Protein AF-A0A1Q3E6E7-F1 (afdb_monomer_lite)

Sequence (601 aa):
MDMIRAAPLKVRADSGEAEGGVADSLSKSILSTLSSSSGWQFPTEQITLVSSPDPLVLWRDFASGFAGVEESTIIDIAEELQSSVKWQQHSYLHPPKAPTFPSSPSIEWEQSIVEGHPTHPMHKTRMFLPPMRDITDDDTYDLYNPQLRFIALPKSSLHITYDFEELTEPLRQTAAQAAAAAASDQVQKFLTPTGEMSIPPSHLVIPIHELQIPHIEEKFPDALIYPEQFKLPLQAQQSIRSVILPSFSSSSSSSSPSQLSFSSPSGSSGPSVPLALKLSVGIKLTSAIRTISPASAFLGPRFSKHVIPRITAGNTKGTVTGNGLGNGNATGEGTGNKQGKLIKAIDPSILTVAKELASVVSTHPDPDIAKFCAAIVREAHDVDYEANVGERLIVCTALVETGHSPSSSSSDPALLRILPLPTKQTKLTFLTSYTTLLFRAFLPPAIHHGVAFEAHPQNCLARFDVATGELLGFVIRDFGGIRVHEATLISSLSTSSSSDSASEDPNGKLTQFESEIALAGHSILAPSLEEVYTRLYHTLIHNHLQQLIRVLELHYDGTGGVGVEDDAIDSDDSNENGEEESWEDLREDEENEEDWIGGVC

Radius of gyration: 27.97 Å; chains: 1; bounding box: 84×63×76 Å

pLDDT: mean 76.39, std 23.69, range [23.81, 98.56]

Organism: Lentinula edodes (NCBI:txid5353)

Secondary structure (DSSP, 8-state):
-------------------TTHHHHHHHHHHHHHHHHSS----TTS--------HHHHHHHHHHHSTT--HHHHHHHHHHHHHHHHHHHHHHHSPPPPP-TTTS-HHHHHTT-SS--TT-TTTT--EEPTTSPP--TT----TTS-EEEEEEEEGGGEEEESSHHHHHHHHHHHHHHHHHHT--HHHHTTB-TTSSBP--TTEEEEEEEGGGHHHHHHH-TT-EEPPTTS-EE-EE-TTSSEEEPPPP--SS-SSS--------SS--SSPPPPEEEEE---EEETTEE----HHHHHHHHHIIIIIHHHHBPP------------------------------SB-TTTEEE--EEEEEEE--SSHHHHTTSEEEEEE-TTSSHHHHHTEEEEEHHHHT---S-SS-S----HHHHHS---SHHHHHHHHHHHHHHHHHHHHHHHHHHSEE----TTTEEEEEETTT--EEEEEE---TT-EEEHHHHHHHHHHTTSSS-----TT-HHHHHHHHHHSS--TTEESSHHHHHHHHIIIIIIIIIHHHHHHTT-STTSHHHHHHHHHHHHHH----S-----GGGG------TTGGGGGG-

Structure (mmCIF, N/CA/C/O backbone):
data_AF-A0A1Q3E6E7-F1
#
_entry.id   AF-A0A1Q3E6E7-F1
#
loop_
_atom_site.group_PDB
_atom_site.id
_atom_site.type_symbol
_atom_site.label_atom_id
_atom_site.label_alt_id
_atom_site.label_comp_id
_atom_site.label_asym_id
_atom_site.label_entity_id
_atom_site.label_seq_id
_atom_site.pdbx_PDB_ins_code
_atom_site.Cartn_x
_atom_site.Cartn_y
_atom_site.Cartn_z
_atom_site.occupancy
_atom_site.B_iso_or_equiv
_atom_site.auth_seq_id
_atom_site.auth_comp_id
_atom_site.auth_asym_id
_atom_site.auth_atom_id
_atom_site.pdbx_PDB_model_num
ATOM 1 N N . MET A 1 1 ? -43.995 19.382 -11.039 1.00 28.61 1 MET A N 1
ATOM 2 C CA . MET A 1 1 ? -44.774 18.583 -10.070 1.00 28.61 1 MET A CA 1
ATOM 3 C C . MET A 1 1 ? -45.523 17.416 -10.718 1.00 28.61 1 MET A C 1
ATOM 5 O O . MET A 1 1 ? -46.374 16.839 -10.072 1.00 28.61 1 MET A O 1
ATOM 9 N N . ASP A 1 2 ? -45.147 16.993 -11.927 1.00 31.70 2 ASP A N 1
ATOM 10 C CA . ASP A 1 2 ? -45.629 15.753 -12.535 1.00 31.70 2 ASP A CA 1
ATOM 11 C C . ASP A 1 2 ? -44.432 15.088 -13.208 1.00 31.70 2 ASP A C 1
ATOM 13 O O . ASP A 1 2 ? -43.984 15.580 -14.237 1.00 31.70 2 ASP A O 1
ATOM 17 N N . MET A 1 3 ? -43.864 14.060 -12.569 1.00 23.81 3 MET A N 1
ATOM 18 C CA . MET A 1 3 ? -43.104 12.942 -13.163 1.00 23.81 3 MET A CA 1
ATOM 19 C C . MET A 1 3 ? -42.402 12.135 -12.054 1.00 23.81 3 MET A C 1
ATOM 21 O O . MET A 1 3 ? -41.189 12.007 -12.016 1.00 23.81 3 MET A O 1
ATOM 25 N N . ILE A 1 4 ? -43.190 11.541 -11.158 1.00 25.66 4 ILE A N 1
ATOM 26 C CA . ILE A 1 4 ? -42.844 10.237 -10.582 1.00 25.66 4 ILE A CA 1
ATOM 27 C C . ILE A 1 4 ? -43.970 9.320 -11.044 1.00 25.66 4 ILE A C 1
ATOM 29 O O . ILE A 1 4 ? -44.968 9.115 -10.358 1.00 25.66 4 ILE A O 1
ATOM 33 N N . ARG A 1 5 ? -43.878 8.845 -12.292 1.00 28.14 5 ARG A N 1
ATOM 34 C CA . ARG A 1 5 ? -44.671 7.682 -12.691 1.00 28.14 5 ARG A CA 1
ATOM 35 C C . ARG A 1 5 ? -44.044 6.514 -11.955 1.00 28.14 5 ARG A C 1
ATOM 37 O O . ARG A 1 5 ? -43.001 6.028 -12.375 1.00 28.14 5 ARG A O 1
ATOM 44 N N . ALA A 1 6 ? -44.657 6.153 -10.833 1.00 31.05 6 ALA A N 1
ATOM 45 C CA . ALA A 1 6 ? -44.321 4.982 -10.052 1.00 31.05 6 ALA A CA 1
ATOM 46 C C . ALA A 1 6 ? -44.173 3.779 -10.993 1.00 31.05 6 ALA A C 1
ATOM 48 O O . ALA A 1 6 ? -45.156 3.277 -11.545 1.00 31.05 6 ALA A O 1
ATOM 49 N N . ALA A 1 7 ? -42.933 3.339 -11.204 1.00 27.28 7 ALA A N 1
ATOM 50 C CA . ALA A 1 7 ? -42.704 1.963 -11.585 1.00 27.28 7 ALA A CA 1
ATOM 51 C C . ALA A 1 7 ? -43.296 1.102 -10.454 1.00 27.28 7 ALA A C 1
ATOM 53 O O . ALA A 1 7 ? -43.127 1.451 -9.282 1.00 27.28 7 ALA A O 1
ATOM 54 N N . PRO A 1 8 ? -44.042 0.028 -10.756 1.00 31.62 8 PRO A N 1
ATOM 55 C CA . PRO A 1 8 ? -44.519 -0.861 -9.710 1.00 31.62 8 PRO A CA 1
ATOM 56 C C . PRO A 1 8 ? -43.295 -1.423 -8.988 1.00 31.62 8 PRO A C 1
ATOM 58 O O . PRO A 1 8 ? -42.485 -2.101 -9.621 1.00 31.62 8 PRO A O 1
ATOM 61 N N . LEU A 1 9 ? -43.159 -1.120 -7.691 1.00 32.72 9 LEU A N 1
ATOM 62 C CA . LEU A 1 9 ? -42.188 -1.766 -6.810 1.00 32.72 9 LEU A CA 1
ATOM 63 C C . LEU A 1 9 ? -42.358 -3.281 -6.980 1.00 32.72 9 LEU A C 1
ATOM 65 O O . LEU A 1 9 ? -43.354 -3.860 -6.544 1.00 32.72 9 LEU A O 1
ATOM 69 N N . LYS A 1 10 ? -41.420 -3.918 -7.681 1.00 28.19 10 LYS A N 1
ATOM 70 C CA . LYS A 1 10 ? -41.380 -5.368 -7.845 1.00 28.19 10 LYS A CA 1
ATOM 71 C C . LYS A 1 10 ? -40.358 -5.908 -6.872 1.00 28.19 10 LYS A C 1
ATOM 73 O O . LYS A 1 10 ? -39.203 -6.103 -7.220 1.00 28.19 10 LYS A O 1
ATOM 78 N N . VAL A 1 11 ? -40.816 -6.190 -5.664 1.00 32.31 11 VAL A N 1
ATOM 79 C CA . VAL A 1 11 ? -40.014 -6.916 -4.686 1.00 32.31 11 VAL A CA 1
ATOM 80 C C . VAL A 1 11 ? -40.378 -8.402 -4.822 1.00 32.31 11 VAL A C 1
ATOM 82 O O . VAL A 1 11 ? -41.560 -8.752 -4.810 1.00 32.31 11 VAL A O 1
ATOM 85 N N . ARG A 1 12 ? -39.393 -9.279 -5.079 1.00 29.05 12 ARG A N 1
ATOM 86 C CA . ARG A 1 12 ? -39.594 -10.700 -5.444 1.00 29.05 12 ARG A CA 1
ATOM 87 C C . ARG A 1 12 ? -38.878 -11.640 -4.465 1.00 29.05 12 ARG A C 1
ATOM 89 O O . ARG A 1 12 ? -37.662 -11.568 -4.361 1.00 29.05 12 ARG A O 1
ATOM 96 N N . ALA A 1 13 ? -39.623 -12.499 -3.763 1.00 35.75 13 ALA A N 1
ATOM 97 C CA . ALA A 1 13 ? -39.078 -13.500 -2.840 1.00 35.75 13 ALA A CA 1
ATOM 98 C C . ALA A 1 13 ? -38.974 -14.872 -3.518 1.00 35.75 13 ALA A C 1
ATOM 100 O O . ALA A 1 13 ? -39.919 -15.282 -4.196 1.00 35.75 13 ALA A O 1
ATOM 101 N N . ASP A 1 14 ? -37.877 -15.587 -3.267 1.00 30.02 14 ASP A N 1
ATOM 102 C CA . ASP A 1 14 ? -37.847 -17.050 -3.328 1.00 30.02 14 ASP A CA 1
ATOM 103 C C . ASP A 1 14 ? -37.665 -17.566 -1.894 1.00 30.02 14 ASP A C 1
ATOM 105 O O . ASP A 1 14 ? -36.815 -17.087 -1.141 1.00 30.02 14 ASP A O 1
ATOM 109 N N . SER A 1 15 ? -38.562 -18.451 -1.472 1.00 38.53 15 SER A N 1
ATOM 110 C CA . SER A 1 15 ? -38.784 -18.810 -0.072 1.00 38.53 15 SER A CA 1
ATOM 111 C C . SER A 1 15 ? -37.825 -19.901 0.409 1.00 38.53 15 SER A C 1
ATOM 113 O O . SER A 1 15 ? -37.969 -21.059 0.018 1.00 38.53 15 SER A O 1
ATOM 115 N N . GLY A 1 16 ? -36.918 -19.549 1.322 1.00 34.03 16 GLY A N 1
ATOM 116 C CA . GLY A 1 16 ? -36.346 -20.474 2.304 1.00 34.03 16 GLY A CA 1
ATOM 117 C C . GLY A 1 16 ? -37.095 -20.318 3.629 1.00 34.03 16 GLY A C 1
ATOM 118 O O . GLY A 1 16 ? -37.243 -19.205 4.123 1.00 34.03 16 GLY A O 1
ATOM 119 N N . GLU A 1 17 ? -37.631 -21.416 4.154 1.00 39.50 17 GLU A N 1
ATOM 120 C CA . GLU A 1 17 ? -38.533 -21.485 5.310 1.00 39.50 17 GLU A CA 1
ATOM 121 C C . GLU A 1 17 ? -37.986 -20.761 6.560 1.00 39.50 17 GLU A C 1
ATOM 123 O O . GLU A 1 17 ? -36.988 -21.179 7.141 1.00 39.50 17 GLU A O 1
ATOM 128 N N . ALA A 1 18 ? -38.675 -19.707 7.015 1.00 38.31 18 ALA A N 1
ATOM 129 C CA . ALA A 1 18 ? -38.491 -19.119 8.343 1.00 38.31 18 ALA A CA 1
ATOM 130 C C . ALA A 1 18 ? -39.851 -18.946 9.043 1.00 38.31 18 ALA A C 1
ATOM 132 O O . ALA A 1 18 ? -40.855 -18.592 8.423 1.00 38.31 18 ALA A O 1
ATOM 133 N N . GLU A 1 19 ? -39.869 -19.252 10.340 1.00 41.47 19 GLU A N 1
ATOM 134 C CA . GLU A 1 19 ? -41.030 -19.475 11.211 1.00 41.47 19 GLU A CA 1
ATOM 135 C C . GLU A 1 19 ? -42.126 -18.383 11.132 1.00 41.47 19 GLU A C 1
ATOM 137 O O . GLU A 1 19 ? -41.927 -17.211 11.457 1.00 41.47 19 GLU A O 1
ATOM 142 N N . GLY A 1 20 ? -43.333 -18.789 10.722 1.00 41.62 20 GLY A N 1
ATOM 143 C CA . GLY A 1 20 ? -44.425 -17.927 10.240 1.00 41.62 20 GLY A CA 1
ATOM 144 C C . GLY A 1 20 ? -45.216 -17.088 11.260 1.00 41.62 20 GLY A C 1
ATOM 145 O O . GLY A 1 20 ? -46.414 -16.906 11.066 1.00 41.62 20 GLY A O 1
ATOM 146 N N . GLY A 1 21 ? -44.602 -16.572 12.332 1.00 46.50 21 GLY A N 1
ATOM 147 C CA . GLY A 1 21 ? -45.292 -15.752 13.350 1.00 46.50 21 GLY A CA 1
ATOM 148 C C . GLY A 1 21 ? -44.826 -14.292 13.454 1.00 46.50 21 GLY A C 1
ATOM 149 O O . GLY A 1 21 ? -45.642 -13.372 13.491 1.00 46.50 21 GLY A O 1
ATOM 150 N N . VAL A 1 22 ? -43.511 -14.059 13.496 1.00 50.31 22 VAL A N 1
ATOM 151 C CA . VAL A 1 22 ? -42.921 -12.729 13.764 1.00 50.31 22 VAL A CA 1
ATOM 152 C C . VAL A 1 22 ? -42.780 -11.894 12.486 1.00 50.31 22 VAL A C 1
ATOM 154 O O . VAL A 1 22 ? -43.060 -10.695 12.494 1.00 50.31 22 VAL A O 1
ATOM 157 N N . ALA A 1 23 ? -42.432 -12.532 11.365 1.00 57.84 23 ALA A N 1
ATOM 158 C CA . ALA A 1 23 ? -42.291 -11.871 10.066 1.00 57.84 23 ALA A CA 1
ATOM 159 C C . ALA A 1 23 ? -43.613 -11.257 9.559 1.00 57.84 23 ALA A C 1
ATOM 161 O O . ALA A 1 23 ? -43.612 -10.194 8.937 1.00 57.84 23 ALA A O 1
ATOM 162 N N . ASP A 1 24 ? -44.751 -11.882 9.879 1.00 62.91 24 ASP A N 1
ATOM 163 C CA . ASP A 1 24 ? -46.085 -11.428 9.466 1.00 62.91 24 ASP A CA 1
ATOM 164 C C . ASP A 1 24 ? -46.551 -10.186 10.260 1.00 62.91 24 ASP A C 1
ATOM 166 O O . ASP A 1 24 ? -47.141 -9.258 9.707 1.00 62.91 24 ASP A O 1
ATOM 170 N N . SER A 1 25 ? -46.206 -10.113 11.552 1.00 72.25 25 SER A N 1
ATOM 171 C CA . SER A 1 25 ? -46.456 -8.957 12.435 1.00 72.25 25 SER A CA 1
ATOM 172 C C . SER A 1 25 ? -45.692 -7.699 11.994 1.00 72.25 25 SER A C 1
ATOM 174 O O . SER A 1 25 ? -46.275 -6.615 11.862 1.00 72.25 25 SER A O 1
ATOM 176 N N . LEU A 1 26 ? -44.392 -7.848 11.713 1.00 75.50 26 LEU A N 1
ATOM 177 C CA . LEU A 1 26 ? -43.543 -6.756 11.234 1.00 75.50 26 LEU A CA 1
ATOM 178 C C . LEU A 1 26 ? -44.012 -6.260 9.861 1.00 75.50 26 LEU A C 1
ATOM 180 O O . LEU A 1 26 ? -44.168 -5.058 9.660 1.00 75.50 26 LEU A O 1
ATOM 184 N N . SER A 1 27 ? -44.319 -7.185 8.949 1.00 71.56 27 SER A N 1
ATOM 185 C CA . SER A 1 27 ? -44.809 -6.859 7.606 1.00 71.56 27 SER A CA 1
ATOM 186 C C . SER A 1 27 ? -46.112 -6.057 7.645 1.00 71.56 27 SER A C 1
ATOM 188 O O . SER A 1 27 ? -46.232 -5.022 6.988 1.00 71.56 27 SER A O 1
ATOM 190 N N . LYS A 1 28 ? -47.077 -6.480 8.473 1.00 74.00 28 LYS A N 1
ATOM 191 C CA . LYS A 1 28 ? -48.335 -5.747 8.688 1.00 74.00 28 LYS A CA 1
ATOM 192 C C . LYS A 1 28 ? -48.101 -4.355 9.268 1.00 74.00 28 LYS A C 1
ATOM 194 O O . LYS A 1 28 ? -48.753 -3.407 8.836 1.00 74.00 28 LYS A O 1
ATOM 199 N N . SER A 1 29 ? -47.165 -4.226 10.206 1.00 79.56 29 SER A N 1
ATOM 200 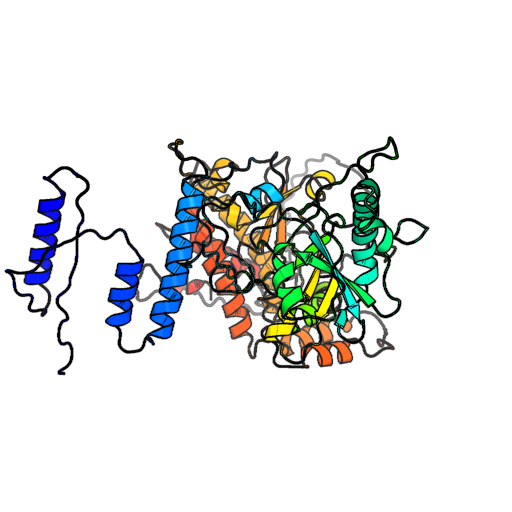C CA . SER A 1 29 ? -46.816 -2.938 10.815 1.00 79.56 29 SER A CA 1
ATOM 201 C C . SER A 1 29 ? -46.203 -1.980 9.791 1.00 79.56 29 SER A C 1
ATOM 203 O O . SER A 1 29 ? -46.658 -0.846 9.682 1.00 79.56 29 SER A O 1
ATOM 205 N N . ILE A 1 30 ? -45.250 -2.446 8.975 1.00 76.38 30 ILE A N 1
ATOM 206 C CA . ILE A 1 30 ? -44.635 -1.653 7.897 1.00 76.38 30 ILE A CA 1
ATOM 207 C C . ILE A 1 30 ? -45.698 -1.182 6.895 1.00 76.38 30 ILE A C 1
ATOM 209 O O . ILE A 1 30 ? -45.785 0.012 6.609 1.00 76.38 30 ILE A O 1
ATOM 213 N N . LEU A 1 31 ? -46.544 -2.092 6.397 1.00 75.19 31 LEU A N 1
ATOM 214 C CA . LEU A 1 31 ? -47.604 -1.754 5.438 1.00 75.19 31 LEU A CA 1
ATOM 215 C C . LEU A 1 31 ? -48.618 -0.766 6.027 1.00 75.19 31 LEU A C 1
ATOM 217 O O . LEU A 1 31 ? -49.029 0.172 5.342 1.00 75.19 31 LEU A O 1
ATOM 221 N N . SER A 1 32 ? -48.996 -0.944 7.295 1.00 75.44 32 SER A N 1
ATOM 222 C CA . SER A 1 32 ? -49.884 -0.023 8.009 1.00 75.44 32 SER A CA 1
ATOM 223 C C . SER A 1 32 ? -49.268 1.372 8.122 1.00 75.44 32 SER A C 1
ATOM 225 O O . SER A 1 32 ? -49.940 2.364 7.836 1.00 75.44 32 SER A O 1
ATOM 227 N N . THR A 1 33 ? -47.991 1.473 8.499 1.00 77.94 33 THR A N 1
ATOM 228 C CA . THR A 1 33 ? -47.275 2.753 8.610 1.00 77.94 33 THR A CA 1
ATOM 229 C C . THR A 1 33 ? -47.177 3.450 7.258 1.00 77.94 33 THR A C 1
ATOM 231 O O . THR A 1 33 ? -47.593 4.602 7.142 1.00 77.94 33 THR A O 1
ATOM 234 N N . LEU A 1 34 ? -46.724 2.753 6.211 1.00 70.75 34 LEU A N 1
ATOM 235 C CA . LEU A 1 34 ? -46.608 3.317 4.860 1.00 70.75 34 LEU A CA 1
ATOM 236 C C . LEU A 1 34 ? -47.953 3.835 4.331 1.00 70.75 34 LEU A C 1
ATOM 238 O O . LEU A 1 34 ? -48.003 4.914 3.744 1.00 70.75 34 LEU A O 1
ATOM 242 N N . SER A 1 35 ? -49.040 3.108 4.609 1.00 70.00 35 SER A N 1
ATOM 243 C CA . SER A 1 35 ? -50.399 3.466 4.176 1.00 70.00 35 SER A CA 1
ATOM 244 C C . SER A 1 35 ? -51.027 4.620 4.971 1.00 70.00 35 SER A C 1
ATOM 246 O O . SER A 1 35 ? -51.968 5.244 4.486 1.00 70.00 35 SER A O 1
ATOM 248 N N . SER A 1 36 ? -50.563 4.882 6.199 1.00 68.81 36 SER A N 1
ATOM 249 C CA . SER A 1 36 ? -51.182 5.851 7.122 1.00 68.81 36 SER A CA 1
ATOM 250 C C . SER A 1 36 ? -50.432 7.176 7.260 1.00 68.81 36 SER A C 1
ATOM 252 O O . SER A 1 36 ? -51.059 8.182 7.582 1.00 68.81 36 SER A O 1
ATOM 254 N N . SER A 1 37 ? -49.114 7.194 7.039 1.00 58.91 37 SER A N 1
ATOM 255 C CA . SER A 1 37 ? -48.245 8.312 7.455 1.00 58.91 37 SER A CA 1
ATOM 256 C C . SER A 1 37 ? -47.560 9.068 6.318 1.00 58.91 37 SER A C 1
ATOM 258 O O . SER A 1 37 ? -46.996 10.135 6.540 1.00 58.91 37 SER A O 1
ATOM 260 N N . SER A 1 38 ? -47.624 8.566 5.089 1.00 53.91 38 SER A N 1
ATOM 261 C CA . SER A 1 38 ? -46.845 9.107 3.984 1.00 53.91 38 SER A CA 1
ATOM 262 C C . SER A 1 38 ? -47.805 9.431 2.839 1.00 53.91 38 SER A C 1
ATOM 264 O O . SER A 1 38 ? -48.638 8.602 2.499 1.00 53.91 38 SER A O 1
ATOM 266 N N . GLY A 1 39 ? -47.753 10.628 2.242 1.00 59.19 39 GLY A N 1
ATOM 267 C CA . GLY A 1 39 ? -48.619 11.043 1.117 1.00 59.19 39 GLY A CA 1
ATOM 268 C C . GLY A 1 39 ? -48.468 10.214 -0.174 1.00 59.19 39 GLY A C 1
ATOM 269 O O . GLY A 1 39 ? -48.815 10.677 -1.258 1.00 59.19 39 GLY A O 1
ATOM 270 N N . TRP A 1 40 ? -47.925 9.006 -0.063 1.00 60.81 40 TRP A N 1
ATOM 271 C CA . TRP A 1 40 ? -47.712 8.016 -1.094 1.00 60.81 40 TRP A CA 1
ATOM 272 C C . TRP A 1 40 ? -48.987 7.181 -1.242 1.00 60.81 40 TRP A C 1
ATOM 274 O O . TRP A 1 40 ? -49.409 6.472 -0.331 1.00 60.81 40 TRP A O 1
ATOM 284 N N . GLN A 1 41 ? -49.630 7.272 -2.405 1.00 59.59 41 GLN A N 1
ATOM 285 C CA . GLN A 1 41 ? -50.782 6.434 -2.725 1.00 59.59 41 GLN A CA 1
ATOM 286 C C . GLN A 1 41 ? -50.295 5.102 -3.278 1.00 59.59 41 GLN A C 1
ATOM 288 O O . GLN A 1 41 ? -49.988 4.982 -4.464 1.00 59.59 41 GLN A O 1
ATOM 293 N N . PHE A 1 42 ? -50.233 4.094 -2.417 1.00 60.88 42 PHE A N 1
ATOM 294 C CA . PHE A 1 42 ? -49.988 2.735 -2.864 1.00 60.88 42 PHE A CA 1
ATOM 295 C C . PHE A 1 42 ? -51.323 2.004 -3.096 1.00 60.88 42 PHE A C 1
ATOM 297 O O . PHE A 1 42 ? -52.212 2.091 -2.246 1.00 60.88 42 PHE A O 1
ATOM 304 N N . PRO A 1 43 ? -51.500 1.266 -4.207 1.00 60.03 43 PRO A N 1
ATOM 305 C CA . PRO A 1 43 ? -52.665 0.407 -4.392 1.00 60.03 43 PRO A CA 1
ATOM 306 C C . PRO A 1 43 ? -52.641 -0.697 -3.327 1.00 60.03 43 PRO A C 1
ATOM 308 O O . PRO A 1 43 ? -51.858 -1.642 -3.417 1.00 60.03 43 PRO A O 1
ATOM 311 N N . THR A 1 44 ? -53.482 -0.577 -2.301 1.00 53.03 44 THR A N 1
ATOM 312 C CA . THR A 1 44 ? -53.512 -1.443 -1.107 1.00 53.03 44 THR A CA 1
ATOM 313 C C . THR A 1 44 ? -53.735 -2.930 -1.408 1.00 53.03 44 THR A C 1
ATOM 315 O O . THR A 1 44 ? -53.455 -3.766 -0.556 1.00 53.03 44 THR A O 1
ATOM 318 N N . GLU A 1 45 ? -54.178 -3.281 -2.618 1.00 55.12 45 GLU A N 1
ATOM 319 C CA . GLU A 1 45 ? -54.402 -4.666 -3.056 1.00 55.12 45 GLU A CA 1
ATOM 320 C C . GLU A 1 45 ? -53.213 -5.303 -3.811 1.00 55.12 45 GLU A C 1
ATOM 322 O O . GLU A 1 45 ? -53.319 -6.450 -4.239 1.00 55.12 45 GLU A O 1
ATOM 327 N N . GLN A 1 46 ? -52.080 -4.605 -4.001 1.00 58.12 46 GLN A N 1
ATOM 328 C CA . GLN A 1 46 ? -50.971 -5.098 -4.849 1.00 58.12 46 GLN A CA 1
ATOM 329 C C . GLN A 1 46 ? -49.562 -5.031 -4.236 1.00 58.12 46 GLN A C 1
ATOM 331 O O . GLN A 1 46 ? -48.591 -5.345 -4.923 1.00 58.12 46 GLN A O 1
ATOM 336 N N . ILE A 1 47 ? -49.409 -4.653 -2.966 1.00 61.59 47 ILE A N 1
ATOM 337 C CA . ILE A 1 47 ? -48.081 -4.524 -2.345 1.00 61.59 47 ILE A CA 1
ATOM 338 C C . ILE A 1 47 ? -47.711 -5.819 -1.630 1.00 61.59 47 ILE A C 1
ATOM 340 O O . ILE A 1 47 ? -48.440 -6.287 -0.760 1.00 61.59 47 ILE A O 1
ATOM 344 N N . THR A 1 48 ? -46.546 -6.371 -1.961 1.00 62.78 48 THR A N 1
ATOM 345 C CA . THR A 1 48 ? -45.937 -7.484 -1.224 1.00 62.78 48 THR A CA 1
ATOM 346 C C . THR A 1 48 ? -44.589 -7.029 -0.683 1.00 62.78 48 THR A C 1
ATOM 348 O O . THR A 1 48 ? -43.756 -6.539 -1.443 1.00 62.78 48 THR A O 1
ATOM 351 N N . LEU A 1 49 ? -44.382 -7.171 0.627 1.00 68.31 49 LEU A N 1
ATOM 352 C CA . LEU A 1 49 ? -43.066 -6.995 1.234 1.00 68.31 49 LEU A CA 1
ATOM 353 C C . LEU A 1 49 ? -42.225 -8.237 0.972 1.00 68.31 49 LEU A C 1
ATOM 355 O O . LEU A 1 49 ? -42.700 -9.364 1.107 1.00 68.31 49 LEU A O 1
ATOM 359 N N . VAL A 1 50 ? -40.966 -8.023 0.618 1.00 64.88 50 VAL A N 1
ATOM 360 C CA . VAL A 1 50 ? -40.016 -9.094 0.337 1.00 64.88 50 VAL A CA 1
ATOM 361 C C . VAL A 1 50 ? -38.680 -8.725 0.957 1.00 64.88 50 VAL A C 1
ATOM 363 O O . VAL A 1 50 ? -38.247 -7.576 0.890 1.00 64.88 50 VAL A O 1
ATOM 366 N N . SER A 1 51 ? -38.023 -9.730 1.526 1.00 70.50 51 SER A N 1
ATOM 367 C CA . SER A 1 51 ? -36.623 -9.637 1.915 1.00 70.50 51 SER A CA 1
ATOM 368 C C . SER A 1 51 ? -35.745 -9.860 0.685 1.00 70.50 51 SER A C 1
ATOM 370 O O . SER A 1 51 ? -35.887 -10.883 0.015 1.00 70.50 51 SER A O 1
ATOM 372 N N . SER A 1 52 ? -34.855 -8.915 0.382 1.00 74.75 52 SER A N 1
ATOM 373 C CA . SER A 1 52 ? -33.813 -9.094 -0.630 1.00 74.75 52 SER A CA 1
ATOM 374 C C . SER A 1 52 ? -32.449 -9.049 0.051 1.00 74.75 52 SER A C 1
ATOM 376 O O . SER A 1 52 ? -32.053 -7.979 0.511 1.00 74.75 52 SER A O 1
ATOM 378 N N . PRO A 1 53 ? -31.715 -10.173 0.113 1.00 75.38 53 PRO A N 1
ATOM 379 C CA . PRO A 1 53 ? -30.323 -10.174 0.544 1.00 75.38 53 PRO A CA 1
ATOM 380 C C . PRO A 1 53 ? -29.363 -9.767 -0.587 1.00 75.38 53 PRO A C 1
ATOM 382 O O . PRO A 1 53 ? -28.163 -9.701 -0.353 1.00 75.38 53 PRO A O 1
ATOM 385 N N . ASP A 1 54 ? -29.863 -9.543 -1.811 1.00 84.56 54 ASP A N 1
ATOM 386 C CA . ASP A 1 54 ? -29.041 -9.211 -2.975 1.00 84.56 54 ASP A CA 1
ATOM 387 C C . ASP A 1 54 ? -28.781 -7.692 -3.045 1.00 84.56 54 ASP A C 1
ATOM 389 O O . ASP A 1 54 ? -29.701 -6.924 -3.369 1.00 84.56 54 ASP A O 1
ATOM 393 N N . PRO A 1 55 ? -27.543 -7.234 -2.779 1.00 87.31 55 PRO A N 1
ATOM 394 C CA . PRO A 1 55 ? -27.213 -5.815 -2.814 1.00 87.31 55 PRO A CA 1
ATOM 395 C C . PRO A 1 55 ? -27.257 -5.234 -4.237 1.00 87.31 55 PRO A C 1
ATOM 397 O O . PRO A 1 55 ? -27.401 -4.022 -4.390 1.00 87.31 55 PRO A O 1
ATOM 400 N N . LEU A 1 56 ? -27.202 -6.061 -5.289 1.00 90.56 56 LEU A N 1
ATOM 401 C CA . LEU A 1 56 ? -27.309 -5.599 -6.677 1.00 90.56 56 LEU A CA 1
ATOM 402 C C . LEU A 1 56 ? -28.720 -5.139 -7.024 1.00 90.56 56 LEU A C 1
ATOM 404 O O . LEU A 1 56 ? -28.880 -4.206 -7.810 1.00 90.56 56 LEU A O 1
ATOM 408 N N . VAL A 1 57 ? -29.741 -5.791 -6.462 1.00 88.12 57 VAL A N 1
ATOM 409 C CA . VAL A 1 57 ? -31.137 -5.366 -6.630 1.00 88.12 57 VAL A CA 1
ATOM 410 C C . VAL A 1 57 ? -31.331 -4.005 -5.972 1.00 88.12 57 VAL A C 1
ATOM 412 O O . VAL A 1 57 ? -31.822 -3.087 -6.620 1.00 88.12 57 VAL A O 1
ATOM 415 N N . LEU A 1 58 ? -30.849 -3.846 -4.733 1.00 87.94 58 LEU A N 1
ATOM 416 C CA . LEU A 1 58 ? -30.924 -2.579 -4.001 1.00 87.94 58 LEU A CA 1
ATOM 417 C C . LEU A 1 58 ? -30.216 -1.444 -4.749 1.00 87.94 58 LEU A C 1
ATOM 419 O O . LEU A 1 58 ? -30.784 -0.364 -4.902 1.00 87.94 58 LEU A O 1
ATOM 423 N N . TRP A 1 59 ? -29.007 -1.700 -5.258 1.00 91.25 59 TRP A N 1
ATOM 424 C CA . TRP A 1 59 ? -28.258 -0.725 -6.048 1.00 91.25 59 TRP A CA 1
ATOM 425 C C . TRP A 1 59 ? -29.012 -0.309 -7.315 1.00 91.25 59 TRP A C 1
ATOM 427 O O . TRP A 1 59 ? -29.182 0.883 -7.562 1.00 91.25 59 TRP A O 1
ATOM 437 N N . ARG A 1 60 ? -29.496 -1.270 -8.112 1.00 90.31 60 ARG A N 1
ATOM 438 C CA . ARG A 1 60 ? -30.194 -0.973 -9.374 1.00 90.31 60 ARG A CA 1
ATOM 439 C C . ARG A 1 60 ? -31.509 -0.236 -9.147 1.00 90.31 60 ARG A C 1
ATOM 441 O O . ARG A 1 60 ? -31.802 0.711 -9.877 1.00 90.31 60 ARG A O 1
ATOM 448 N N . ASP A 1 61 ? -32.279 -0.633 -8.139 1.00 86.56 61 ASP A N 1
ATOM 449 C CA . ASP A 1 61 ? -33.545 0.020 -7.802 1.00 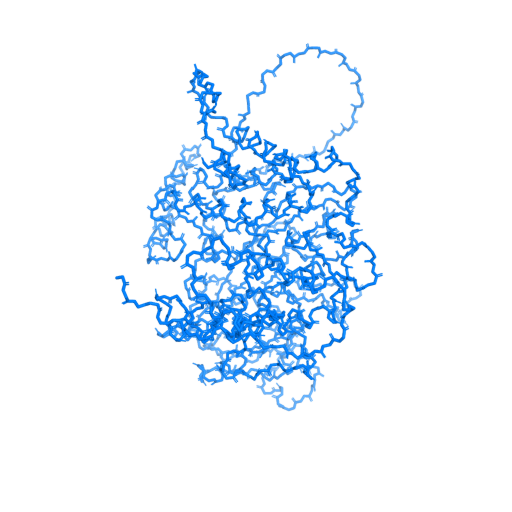86.56 61 ASP A CA 1
ATOM 450 C C . ASP A 1 61 ? -33.312 1.461 -7.324 1.00 86.56 61 ASP A C 1
ATOM 452 O O . ASP A 1 61 ? -33.997 2.378 -7.779 1.00 86.56 61 ASP A O 1
ATOM 456 N N . PHE A 1 62 ? -32.303 1.684 -6.473 1.00 88.12 62 PHE A N 1
ATOM 457 C CA . PHE A 1 62 ? -31.905 3.026 -6.045 1.00 88.12 62 PHE A CA 1
ATOM 458 C C . PHE A 1 62 ? -31.435 3.882 -7.228 1.00 88.12 62 PHE A C 1
ATOM 460 O O . PHE A 1 62 ? -31.955 4.975 -7.456 1.00 88.12 62 PHE A O 1
ATOM 467 N N . ALA A 1 63 ? -30.470 3.382 -8.002 1.00 89.94 63 ALA A N 1
ATOM 468 C CA . ALA A 1 63 ? -29.796 4.169 -9.024 1.00 89.94 63 ALA A CA 1
ATOM 469 C C . ALA A 1 63 ? -30.711 4.496 -10.214 1.00 89.94 63 ALA A C 1
ATOM 471 O O . ALA A 1 63 ? -30.673 5.614 -10.720 1.00 89.94 63 ALA A O 1
ATOM 472 N N . SER A 1 64 ? -31.594 3.572 -10.613 1.00 86.25 64 SER A N 1
ATOM 473 C CA . SER A 1 64 ? -32.585 3.821 -11.674 1.00 86.25 64 SER A CA 1
ATOM 474 C C . SER A 1 64 ? -33.692 4.798 -11.257 1.00 86.25 64 SER A C 1
ATOM 476 O O . SER A 1 64 ? -34.299 5.448 -12.110 1.00 86.25 64 SER A O 1
ATOM 478 N N . GLY A 1 65 ? -33.954 4.921 -9.951 1.00 82.88 65 GLY A N 1
ATOM 479 C CA . GLY A 1 65 ? -34.903 5.881 -9.389 1.00 82.88 65 GLY A CA 1
ATOM 480 C C . GLY A 1 65 ? -34.335 7.292 -9.210 1.00 82.88 65 GLY A C 1
ATOM 481 O O . GLY A 1 65 ? -35.111 8.243 -9.081 1.00 82.88 65 GLY A O 1
ATOM 482 N N . PHE A 1 66 ? -33.008 7.452 -9.207 1.00 83.38 66 PHE A N 1
ATOM 483 C CA . PHE A 1 66 ? -32.347 8.730 -8.959 1.00 83.38 66 PHE A CA 1
ATOM 484 C C . PHE A 1 66 ? -32.017 9.456 -10.269 1.00 83.38 66 PHE A C 1
ATOM 486 O O . PHE A 1 66 ? -31.197 9.012 -11.073 1.00 83.38 66 PHE A O 1
ATOM 493 N N . ALA A 1 67 ? -32.638 10.617 -10.488 1.00 75.19 67 ALA A N 1
ATOM 494 C CA . ALA A 1 67 ? -32.336 11.451 -11.646 1.00 75.19 67 ALA A CA 1
ATOM 495 C C . ALA A 1 67 ? -30.900 11.999 -11.539 1.00 75.19 67 ALA A C 1
ATOM 497 O O . ALA A 1 67 ? -30.647 12.912 -10.758 1.00 75.19 67 ALA A O 1
ATOM 498 N N . GLY A 1 68 ? -29.967 11.446 -12.321 1.00 82.06 68 GLY A N 1
ATOM 499 C CA . GLY A 1 68 ? -28.585 11.938 -12.400 1.00 82.06 68 GLY A CA 1
ATOM 500 C C . GLY A 1 68 ? -27.495 10.868 -12.463 1.00 82.06 68 GLY A C 1
ATOM 501 O O . GLY A 1 68 ? -26.349 11.223 -12.716 1.00 82.06 68 GLY A O 1
ATOM 502 N N . VAL A 1 69 ? -27.820 9.586 -12.271 1.00 88.38 69 VAL A N 1
ATOM 503 C CA . VAL A 1 69 ? -26.847 8.494 -12.440 1.00 88.38 69 VAL A CA 1
ATOM 504 C C . VAL A 1 69 ? -26.897 7.984 -13.881 1.00 88.38 69 VAL A C 1
ATOM 506 O O . VAL A 1 69 ? -27.961 7.609 -14.372 1.00 88.38 69 VAL A O 1
ATOM 509 N N . GLU A 1 70 ? -25.760 7.995 -14.578 1.00 92.44 70 GLU A N 1
ATOM 510 C CA . GLU A 1 70 ? -25.666 7.465 -15.943 1.00 92.44 70 GLU A CA 1
ATOM 511 C C . GLU A 1 70 ? -25.759 5.934 -15.952 1.00 92.44 70 GLU A C 1
ATOM 513 O O . GLU A 1 70 ? -25.196 5.271 -15.085 1.00 92.44 70 GLU A O 1
ATOM 518 N N . GLU A 1 71 ? -26.409 5.359 -16.969 1.00 92.12 71 GLU A N 1
ATOM 519 C CA . GLU A 1 71 ? -26.584 3.901 -17.097 1.00 92.12 71 GLU A CA 1
ATOM 520 C C . GLU A 1 71 ? -25.246 3.138 -17.065 1.00 92.12 71 GLU A C 1
ATOM 522 O O . GLU A 1 71 ? -25.149 2.078 -16.454 1.00 92.12 71 GLU A O 1
ATOM 527 N N . SER A 1 72 ? -24.192 3.699 -17.665 1.00 93.44 72 SER A N 1
ATOM 528 C CA . SER A 1 72 ? -22.826 3.161 -17.594 1.00 93.44 72 SER A CA 1
ATOM 529 C C . SER A 1 72 ? -22.330 3.056 -16.152 1.00 93.44 72 SER A C 1
ATOM 531 O O . SER A 1 72 ? -21.861 2.003 -15.744 1.00 93.44 72 SER A O 1
ATOM 533 N N . THR A 1 73 ? -22.504 4.107 -15.347 1.00 92.50 73 THR A N 1
ATOM 534 C CA . THR A 1 73 ? -22.140 4.110 -13.923 1.00 92.50 73 THR A CA 1
ATOM 535 C C . THR A 1 73 ? -22.966 3.105 -13.119 1.00 92.50 73 THR A C 1
ATOM 537 O O . THR A 1 73 ? -22.429 2.452 -12.223 1.00 92.50 73 THR A O 1
ATOM 540 N N . ILE A 1 74 ? -24.254 2.940 -13.445 1.00 93.25 74 ILE A N 1
ATOM 541 C CA . ILE A 1 74 ? -25.109 1.915 -12.824 1.00 93.25 74 ILE A CA 1
ATOM 542 C C . ILE A 1 74 ? -24.527 0.523 -13.072 1.00 93.25 74 ILE A C 1
ATOM 544 O O . ILE A 1 74 ? -24.418 -0.266 -12.129 1.00 93.25 74 ILE A O 1
ATOM 548 N N . ILE A 1 75 ? -24.145 0.231 -14.316 1.00 94.12 75 ILE A N 1
ATOM 549 C CA . ILE A 1 75 ? -23.559 -1.052 -14.712 1.00 94.12 75 ILE A CA 1
ATOM 550 C C . ILE A 1 75 ? -22.196 -1.252 -14.040 1.00 94.12 75 ILE A C 1
ATOM 552 O O . ILE A 1 75 ? -22.011 -2.266 -13.371 1.00 94.12 75 ILE A O 1
ATOM 556 N N . ASP A 1 76 ? -21.294 -0.274 -14.123 1.00 92.50 76 ASP A N 1
ATOM 557 C CA . ASP A 1 76 ? -19.931 -0.367 -13.588 1.00 92.50 76 ASP A CA 1
ATOM 558 C C . ASP A 1 76 ? -19.917 -0.628 -12.072 1.00 92.50 76 ASP A C 1
ATOM 560 O O . ASP A 1 76 ? -19.186 -1.496 -11.587 1.00 92.50 76 ASP A O 1
ATOM 564 N N . ILE A 1 77 ? -20.749 0.091 -11.308 1.00 93.12 77 ILE A N 1
ATOM 565 C CA . ILE A 1 77 ? -20.875 -0.115 -9.856 1.00 93.12 77 ILE A CA 1
ATOM 566 C C . ILE A 1 77 ? -21.522 -1.471 -9.560 1.00 93.12 77 ILE A C 1
ATOM 568 O O . ILE A 1 77 ? -21.111 -2.147 -8.619 1.00 93.12 77 ILE A O 1
ATOM 572 N N . ALA A 1 78 ? -22.502 -1.909 -10.358 1.00 94.56 78 ALA A N 1
ATOM 573 C CA . ALA A 1 78 ? -23.126 -3.217 -10.170 1.00 94.56 78 ALA A CA 1
ATOM 574 C C . ALA A 1 78 ? -22.128 -4.365 -10.400 1.00 94.56 78 ALA A C 1
ATOM 576 O O . ALA A 1 78 ? -22.108 -5.317 -9.623 1.00 94.56 78 ALA A O 1
ATOM 577 N N . GLU A 1 79 ? -21.296 -4.289 -11.438 1.00 93.88 79 GLU A N 1
ATOM 578 C CA . GLU A 1 79 ? -20.256 -5.288 -11.718 1.00 93.88 79 GLU A CA 1
ATOM 579 C C . GLU A 1 79 ? -19.216 -5.341 -10.598 1.00 93.88 79 GLU A C 1
ATOM 581 O O . GLU A 1 79 ? -18.819 -6.416 -10.136 1.00 93.88 79 GLU A O 1
ATOM 586 N N . GLU A 1 80 ? -18.812 -4.173 -10.111 1.00 94.19 80 GLU A N 1
ATOM 587 C CA . GLU A 1 80 ? -17.850 -4.072 -9.032 1.00 94.19 80 GLU A CA 1
ATOM 588 C C . GLU A 1 80 ? -18.414 -4.610 -7.703 1.00 94.19 80 GLU A C 1
ATOM 590 O O . GLU A 1 80 ? -17.770 -5.412 -7.021 1.00 94.19 80 GLU A O 1
ATOM 595 N N . LEU A 1 81 ? -19.650 -4.246 -7.365 1.00 94.25 81 LEU A N 1
ATOM 596 C CA . LEU A 1 81 ? -20.356 -4.756 -6.194 1.00 94.25 81 LEU A CA 1
ATOM 597 C C . LEU A 1 81 ? -20.559 -6.272 -6.276 1.00 94.25 81 LEU A C 1
ATOM 599 O O . LEU A 1 81 ? -20.359 -6.968 -5.282 1.00 94.25 81 LEU A O 1
ATOM 603 N N . GLN A 1 82 ? -20.870 -6.803 -7.460 1.00 93.81 82 GLN A N 1
ATOM 604 C CA . GLN A 1 82 ? -20.996 -8.243 -7.682 1.00 93.81 82 GLN A CA 1
ATOM 605 C C . GLN A 1 82 ? -19.672 -8.967 -7.415 1.00 93.81 82 GLN A C 1
ATOM 607 O O . GLN A 1 82 ? -19.658 -10.000 -6.742 1.00 93.81 82 GLN A O 1
ATOM 612 N N . SER A 1 83 ? -18.557 -8.407 -7.893 1.00 93.25 83 SER A N 1
ATOM 613 C CA . SER A 1 83 ? -17.216 -8.910 -7.583 1.00 93.25 83 SER A CA 1
ATOM 614 C C . SER A 1 83 ? -16.946 -8.878 -6.075 1.00 93.25 83 SER A C 1
ATOM 616 O O . SER A 1 83 ? -16.511 -9.881 -5.509 1.00 93.25 83 SER A O 1
ATOM 618 N N . SER A 1 84 ? -17.253 -7.767 -5.401 1.00 93.44 84 SER A N 1
ATOM 619 C CA . SER A 1 84 ? -17.051 -7.632 -3.955 1.00 93.44 84 SER A CA 1
ATOM 620 C C . SER A 1 84 ? -17.836 -8.674 -3.158 1.00 93.44 84 SER A C 1
ATOM 622 O O . SER A 1 84 ? -17.259 -9.339 -2.302 1.00 93.44 84 SER A O 1
ATOM 624 N N . VAL A 1 85 ? -19.118 -8.891 -3.477 1.00 92.19 85 VAL A N 1
ATOM 625 C CA . VAL A 1 85 ? -19.957 -9.913 -2.824 1.00 92.19 85 VAL A CA 1
ATOM 626 C C . VAL A 1 85 ? -19.351 -11.303 -2.984 1.00 92.19 85 VAL A C 1
ATOM 628 O O . VAL A 1 85 ? -19.210 -12.030 -2.000 1.00 92.19 85 VAL A O 1
ATOM 631 N N . LYS A 1 86 ? -18.939 -11.657 -4.207 1.00 90.94 86 LYS A N 1
ATOM 632 C CA . LYS A 1 86 ? -18.306 -12.947 -4.502 1.00 90.94 86 LYS A CA 1
ATOM 633 C C . LYS A 1 86 ? -17.063 -13.173 -3.633 1.00 90.94 86 LYS A C 1
ATOM 635 O O . LYS A 1 86 ? -16.926 -14.214 -2.991 1.00 90.94 86 LYS A O 1
ATOM 640 N N . TRP A 1 87 ? -16.157 -12.198 -3.589 1.00 90.06 87 TRP A N 1
ATOM 641 C CA . TRP A 1 87 ? -14.898 -12.325 -2.852 1.00 90.06 87 TRP A CA 1
ATOM 642 C C . TRP A 1 87 ? -15.062 -12.210 -1.335 1.00 90.06 87 TRP A C 1
ATOM 644 O O . TRP A 1 87 ? -14.307 -12.851 -0.603 1.00 90.06 87 TRP A O 1
ATOM 654 N N . GLN A 1 88 ? -16.057 -11.463 -0.850 1.00 91.25 88 GLN A N 1
ATOM 655 C CA . GLN A 1 88 ? -16.423 -11.454 0.566 1.00 91.25 88 GLN A CA 1
ATOM 656 C C . GLN A 1 88 ? -16.973 -12.817 0.994 1.00 91.25 88 GLN A C 1
ATOM 658 O O . GLN A 1 88 ? -16.529 -13.375 1.997 1.00 91.25 88 GLN A O 1
ATOM 663 N N . GLN A 1 89 ? -17.875 -13.403 0.199 1.00 90.06 89 GLN A N 1
ATOM 664 C CA . GLN A 1 89 ? -18.397 -14.746 0.447 1.00 90.06 89 GLN A CA 1
ATOM 665 C C . GLN A 1 89 ? -17.269 -15.782 0.473 1.00 90.06 89 GLN A C 1
ATOM 667 O O . GLN A 1 89 ? -17.213 -16.606 1.386 1.00 90.06 89 GLN A O 1
ATOM 672 N N . HIS A 1 90 ? -16.335 -15.711 -0.480 1.00 87.94 90 HIS A N 1
ATOM 673 C CA . HIS A 1 90 ? -15.149 -16.564 -0.477 1.00 87.94 90 HIS A CA 1
ATOM 674 C C . HIS A 1 90 ? -14.330 -16.402 0.815 1.00 87.94 90 HIS A C 1
ATOM 676 O O . HIS A 1 90 ? -13.932 -17.402 1.407 1.00 87.94 90 HIS A O 1
ATOM 682 N N . SER A 1 91 ? -14.093 -15.168 1.277 1.00 89.00 91 SER A N 1
ATOM 683 C CA . SER A 1 91 ? -13.372 -14.909 2.531 1.00 89.00 91 SER A CA 1
ATOM 684 C C . SER A 1 91 ? -14.078 -15.477 3.764 1.00 89.00 91 SER A C 1
ATOM 686 O O . SER A 1 91 ? -13.395 -15.976 4.647 1.00 89.00 91 SER A O 1
ATOM 688 N N . TYR A 1 92 ? -15.410 -15.472 3.832 1.00 88.88 92 TYR A N 1
ATOM 689 C CA . TYR A 1 92 ? -16.129 -16.089 4.956 1.00 88.88 92 TYR A CA 1
ATOM 690 C C . TYR A 1 92 ? -16.143 -17.620 4.914 1.00 88.88 92 TYR A C 1
ATOM 692 O O . TYR A 1 92 ? -16.140 -18.261 5.963 1.00 88.88 92 TYR A O 1
ATOM 700 N N . LEU A 1 93 ? -16.161 -18.217 3.719 1.00 88.00 93 LEU A N 1
ATOM 701 C CA . LEU A 1 93 ? -16.094 -19.674 3.556 1.00 88.00 93 LEU A CA 1
ATOM 702 C C . LEU A 1 93 ? -14.678 -20.219 3.784 1.00 88.00 93 LEU A C 1
ATOM 704 O O . LEU A 1 93 ? -14.517 -21.348 4.247 1.00 88.00 93 LEU A O 1
ATOM 708 N N . HIS A 1 94 ? -13.664 -19.406 3.491 1.00 86.88 94 HIS A N 1
ATOM 709 C CA . HIS A 1 94 ? -12.250 -19.749 3.612 1.00 86.88 94 HIS A CA 1
ATOM 710 C C . HIS A 1 94 ? -11.495 -18.653 4.382 1.00 86.88 94 HIS A C 1
ATOM 712 O O . HIS A 1 94 ? -10.621 -17.993 3.806 1.00 86.88 94 HIS A O 1
ATOM 718 N N . PRO A 1 95 ? -11.830 -18.410 5.664 1.00 88.50 95 PRO A N 1
ATOM 719 C CA . PRO A 1 95 ? -11.208 -17.334 6.413 1.00 88.50 95 PRO A CA 1
ATOM 720 C C . PRO A 1 95 ? -9.713 -17.617 6.594 1.00 88.50 95 PRO A C 1
ATOM 722 O O . PRO A 1 95 ? -9.330 -18.759 6.882 1.00 88.50 95 PRO A O 1
ATOM 725 N N . PRO A 1 96 ? -8.849 -16.600 6.435 1.00 88.94 96 PRO A N 1
ATOM 726 C CA . PRO A 1 96 ? -7.446 -16.730 6.775 1.00 88.94 96 PRO A CA 1
ATOM 727 C C . PRO A 1 96 ? -7.292 -17.072 8.259 1.00 88.94 96 PRO A C 1
ATOM 729 O O . PRO A 1 96 ? -8.142 -16.775 9.103 1.00 88.94 96 PRO A O 1
ATOM 732 N N . LYS A 1 97 ? -6.165 -17.699 8.592 1.00 88.38 97 LYS A N 1
ATOM 733 C CA . LYS A 1 97 ? -5.849 -18.033 9.978 1.00 88.38 97 LYS A CA 1
ATOM 734 C C . LYS A 1 97 ? -5.722 -16.749 10.803 1.00 88.38 97 LYS A C 1
ATOM 736 O O . LYS A 1 97 ? -5.005 -15.834 10.413 1.00 88.38 97 LYS A O 1
ATOM 741 N N . ALA A 1 98 ? -6.355 -16.732 11.978 1.00 89.44 98 ALA A N 1
ATOM 742 C CA . ALA A 1 98 ? -6.184 -15.654 12.944 1.00 89.44 98 ALA A CA 1
ATOM 743 C C . ALA A 1 98 ? -4.699 -15.488 13.320 1.00 89.44 98 ALA A C 1
ATOM 745 O O . ALA A 1 98 ? -4.101 -16.442 13.841 1.00 89.44 98 ALA A O 1
ATOM 746 N N . PRO A 1 99 ? -4.104 -14.304 13.103 1.00 90.56 99 PRO A N 1
ATOM 747 C CA . PRO A 1 99 ? -2.747 -14.043 13.540 1.00 90.56 99 PRO A CA 1
ATOM 748 C C . PRO A 1 99 ? -2.699 -13.955 15.069 1.00 90.56 99 PRO A C 1
ATOM 750 O O . PRO A 1 99 ? -3.699 -13.681 15.749 1.00 90.56 99 PRO A O 1
ATOM 753 N N . THR A 1 100 ? -1.516 -14.232 15.611 1.00 89.56 100 THR A N 1
ATOM 754 C CA . THR A 1 100 ? -1.255 -14.352 17.049 1.00 89.56 100 THR A CA 1
ATOM 755 C C . THR A 1 100 ? -0.118 -13.436 17.468 1.00 89.56 100 THR A C 1
ATOM 757 O O . THR A 1 100 ? 0.903 -13.353 16.789 1.00 89.56 100 THR A O 1
ATOM 760 N N . PHE A 1 101 ? -0.261 -12.770 18.609 1.00 87.88 101 PHE A N 1
ATOM 761 C CA . PHE A 1 101 ? 0.819 -11.987 19.200 1.00 87.88 101 PHE A CA 1
ATOM 762 C C . PHE A 1 101 ? 1.529 -12.802 20.297 1.00 87.88 101 PHE A C 1
ATOM 764 O O . PHE A 1 101 ? 0.844 -13.439 21.099 1.00 87.88 101 PHE A O 1
ATOM 771 N N . PRO A 1 102 ? 2.874 -12.807 20.363 1.00 85.00 102 PRO A N 1
ATOM 772 C CA . PRO A 1 102 ? 3.808 -12.131 19.458 1.00 85.00 102 PRO A CA 1
ATOM 773 C C . PRO A 1 102 ? 4.278 -12.998 18.274 1.00 85.00 102 PRO A C 1
ATOM 775 O O . PRO A 1 102 ? 5.160 -12.572 17.535 1.00 85.00 102 PRO A O 1
ATOM 778 N N . SER A 1 103 ? 3.769 -14.223 18.101 1.00 86.50 103 SER A N 1
ATOM 779 C CA . SER A 1 103 ? 4.365 -15.236 17.211 1.00 86.50 103 SER A CA 1
ATOM 780 C C . SER A 1 103 ? 4.173 -15.016 15.711 1.00 86.50 103 SER A C 1
ATOM 782 O O . SER A 1 103 ? 5.062 -15.389 14.947 1.00 86.50 103 SER A O 1
ATOM 784 N N . SER A 1 104 ? 3.048 -14.451 15.276 1.00 90.44 104 SER A N 1
ATOM 785 C CA . SER A 1 104 ? 2.779 -14.229 13.852 1.00 90.44 104 SER A CA 1
ATOM 786 C C . SER A 1 104 ? 3.624 -13.066 13.316 1.00 90.44 104 SER A C 1
ATOM 788 O O . SER A 1 104 ? 3.571 -11.982 13.906 1.00 90.44 104 SER A O 1
ATOM 790 N N . PRO A 1 105 ? 4.385 -13.249 12.219 1.00 89.81 105 PRO A N 1
ATOM 791 C CA . PRO A 1 105 ? 5.120 -12.170 11.564 1.00 89.81 105 PRO A CA 1
ATOM 792 C C . PRO A 1 105 ? 4.188 -11.128 10.940 1.00 89.81 105 PRO A C 1
ATOM 794 O O . PRO A 1 105 ? 3.041 -11.442 10.622 1.00 89.81 105 PRO A O 1
ATOM 797 N N . SER A 1 106 ? 4.699 -9.915 10.699 1.00 92.00 106 SER A N 1
ATOM 798 C CA . SER A 1 106 ? 3.978 -8.820 10.019 1.00 92.00 106 SER A CA 1
ATOM 799 C C . SER A 1 106 ? 3.164 -9.274 8.801 1.00 92.00 106 SER A C 1
ATOM 801 O O . SER A 1 106 ? 2.000 -8.911 8.645 1.00 92.00 106 SER A O 1
ATOM 803 N N . ILE A 1 107 ? 3.756 -10.106 7.939 1.00 92.94 107 ILE A N 1
ATOM 804 C CA . ILE A 1 107 ? 3.106 -10.564 6.706 1.00 92.94 107 ILE A CA 1
ATOM 805 C C . ILE A 1 107 ? 1.861 -11.431 6.959 1.00 92.94 107 ILE A C 1
ATOM 807 O O . ILE A 1 107 ? 0.919 -11.381 6.175 1.00 92.94 107 ILE A O 1
ATOM 811 N N . GLU A 1 108 ? 1.797 -12.177 8.065 1.00 93.06 108 GLU A N 1
ATOM 812 C CA . GLU A 1 108 ? 0.580 -12.920 8.422 1.00 93.06 108 GLU A CA 1
ATOM 813 C C . GLU A 1 108 ? -0.554 -11.968 8.821 1.00 93.06 108 GLU A C 1
ATOM 815 O O . GLU A 1 108 ? -1.707 -12.220 8.482 1.00 93.06 108 GLU A O 1
ATOM 820 N N . TRP A 1 109 ? -0.241 -10.845 9.478 1.00 94.00 109 TRP A N 1
ATOM 821 C CA . TRP A 1 109 ? -1.226 -9.804 9.787 1.00 94.00 109 TRP A CA 1
ATOM 822 C C . TRP A 1 109 ? -1.752 -9.132 8.514 1.00 94.00 109 TRP A C 1
ATOM 824 O O . TRP A 1 109 ? -2.960 -8.953 8.369 1.00 94.00 109 TRP A O 1
ATOM 834 N N . GLU A 1 110 ? -0.876 -8.831 7.551 1.00 94.19 110 GLU A N 1
ATOM 835 C CA . GLU A 1 110 ? -1.266 -8.320 6.226 1.00 94.19 110 GLU A CA 1
ATOM 836 C C . GLU A 1 110 ? -2.251 -9.248 5.508 1.00 94.19 110 GLU A C 1
ATOM 838 O O . GLU A 1 110 ? -3.228 -8.791 4.916 1.00 94.19 110 GLU A O 1
ATOM 843 N N . GLN A 1 111 ? -2.011 -10.557 5.571 1.00 94.25 111 GLN A N 1
ATOM 844 C CA . GLN A 1 111 ? -2.783 -11.572 4.851 1.00 94.25 111 GLN A CA 1
ATOM 845 C C . GLN A 1 111 ? -4.015 -12.069 5.629 1.00 94.25 111 GLN A C 1
ATOM 847 O O . GLN A 1 111 ? -4.737 -12.942 5.149 1.00 94.25 111 GLN A O 1
ATOM 852 N N . SER A 1 112 ? -4.283 -11.503 6.811 1.00 93.31 112 SER A N 1
ATOM 853 C CA . SER A 1 112 ? -5.371 -11.935 7.699 1.00 93.31 112 SER A CA 1
ATOM 854 C C . SER A 1 112 ? -6.726 -11.259 7.457 1.00 93.31 112 SER A C 1
ATOM 856 O O . SER A 1 112 ? -7.706 -11.599 8.109 1.00 93.31 112 SER A O 1
ATOM 858 N N . ILE A 1 113 ? -6.822 -10.332 6.501 1.00 92.88 113 ILE A N 1
ATOM 859 C CA . ILE A 1 113 ? -8.024 -9.506 6.316 1.00 92.88 113 ILE A CA 1
ATOM 860 C C . ILE A 1 113 ? -9.213 -10.300 5.748 1.00 92.88 113 ILE A C 1
ATOM 862 O O . ILE A 1 113 ? -9.180 -10.791 4.612 1.00 92.88 113 ILE A O 1
ATOM 866 N N . VAL A 1 114 ? -10.304 -10.344 6.512 1.00 91.06 114 VAL A N 1
ATOM 867 C CA . VAL A 1 114 ? -11.562 -11.044 6.228 1.00 91.06 114 VAL A CA 1
ATOM 868 C C . VAL A 1 114 ? -12.610 -10.081 5.657 1.00 91.06 114 VAL A C 1
ATOM 870 O O . VAL A 1 114 ? -12.968 -10.209 4.485 1.00 91.06 114 VAL A O 1
ATOM 873 N N . GLU A 1 115 ? -13.049 -9.110 6.450 1.00 88.62 115 GLU A N 1
ATOM 874 C CA . GLU A 1 115 ? -13.991 -8.027 6.174 1.00 88.62 115 GLU A CA 1
ATOM 875 C C . GLU A 1 115 ? -13.400 -7.033 5.171 1.00 88.62 115 GLU A C 1
ATOM 877 O O . GLU A 1 115 ? -13.921 -6.875 4.079 1.00 88.62 115 GLU A O 1
ATOM 882 N N . GLY A 1 116 ? -12.256 -6.407 5.447 1.00 85.75 116 GLY A N 1
ATOM 883 C CA . GLY A 1 116 ? -11.688 -5.369 4.572 1.00 85.75 116 GLY A CA 1
ATOM 884 C C . GLY A 1 116 ? -12.133 -3.950 4.938 1.00 85.75 116 GLY A C 1
ATOM 885 O O . GLY A 1 116 ? -12.352 -3.645 6.101 1.00 85.75 116 GLY A O 1
ATOM 886 N N . HIS A 1 117 ? -12.186 -3.040 3.960 1.00 85.00 117 HIS A N 1
ATOM 887 C CA . HIS A 1 117 ? -12.406 -1.611 4.223 1.00 85.00 117 HIS A CA 1
ATOM 888 C C . HIS A 1 117 ? -13.842 -1.324 4.711 1.00 85.00 117 HIS A C 1
ATOM 890 O O . HIS A 1 117 ? -14.777 -1.501 3.931 1.00 85.00 117 HIS A O 1
ATOM 896 N N . PRO A 1 118 ? -14.056 -0.800 5.931 1.00 80.31 118 PRO A N 1
ATOM 897 C CA . PRO A 1 118 ? -15.384 -0.797 6.553 1.00 80.31 118 PRO A CA 1
ATOM 898 C C . PRO A 1 118 ? -16.364 0.234 5.980 1.00 80.31 118 PRO A C 1
ATOM 900 O O . PRO A 1 118 ? -17.567 0.094 6.167 1.00 80.31 118 PRO A O 1
ATOM 903 N N . THR A 1 119 ? -15.884 1.270 5.286 1.00 83.56 119 THR A N 1
ATOM 904 C CA . THR A 1 119 ? -16.756 2.305 4.692 1.00 83.56 119 THR A CA 1
ATOM 905 C C . THR A 1 119 ? -16.969 2.161 3.183 1.00 83.56 119 THR A C 1
ATOM 907 O O . THR A 1 119 ? -17.859 2.803 2.633 1.00 83.56 119 THR A O 1
ATOM 910 N N . HIS A 1 120 ? -16.188 1.330 2.484 1.00 88.88 120 HIS A N 1
ATOM 911 C CA . HIS A 1 120 ? -16.273 1.233 1.026 1.00 88.88 120 HIS A CA 1
ATOM 912 C C . HIS A 1 120 ? -17.144 0.034 0.634 1.00 88.88 120 HIS A C 1
ATOM 914 O O . HIS A 1 120 ? -16.700 -1.087 0.833 1.00 88.88 120 HIS A O 1
ATOM 920 N N . PRO A 1 121 ? -18.321 0.192 0.005 1.00 88.69 121 PRO A N 1
ATOM 921 C CA . PRO A 1 121 ? -19.259 -0.921 -0.222 1.00 88.69 121 PRO A CA 1
ATOM 922 C C . PRO A 1 121 ? -18.700 -2.036 -1.119 1.00 88.69 121 PRO A C 1
ATOM 924 O O . PRO A 1 121 ? -19.116 -3.187 -1.033 1.00 88.69 121 PRO A O 1
ATOM 927 N N . MET A 1 122 ? -17.721 -1.713 -1.967 1.00 92.88 122 MET A N 1
ATOM 928 C CA . MET A 1 122 ? -17.065 -2.665 -2.870 1.00 92.88 122 MET A CA 1
ATOM 929 C C . MET A 1 122 ? -15.637 -3.009 -2.389 1.00 92.88 122 MET A C 1
ATOM 931 O O . MET A 1 122 ? -14.669 -3.041 -3.147 1.00 92.88 122 MET A O 1
ATOM 935 N N . HIS A 1 123 ? -15.467 -3.142 -1.072 1.00 90.69 123 HIS A N 1
ATOM 936 C CA . HIS A 1 123 ? -14.174 -3.289 -0.394 1.00 90.69 123 HIS A CA 1
ATOM 937 C C . HIS A 1 123 ? -13.409 -4.575 -0.735 1.00 90.69 123 HIS A C 1
ATOM 939 O O . HIS A 1 123 ? -12.180 -4.572 -0.657 1.00 90.69 123 HIS A O 1
ATOM 945 N N . LYS A 1 124 ? -14.091 -5.647 -1.159 1.00 92.06 124 LYS A N 1
ATOM 946 C CA . LYS A 1 124 ? -13.466 -6.919 -1.569 1.00 92.06 124 LYS A CA 1
ATOM 947 C C . LYS A 1 124 ? -13.412 -7.132 -3.071 1.00 92.06 124 LYS A C 1
ATOM 949 O O . LYS A 1 124 ? -13.036 -8.220 -3.496 1.00 92.06 124 LYS A O 1
ATOM 954 N N . THR A 1 125 ? -13.753 -6.131 -3.879 1.00 92.88 125 THR A N 1
ATOM 955 C CA . THR A 1 125 ? -13.650 -6.220 -5.339 1.00 92.88 125 THR A CA 1
ATOM 956 C C . THR A 1 125 ? -12.309 -6.788 -5.764 1.00 92.88 125 THR A C 1
ATOM 958 O O . THR A 1 125 ? -11.260 -6.278 -5.363 1.00 92.88 125 THR A O 1
ATOM 961 N N . ARG A 1 126 ? -12.347 -7.789 -6.646 1.00 92.38 126 ARG A N 1
ATOM 962 C CA . ARG A 1 126 ? -11.190 -8.202 -7.440 1.00 92.38 126 ARG A CA 1
ATOM 963 C C . ARG A 1 126 ? -11.639 -8.455 -8.870 1.00 92.38 126 ARG A C 1
ATOM 965 O O . ARG A 1 126 ? -12.316 -9.446 -9.147 1.00 92.38 126 ARG A O 1
ATOM 972 N N . MET A 1 127 ? -11.276 -7.538 -9.764 1.00 93.19 127 MET A N 1
ATOM 973 C CA . MET A 1 127 ? -11.545 -7.653 -11.200 1.00 93.19 127 MET A CA 1
ATOM 974 C C . MET A 1 127 ? -10.224 -7.665 -11.962 1.00 93.19 127 MET A C 1
ATOM 976 O O . MET A 1 127 ? -9.406 -6.753 -11.813 1.00 93.19 127 MET A O 1
ATOM 980 N N . PHE A 1 128 ? -10.011 -8.701 -12.765 1.00 93.88 128 PHE A N 1
ATOM 981 C CA . PHE A 1 128 ? -8.813 -8.872 -13.576 1.00 93.88 128 PHE A CA 1
ATOM 982 C C . PHE A 1 128 ? -9.035 -8.162 -14.908 1.00 93.88 128 PHE A C 1
ATOM 984 O O . PHE A 1 128 ? -9.994 -8.447 -15.616 1.00 93.88 128 PHE A O 1
ATOM 991 N N . LEU A 1 129 ? -8.188 -7.187 -15.240 1.00 94.31 129 LEU A N 1
ATOM 992 C CA . LEU A 1 129 ? -8.351 -6.448 -16.487 1.00 94.31 129 LEU A CA 1
ATOM 993 C C . LEU A 1 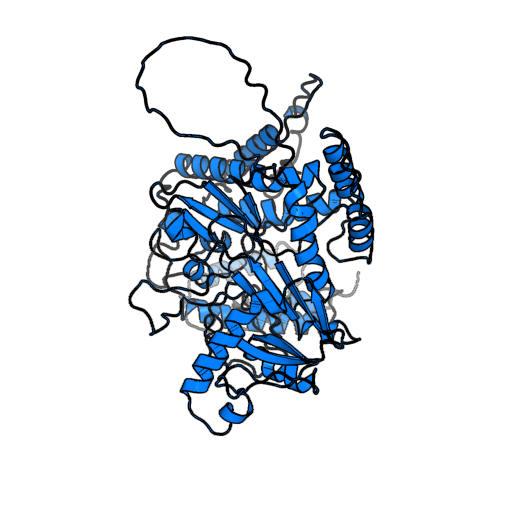129 ? -7.857 -7.285 -17.677 1.00 94.31 129 LEU A C 1
ATOM 995 O O . LEU A 1 129 ? -6.795 -7.912 -17.578 1.00 94.31 129 LEU A O 1
ATOM 999 N N . PRO A 1 130 ? -8.572 -7.265 -18.818 1.00 94.25 130 PRO A N 1
ATOM 1000 C CA . PRO A 1 130 ? -8.084 -7.862 -20.053 1.00 94.25 130 PRO A CA 1
ATOM 1001 C C . PRO A 1 130 ? -6.691 -7.323 -20.425 1.00 94.25 130 PRO A C 1
ATOM 1003 O O . PRO A 1 130 ? -6.452 -6.120 -20.277 1.00 94.25 130 PRO A O 1
ATOM 1006 N N . PRO A 1 131 ? -5.776 -8.180 -20.915 1.00 95.94 131 PRO A N 1
ATOM 1007 C CA . PRO A 1 131 ? -6.007 -9.541 -21.409 1.00 95.94 131 PRO A CA 1
ATOM 1008 C C . PRO A 1 131 ? -5.785 -10.641 -20.355 1.00 95.94 131 PRO A C 1
ATOM 1010 O O . PRO A 1 131 ? -5.678 -11.815 -20.713 1.00 95.94 131 PRO A O 1
ATOM 1013 N N . MET A 1 132 ? -5.680 -10.304 -19.063 1.00 94.06 132 MET A N 1
ATOM 1014 C CA . MET A 1 132 ? -5.612 -11.339 -18.027 1.00 94.06 132 MET A CA 1
ATOM 1015 C C . MET A 1 132 ? -6.895 -12.168 -18.028 1.00 94.06 132 MET A C 1
ATOM 1017 O O . MET A 1 132 ? -7.992 -11.648 -18.221 1.00 94.06 132 MET A O 1
ATOM 1021 N N . ARG A 1 133 ? -6.743 -13.469 -17.783 1.00 89.44 133 ARG A N 1
ATOM 1022 C CA . ARG A 1 133 ? -7.881 -14.348 -17.522 1.00 89.44 133 ARG A CA 1
ATOM 1023 C C . ARG A 1 133 ? -8.448 -14.059 -16.134 1.00 89.44 133 ARG A C 1
ATOM 1025 O O . ARG A 1 133 ? -7.685 -13.798 -15.203 1.00 89.44 133 ARG A O 1
ATOM 1032 N N . ASP A 1 134 ? -9.759 -14.193 -15.994 1.00 84.81 134 ASP A N 1
ATOM 1033 C CA . ASP A 1 134 ? -10.381 -14.197 -14.677 1.00 84.81 134 ASP A CA 1
ATOM 1034 C C . ASP A 1 134 ? -9.935 -15.415 -13.862 1.00 84.81 134 ASP A C 1
ATOM 1036 O O . ASP A 1 134 ? -9.704 -16.512 -14.389 1.00 84.81 134 ASP A O 1
ATOM 1040 N N . ILE A 1 135 ? -9.830 -15.200 -12.553 1.00 81.25 135 ILE A N 1
ATOM 1041 C CA . ILE A 1 135 ? -9.629 -16.248 -11.555 1.00 81.25 135 ILE A CA 1
ATOM 1042 C C . ILE A 1 135 ? -11.020 -16.669 -11.070 1.00 81.25 135 ILE A C 1
ATOM 1044 O O . ILE A 1 135 ? -11.760 -15.884 -10.468 1.00 81.25 135 ILE A O 1
ATOM 1048 N N . THR A 1 136 ? -11.412 -17.892 -11.418 1.00 71.00 136 THR A N 1
ATOM 1049 C CA . THR A 1 136 ? -12.710 -18.486 -11.060 1.00 71.00 136 THR A CA 1
ATOM 1050 C C . THR A 1 136 ? -12.643 -19.187 -9.704 1.00 71.00 136 THR A C 1
ATOM 1052 O O . THR A 1 136 ? -11.560 -19.389 -9.177 1.00 71.00 136 THR A O 1
ATOM 1055 N N . ASP A 1 137 ? -13.780 -19.599 -9.141 1.00 63.69 137 ASP A N 1
ATOM 1056 C CA . ASP A 1 137 ? -13.803 -20.257 -7.818 1.00 63.69 137 ASP A CA 1
ATOM 1057 C C . ASP A 1 137 ? -13.114 -21.635 -7.812 1.00 63.69 137 ASP A C 1
ATOM 1059 O O . ASP A 1 137 ? -12.630 -22.082 -6.778 1.00 63.69 137 ASP A O 1
ATOM 1063 N N . ASP A 1 138 ? -13.009 -22.277 -8.981 1.00 63.75 138 ASP A N 1
ATOM 1064 C CA . ASP A 1 138 ? -12.228 -23.507 -9.178 1.00 63.75 138 ASP A CA 1
ATOM 1065 C C . ASP A 1 138 ? -10.713 -23.253 -9.311 1.00 63.75 138 ASP A C 1
ATOM 1067 O O . ASP A 1 138 ? -9.921 -24.195 -9.400 1.00 63.75 138 ASP A O 1
ATOM 1071 N N . ASP A 1 139 ? -10.295 -21.989 -9.396 1.00 68.56 139 ASP A N 1
ATOM 1072 C CA . ASP A 1 139 ? -8.899 -21.619 -9.573 1.00 68.56 139 ASP A CA 1
ATOM 1073 C C . ASP A 1 139 ? -8.198 -21.565 -8.213 1.00 68.56 139 ASP A C 1
ATOM 1075 O O . ASP A 1 139 ? -8.566 -20.808 -7.319 1.00 68.56 139 ASP A O 1
ATOM 1079 N N . THR A 1 140 ? -7.149 -22.366 -8.058 1.00 73.38 140 THR A N 1
ATOM 1080 C CA . THR A 1 140 ? -6.360 -22.446 -6.822 1.00 73.38 140 THR A CA 1
ATOM 1081 C C . THR A 1 140 ? -5.299 -21.349 -6.731 1.00 73.38 140 THR A C 1
ATOM 1083 O O . THR A 1 140 ? -4.328 -21.498 -5.988 1.00 73.38 140 THR A O 1
ATOM 1086 N N . TYR A 1 141 ? -5.397 -20.297 -7.548 1.00 87.25 141 TYR A N 1
ATOM 1087 C CA . TYR A 1 141 ? -4.381 -19.257 -7.591 1.00 87.25 141 TYR A CA 1
ATOM 1088 C C . TYR A 1 141 ? -4.372 -18.426 -6.304 1.00 87.25 141 TYR A C 1
ATOM 1090 O O . TYR A 1 141 ? -5.340 -17.747 -5.956 1.00 87.25 141 TYR A O 1
ATOM 1098 N N . ASP A 1 142 ? -3.230 -18.442 -5.626 1.00 90.88 142 ASP A N 1
ATOM 1099 C CA . ASP A 1 142 ? -3.012 -17.706 -4.392 1.00 90.88 142 ASP A CA 1
ATOM 1100 C C . ASP A 1 142 ? -2.471 -16.298 -4.683 1.00 90.88 142 ASP A C 1
ATOM 1102 O O . ASP A 1 142 ? -1.286 -16.100 -4.954 1.00 90.88 142 ASP A O 1
ATOM 1106 N N . LEU A 1 143 ? -3.354 -15.301 -4.589 1.00 91.75 143 LEU A N 1
ATOM 1107 C CA . LEU A 1 143 ? -3.013 -13.885 -4.768 1.00 91.75 143 LEU A CA 1
ATOM 1108 C C . LEU A 1 143 ? -2.022 -13.355 -3.721 1.00 91.75 143 LEU A C 1
ATOM 1110 O O . LEU A 1 143 ? -1.423 -12.302 -3.940 1.00 91.75 143 LEU A O 1
ATOM 1114 N N . TYR A 1 144 ? -1.861 -14.044 -2.590 1.00 93.75 144 TYR A N 1
ATOM 1115 C CA . TYR A 1 144 ? -0.969 -13.638 -1.511 1.00 93.75 144 TYR A CA 1
ATOM 1116 C C . TYR A 1 144 ? 0.401 -14.317 -1.564 1.00 93.75 144 TYR A C 1
ATOM 1118 O O . TYR A 1 144 ? 1.331 -13.824 -0.925 1.00 93.75 144 TYR A O 1
ATOM 1126 N N . ASN A 1 145 ? 0.565 -15.369 -2.371 1.00 95.12 145 ASN A N 1
ATOM 1127 C CA . ASN A 1 145 ? 1.852 -16.035 -2.600 1.00 95.12 145 ASN A CA 1
ATOM 1128 C C . ASN A 1 145 ? 2.200 -16.161 -4.102 1.00 95.12 145 ASN A C 1
ATOM 1130 O O . ASN A 1 145 ? 2.410 -17.275 -4.600 1.00 95.12 145 ASN A O 1
ATOM 1134 N N . PRO A 1 146 ? 2.264 -15.038 -4.849 1.00 95.62 146 PRO A N 1
ATOM 1135 C CA . PRO A 1 146 ? 2.522 -15.062 -6.282 1.00 95.62 146 PRO A CA 1
ATOM 1136 C C . PRO A 1 146 ? 4.003 -15.321 -6.599 1.00 95.62 146 PRO A C 1
ATOM 1138 O O . PRO A 1 146 ? 4.863 -15.460 -5.726 1.00 95.62 146 PRO A O 1
ATOM 1141 N N . GLN A 1 147 ? 4.324 -15.357 -7.888 1.00 96.44 147 GLN A N 1
ATOM 1142 C CA . GLN A 1 147 ? 5.688 -15.427 -8.399 1.00 96.44 147 GLN A CA 1
ATOM 1143 C C . GLN A 1 147 ? 6.146 -14.076 -8.961 1.00 96.44 147 GLN A C 1
ATOM 1145 O O . GLN A 1 147 ? 5.430 -13.396 -9.703 1.00 96.44 147 GLN A O 1
ATOM 1150 N N . LEU A 1 148 ? 7.391 -13.716 -8.661 1.00 97.88 148 LEU A N 1
ATOM 1151 C CA . LEU A 1 148 ? 8.122 -12.664 -9.350 1.00 97.88 148 LEU A CA 1
ATOM 1152 C C . LEU A 1 148 ? 8.631 -13.202 -10.680 1.00 97.88 148 LEU A C 1
ATOM 1154 O O . LEU A 1 148 ? 9.234 -14.272 -10.727 1.00 97.88 148 LEU A O 1
ATOM 1158 N N . ARG A 1 149 ? 8.427 -12.446 -11.752 1.00 98.12 149 ARG A N 1
ATOM 1159 C CA . ARG A 1 149 ? 8.932 -12.726 -13.099 1.00 98.12 149 ARG A CA 1
ATOM 1160 C C . ARG A 1 149 ? 9.803 -11.570 -13.571 1.00 98.12 149 ARG A C 1
ATOM 1162 O O . ARG A 1 149 ? 9.821 -10.505 -12.961 1.00 98.12 149 ARG A O 1
ATOM 1169 N N . PHE A 1 150 ? 10.535 -11.780 -14.659 1.00 98.44 150 PHE A N 1
ATOM 1170 C CA . PHE A 1 150 ? 11.485 -10.798 -15.175 1.00 98.44 150 PHE A CA 1
ATOM 1171 C C . PHE A 1 150 ? 11.254 -10.551 -16.661 1.00 98.44 150 PHE A C 1
ATOM 1173 O O . PHE A 1 150 ? 11.004 -11.484 -17.430 1.00 98.44 150 PHE A O 1
ATOM 1180 N N . ILE A 1 151 ? 11.386 -9.290 -17.058 1.00 98.56 151 ILE A N 1
ATOM 1181 C CA . ILE A 1 151 ? 11.400 -8.845 -18.455 1.00 98.56 151 ILE A CA 1
ATOM 1182 C C . ILE A 1 151 ? 12.619 -7.954 -18.678 1.00 98.56 151 ILE A C 1
ATOM 1184 O O . ILE A 1 151 ? 13.127 -7.386 -17.717 1.00 98.56 151 ILE A O 1
ATOM 1188 N N . ALA A 1 152 ? 13.081 -7.790 -19.914 1.00 98.38 152 ALA A N 1
ATOM 1189 C CA . ALA A 1 152 ? 14.059 -6.766 -20.265 1.00 98.38 152 ALA A CA 1
ATOM 1190 C C . ALA A 1 152 ? 13.503 -5.832 -21.339 1.00 98.38 152 ALA A C 1
ATOM 1192 O O . ALA A 1 152 ? 12.931 -6.287 -22.327 1.00 98.38 152 ALA A O 1
ATOM 1193 N N . LEU A 1 153 ? 13.720 -4.530 -21.161 1.00 98.25 153 LEU A N 1
ATOM 1194 C CA . LEU A 1 153 ? 13.340 -3.484 -22.112 1.00 98.25 153 LEU A CA 1
ATOM 1195 C C . LEU A 1 153 ? 14.531 -2.561 -22.395 1.00 98.25 153 LEU A C 1
ATOM 1197 O O . LEU A 1 153 ? 15.382 -2.395 -21.514 1.00 98.25 153 LEU A O 1
ATOM 1201 N N . PRO A 1 154 ? 14.606 -1.927 -23.580 1.00 97.88 154 PRO A N 1
ATOM 1202 C CA . PRO A 1 154 ? 15.624 -0.925 -23.868 1.00 97.88 154 PRO A CA 1
ATOM 1203 C C . PRO A 1 154 ? 15.627 0.199 -22.822 1.00 97.88 154 PRO A C 1
ATOM 1205 O O . PRO A 1 154 ? 14.590 0.774 -22.510 1.00 97.88 154 PRO A O 1
ATOM 1208 N N . LYS A 1 155 ? 16.801 0.599 -22.324 1.00 97.38 155 LYS A N 1
ATOM 1209 C CA . LYS A 1 155 ? 16.944 1.727 -21.383 1.00 97.38 155 LYS A CA 1
ATOM 1210 C C . LYS A 1 155 ? 16.376 3.032 -21.959 1.00 97.38 155 LYS A C 1
ATOM 1212 O O . LYS A 1 155 ? 15.916 3.877 -21.207 1.00 97.38 155 LYS A O 1
ATOM 1217 N N . SER A 1 156 ? 16.350 3.179 -23.286 1.00 96.94 156 SER A N 1
ATOM 1218 C CA . SER A 1 156 ? 15.747 4.325 -23.981 1.00 96.94 156 SER A CA 1
ATOM 1219 C C . SER A 1 156 ? 14.215 4.382 -23.910 1.00 96.94 156 SER A C 1
ATOM 1221 O O . SER A 1 156 ? 13.651 5.445 -24.150 1.00 96.94 156 SER A O 1
ATOM 1223 N N . SER A 1 157 ? 13.535 3.271 -23.605 1.00 97.12 157 SER A N 1
ATOM 1224 C CA . SER A 1 157 ? 12.073 3.209 -23.434 1.00 97.12 157 SER A CA 1
ATOM 1225 C C . SER A 1 157 ? 11.648 3.234 -21.961 1.00 97.12 157 SER A C 1
ATOM 1227 O O . SER A 1 157 ? 10.525 2.847 -21.628 1.00 97.12 157 SER A O 1
ATOM 1229 N N . LEU A 1 158 ? 12.559 3.622 -21.065 1.00 97.69 158 LEU A N 1
ATOM 1230 C CA . LEU A 1 158 ? 12.368 3.586 -19.623 1.00 97.69 158 LEU A CA 1
ATOM 1231 C C . LEU A 1 158 ? 12.800 4.907 -18.997 1.00 97.69 158 LEU A C 1
ATOM 1233 O O . LEU A 1 158 ? 13.827 5.483 -19.347 1.00 97.69 158 LEU A O 1
ATOM 1237 N N . HIS A 1 159 ? 12.029 5.349 -18.014 1.00 96.56 159 HIS A N 1
ATOM 1238 C CA . HIS A 1 159 ? 12.438 6.372 -17.078 1.00 96.56 159 HIS A CA 1
ATOM 1239 C C . HIS A 1 159 ? 12.894 5.670 -15.798 1.00 96.56 159 HIS A C 1
ATOM 1241 O O . HIS A 1 159 ? 12.084 5.106 -15.059 1.00 96.56 159 HIS A O 1
ATOM 1247 N N . ILE A 1 160 ? 14.206 5.678 -15.563 1.00 97.12 160 ILE A N 1
ATOM 1248 C CA . ILE A 1 160 ? 14.856 5.002 -14.437 1.00 97.12 160 ILE A CA 1
ATOM 1249 C C . ILE A 1 160 ? 15.242 6.066 -13.411 1.00 97.12 160 ILE A C 1
ATOM 1251 O O . ILE A 1 160 ? 15.929 7.033 -13.743 1.00 97.12 160 ILE A O 1
ATOM 1255 N N . THR A 1 161 ? 14.806 5.897 -12.167 1.00 94.31 161 THR A N 1
ATOM 1256 C CA . THR A 1 161 ? 15.107 6.829 -11.077 1.00 94.31 161 THR A CA 1
ATOM 1257 C C . THR A 1 161 ? 16.092 6.192 -10.103 1.00 94.31 161 THR A C 1
ATOM 1259 O O . THR A 1 161 ? 15.782 5.164 -9.502 1.00 94.31 161 THR A O 1
ATOM 1262 N N . TYR A 1 162 ? 17.239 6.852 -9.909 1.00 94.94 162 TYR A N 1
ATOM 1263 C CA . TYR A 1 162 ? 18.340 6.424 -9.032 1.00 94.94 162 TYR A CA 1
ATOM 1264 C C . TYR A 1 162 ? 18.837 4.994 -9.327 1.00 94.94 162 TYR A C 1
ATOM 1266 O O . TYR A 1 162 ? 18.804 4.546 -10.472 1.00 94.94 162 TYR A O 1
ATOM 1274 N N . ASP A 1 163 ? 19.327 4.292 -8.305 1.00 93.69 163 ASP A N 1
ATOM 1275 C CA . ASP A 1 163 ? 20.127 3.070 -8.423 1.00 93.69 163 ASP A CA 1
ATOM 1276 C C . ASP A 1 163 ? 19.254 1.804 -8.556 1.00 93.69 163 ASP A C 1
ATOM 1278 O O . ASP A 1 163 ? 19.524 0.767 -7.954 1.00 93.69 163 ASP A O 1
ATOM 1282 N N . PHE A 1 164 ? 18.171 1.876 -9.343 1.00 96.06 164 PHE A N 1
ATOM 1283 C CA . PHE A 1 164 ? 17.202 0.781 -9.498 1.00 96.06 164 PHE A CA 1
ATOM 1284 C C . PHE A 1 164 ? 17.859 -0.527 -9.963 1.00 96.06 164 PHE A C 1
ATOM 1286 O O . PHE A 1 164 ? 17.544 -1.603 -9.454 1.00 96.06 164 PHE A O 1
ATOM 1293 N N . GLU A 1 165 ? 18.769 -0.442 -10.938 1.00 94.69 165 GLU A N 1
ATOM 1294 C CA . GLU A 1 165 ? 19.466 -1.604 -11.497 1.00 94.69 165 GLU A CA 1
ATOM 1295 C C . GLU A 1 165 ? 20.315 -2.304 -10.432 1.00 94.69 165 GLU A C 1
ATOM 1297 O O . GLU A 1 165 ? 20.224 -3.521 -10.302 1.00 94.69 165 GLU A O 1
ATOM 1302 N N . GLU A 1 166 ? 21.068 -1.547 -9.632 1.00 93.25 166 GLU A N 1
ATOM 1303 C CA . GLU A 1 166 ? 21.903 -2.075 -8.549 1.00 93.25 166 GLU A CA 1
ATOM 1304 C C . GLU A 1 166 ? 21.051 -2.688 -7.432 1.00 93.25 166 GLU A C 1
ATOM 1306 O O . GLU A 1 166 ? 21.275 -3.833 -7.041 1.00 93.25 166 GLU A O 1
ATOM 1311 N N . LEU A 1 167 ? 20.006 -1.983 -6.987 1.00 92.06 167 LEU A N 1
ATOM 1312 C CA . LEU A 1 167 ? 19.110 -2.457 -5.927 1.00 92.06 167 LEU A CA 1
ATOM 1313 C C . LEU A 1 167 ? 18.362 -3.746 -6.300 1.00 92.06 167 LEU A C 1
ATOM 1315 O O . LEU A 1 167 ? 17.980 -4.513 -5.421 1.00 92.06 167 LEU A O 1
ATOM 1319 N N . THR A 1 168 ? 18.154 -4.006 -7.592 1.00 94.12 168 THR A N 1
ATOM 1320 C CA . THR A 1 168 ? 17.462 -5.209 -8.084 1.00 94.12 168 THR A CA 1
ATOM 1321 C C . THR A 1 168 ? 18.407 -6.291 -8.619 1.00 94.12 168 THR A C 1
ATOM 1323 O O . THR A 1 168 ? 17.942 -7.372 -8.980 1.00 94.12 168 THR A O 1
ATOM 1326 N N . GLU A 1 169 ? 19.724 -6.060 -8.648 1.00 92.94 169 GLU A N 1
ATOM 1327 C CA . GLU A 1 169 ? 20.722 -7.050 -9.087 1.00 92.94 169 GLU A CA 1
ATOM 1328 C C . GLU A 1 169 ? 20.669 -8.362 -8.289 1.00 92.94 169 GLU A C 1
ATOM 1330 O O . GLU A 1 169 ? 20.627 -9.425 -8.916 1.00 92.94 169 GLU A O 1
ATOM 1335 N N . PRO A 1 170 ? 20.552 -8.349 -6.947 1.00 91.12 170 PRO A N 1
ATOM 1336 C CA . PRO A 1 170 ? 20.492 -9.592 -6.179 1.00 91.12 170 PRO A CA 1
ATOM 1337 C C . PRO A 1 170 ? 19.292 -10.486 -6.546 1.00 91.12 170 PRO A C 1
ATOM 1339 O O . PRO A 1 170 ? 19.381 -11.716 -6.493 1.00 91.12 170 PRO A O 1
ATOM 1342 N N . LEU A 1 171 ? 18.179 -9.886 -6.990 1.00 93.06 171 LEU A N 1
ATOM 1343 C CA . LEU A 1 171 ? 17.006 -10.618 -7.483 1.00 93.06 171 LEU A CA 1
ATOM 1344 C C . LEU A 1 171 ? 17.324 -11.366 -8.778 1.00 93.06 171 LEU A C 1
ATOM 1346 O O . LEU A 1 171 ? 16.963 -12.532 -8.927 1.00 93.06 171 LEU A O 1
ATOM 1350 N N . ARG A 1 172 ? 18.032 -10.711 -9.702 1.00 93.62 172 ARG A N 1
ATOM 1351 C CA . ARG A 1 172 ? 18.424 -11.296 -10.991 1.00 93.62 172 ARG A CA 1
ATOM 1352 C C . ARG A 1 172 ? 19.393 -12.449 -10.808 1.00 93.62 172 ARG A C 1
ATOM 1354 O O . ARG A 1 172 ? 19.219 -13.495 -11.425 1.00 93.62 172 ARG A O 1
ATOM 1361 N N . GLN A 1 173 ? 20.372 -12.282 -9.922 1.00 93.19 173 GLN A N 1
ATOM 1362 C CA . GLN A 1 173 ? 21.332 -13.335 -9.592 1.00 93.19 173 GLN A CA 1
ATOM 1363 C C . GLN A 1 173 ? 20.629 -14.562 -9.010 1.00 93.19 173 GLN A C 1
ATOM 1365 O O . GLN A 1 173 ? 20.845 -15.679 -9.476 1.00 93.19 173 GLN A O 1
ATOM 1370 N N . THR A 1 174 ? 19.729 -14.352 -8.047 1.00 92.12 174 THR A N 1
ATOM 1371 C CA . THR A 1 174 ? 18.970 -15.442 -7.415 1.00 92.12 174 THR A CA 1
ATOM 1372 C C . THR A 1 174 ? 18.065 -16.148 -8.427 1.00 92.12 174 THR A C 1
ATOM 1374 O O . THR A 1 174 ? 18.019 -17.377 -8.471 1.00 92.12 174 THR A O 1
ATOM 1377 N N . ALA A 1 175 ? 17.389 -15.393 -9.297 1.00 93.88 175 ALA A N 1
ATOM 1378 C CA . ALA A 1 175 ? 16.541 -15.956 -10.343 1.00 93.88 175 ALA A CA 1
ATOM 1379 C C . ALA A 1 175 ? 17.343 -16.744 -11.391 1.00 93.88 175 ALA A C 1
ATOM 1381 O O . ALA A 1 175 ? 16.899 -17.805 -11.822 1.00 93.88 175 ALA A O 1
ATOM 1382 N N . ALA A 1 176 ? 18.532 -16.269 -11.776 1.00 94.06 176 ALA A N 1
ATOM 1383 C CA . ALA A 1 176 ? 19.423 -16.989 -12.684 1.00 94.06 176 ALA A CA 1
ATOM 1384 C C . ALA A 1 176 ? 19.901 -18.314 -12.084 1.00 94.06 176 ALA A C 1
ATOM 1386 O O . ALA A 1 176 ? 19.869 -19.340 -12.761 1.00 94.06 176 ALA A O 1
ATOM 1387 N N . GLN A 1 177 ? 20.284 -18.310 -10.804 1.00 91.88 177 GLN A N 1
ATOM 1388 C CA . GLN A 1 177 ? 20.683 -19.519 -10.081 1.00 91.88 177 GLN A CA 1
ATOM 1389 C C . GLN A 1 177 ? 19.534 -20.532 -9.998 1.00 91.88 177 GLN A C 1
ATOM 1391 O O . GLN A 1 177 ? 19.729 -21.710 -10.303 1.00 91.88 177 GLN A O 1
ATOM 1396 N N . ALA A 1 178 ? 18.329 -20.072 -9.645 1.00 89.81 178 ALA A N 1
ATOM 1397 C CA . ALA A 1 178 ? 17.133 -20.909 -9.608 1.00 89.81 178 ALA A CA 1
ATOM 1398 C C . ALA A 1 178 ? 16.804 -21.498 -10.992 1.00 89.81 178 ALA A C 1
ATOM 1400 O O . ALA A 1 178 ? 16.540 -22.695 -11.112 1.00 89.81 178 ALA A O 1
ATOM 1401 N N . ALA A 1 179 ? 16.891 -20.686 -12.049 1.00 91.56 179 ALA A N 1
ATOM 1402 C CA . ALA A 1 179 ? 16.648 -21.132 -13.415 1.00 91.56 179 ALA A CA 1
ATOM 1403 C C . ALA A 1 179 ? 17.694 -22.154 -13.885 1.00 91.56 179 ALA A C 1
ATOM 1405 O O . ALA A 1 179 ? 17.334 -23.178 -14.470 1.00 91.56 179 ALA A O 1
ATOM 1406 N N . ALA A 1 180 ? 18.980 -21.917 -13.607 1.00 89.75 180 ALA A N 1
ATOM 1407 C CA . ALA A 1 180 ? 20.076 -22.809 -13.983 1.00 89.75 180 ALA A CA 1
ATOM 1408 C C . ALA A 1 180 ? 19.906 -24.218 -13.391 1.00 89.75 180 ALA A C 1
ATOM 1410 O O . ALA A 1 180 ? 20.194 -25.210 -14.065 1.00 89.75 180 ALA A O 1
ATOM 1411 N N . ALA A 1 181 ? 19.364 -24.323 -12.174 1.00 86.62 181 ALA A N 1
ATOM 1412 C CA . ALA A 1 181 ? 19.075 -25.603 -11.530 1.00 86.62 181 ALA A CA 1
ATOM 1413 C C . ALA A 1 181 ? 18.004 -26.436 -12.265 1.00 86.62 181 ALA A C 1
ATOM 1415 O O . ALA A 1 181 ? 18.001 -27.661 -12.149 1.00 86.62 181 ALA A O 1
ATOM 1416 N N . ALA A 1 182 ? 17.122 -25.808 -13.051 1.00 82.94 182 ALA A N 1
ATOM 1417 C CA . ALA A 1 182 ? 16.092 -26.504 -13.825 1.00 82.94 182 ALA A CA 1
ATOM 1418 C C . ALA A 1 182 ? 16.630 -27.208 -15.094 1.00 82.94 182 ALA A C 1
ATOM 1420 O O . ALA A 1 182 ? 15.903 -27.998 -15.693 1.00 82.94 182 ALA A O 1
ATOM 1421 N N . ALA A 1 183 ? 17.879 -26.934 -15.503 1.00 74.06 183 ALA A N 1
ATOM 1422 C CA . ALA A 1 183 ? 18.633 -27.650 -16.543 1.00 74.06 183 ALA A CA 1
ATOM 1423 C C . ALA A 1 183 ? 17.885 -27.905 -17.877 1.00 74.06 183 ALA A C 1
ATOM 1425 O O . ALA A 1 183 ? 17.922 -29.012 -18.416 1.00 74.06 183 ALA A O 1
ATOM 1426 N N . SER A 1 184 ? 17.216 -26.886 -18.433 1.00 82.62 184 SER A N 1
ATOM 1427 C CA . SER A 1 184 ? 16.537 -26.988 -19.738 1.00 82.62 184 SER A CA 1
ATOM 1428 C C . SER A 1 184 ? 17.264 -26.227 -20.856 1.00 82.62 184 SER A C 1
ATOM 1430 O O . SER A 1 184 ? 17.801 -25.139 -20.638 1.00 82.62 184 SER A O 1
ATOM 1432 N N . ASP A 1 185 ? 17.210 -26.753 -22.087 1.00 83.00 185 ASP A N 1
ATOM 1433 C CA . ASP A 1 185 ? 17.795 -26.111 -23.281 1.00 83.00 185 ASP A CA 1
ATOM 1434 C C . ASP A 1 185 ? 17.225 -24.707 -23.546 1.00 83.00 185 ASP A C 1
ATOM 1436 O O . ASP A 1 185 ? 17.897 -23.844 -24.115 1.00 83.00 185 ASP A O 1
ATOM 1440 N N . GLN A 1 186 ? 15.971 -24.469 -23.144 1.00 82.38 186 GLN A N 1
ATOM 1441 C CA . GLN A 1 186 ? 15.339 -23.156 -23.249 1.00 82.38 186 GLN A CA 1
ATOM 1442 C C . GLN A 1 186 ? 15.977 -22.151 -22.288 1.00 82.38 186 GLN A C 1
ATOM 1444 O O . GLN A 1 186 ? 16.242 -21.028 -22.703 1.00 82.38 186 GLN A O 1
ATOM 1449 N N . VAL A 1 187 ? 16.286 -22.556 -21.051 1.00 89.81 187 VAL A N 1
ATOM 1450 C CA . VAL A 1 187 ? 16.939 -21.702 -20.046 1.00 89.81 187 VAL A CA 1
ATOM 1451 C C . VAL A 1 187 ? 18.369 -21.353 -20.447 1.00 89.81 187 VAL A C 1
ATOM 1453 O O . VAL A 1 187 ? 18.775 -20.204 -20.298 1.00 89.81 187 VAL A O 1
ATOM 1456 N N . GLN A 1 188 ? 19.119 -22.304 -21.012 1.00 89.38 188 GLN A N 1
ATOM 1457 C CA . GLN A 1 188 ? 20.538 -22.105 -21.325 1.00 89.38 188 GLN A CA 1
ATOM 1458 C C . GLN A 1 188 ? 20.793 -20.932 -22.288 1.00 89.38 188 GLN A C 1
ATOM 1460 O O . GLN A 1 188 ? 21.846 -20.303 -22.225 1.00 89.38 188 GLN A O 1
ATOM 1465 N N . LYS A 1 189 ? 19.826 -20.600 -23.155 1.00 90.62 189 LYS A N 1
ATOM 1466 C CA . LYS A 1 189 ? 19.899 -19.449 -24.076 1.00 90.62 189 LYS A CA 1
ATOM 1467 C C . LYS A 1 189 ? 19.793 -18.093 -23.374 1.00 90.62 189 LYS A C 1
ATOM 1469 O O . LYS A 1 189 ? 20.224 -17.092 -23.936 1.00 90.62 189 LYS A O 1
ATOM 1474 N N . PHE A 1 190 ? 19.216 -18.065 -22.176 1.00 94.50 190 PHE A N 1
ATOM 1475 C CA . PHE A 1 190 ? 19.032 -16.868 -21.355 1.00 94.50 190 PHE A CA 1
ATOM 1476 C C . PHE A 1 190 ? 20.069 -16.765 -20.233 1.00 94.50 190 PHE A C 1
ATOM 1478 O O . PHE A 1 190 ? 19.946 -15.888 -19.381 1.00 94.50 190 PHE A O 1
ATOM 1485 N N . LEU A 1 191 ? 21.090 -17.627 -20.235 1.00 94.19 191 LEU A N 1
ATOM 1486 C CA . LEU A 1 191 ? 22.203 -17.578 -19.295 1.00 94.19 191 LEU A CA 1
ATOM 1487 C C . LEU A 1 191 ? 23.507 -17.222 -20.013 1.00 94.19 191 LEU A C 1
ATO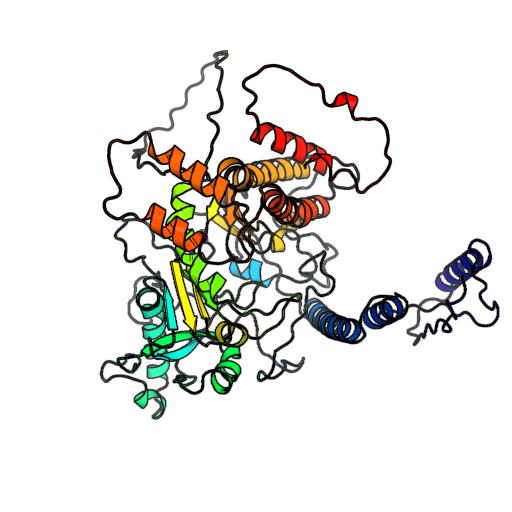M 1489 O O . LEU A 1 191 ? 23.770 -17.666 -21.132 1.00 94.19 191 LEU A O 1
ATOM 1493 N N . THR A 1 192 ? 24.347 -16.423 -19.363 1.00 93.56 192 THR A N 1
ATOM 1494 C CA . THR A 1 192 ? 25.738 -16.218 -19.776 1.00 93.56 192 THR A CA 1
ATOM 1495 C C . THR A 1 192 ? 26.566 -17.485 -19.496 1.00 93.56 192 THR A C 1
ATOM 1497 O O . THR A 1 192 ? 26.138 -18.356 -18.733 1.00 93.56 192 THR A O 1
ATOM 1500 N N . PRO A 1 193 ? 27.796 -17.602 -20.036 1.00 90.06 193 PRO A N 1
ATOM 1501 C CA . PRO A 1 193 ? 28.707 -18.685 -19.657 1.00 90.06 193 PRO A CA 1
ATOM 1502 C C . PRO A 1 193 ? 29.052 -18.724 -18.158 1.00 90.06 193 PRO A C 1
ATOM 1504 O O . PRO A 1 193 ? 29.462 -19.771 -17.666 1.00 90.06 193 PRO A O 1
ATOM 1507 N N . THR A 1 194 ? 28.898 -17.605 -17.439 1.00 89.50 194 THR A N 1
ATOM 1508 C CA . THR A 1 194 ? 29.098 -17.517 -15.983 1.00 89.50 194 THR A CA 1
ATOM 1509 C C . THR A 1 194 ? 27.843 -17.872 -15.180 1.00 89.50 194 THR A C 1
ATOM 1511 O O . THR A 1 194 ? 27.909 -17.922 -13.956 1.00 89.50 194 THR A O 1
ATOM 1514 N N . GLY A 1 195 ? 26.720 -18.176 -15.843 1.00 89.44 195 GLY A N 1
ATOM 1515 C CA . GLY A 1 195 ? 25.458 -18.541 -15.194 1.00 89.44 195 GLY A CA 1
ATOM 1516 C C . GLY A 1 195 ? 24.613 -17.346 -14.743 1.00 89.44 195 GLY A C 1
ATOM 1517 O O . GLY A 1 195 ? 23.673 -17.527 -13.976 1.00 89.44 195 GLY A O 1
ATOM 1518 N N . GLU A 1 196 ? 24.924 -16.139 -15.212 1.00 92.69 196 GLU A N 1
ATOM 1519 C CA . GLU A 1 196 ? 24.129 -14.929 -14.967 1.00 92.69 196 GLU A CA 1
ATOM 1520 C C . GLU A 1 196 ? 23.006 -14.796 -16.000 1.00 92.69 196 GLU A C 1
ATOM 1522 O O . GLU A 1 196 ? 23.065 -15.407 -17.068 1.00 92.69 196 GLU A O 1
ATOM 1527 N N . MET A 1 197 ? 21.994 -13.965 -15.726 1.00 94.38 197 MET A N 1
ATOM 1528 C CA . MET A 1 197 ? 20.988 -13.633 -16.741 1.00 94.38 197 MET A CA 1
ATOM 1529 C C . MET A 1 197 ? 21.672 -12.993 -17.955 1.00 94.38 197 MET A C 1
ATOM 1531 O O . MET A 1 197 ? 22.422 -12.028 -17.828 1.00 94.38 197 MET A O 1
ATOM 1535 N N . SER A 1 198 ? 21.394 -13.504 -19.151 1.00 95.19 198 SER A N 1
ATOM 1536 C CA . SER A 1 198 ? 21.806 -12.858 -20.393 1.00 95.19 198 SER A CA 1
ATOM 1537 C C . SER A 1 198 ? 20.942 -11.619 -20.614 1.00 95.19 198 SER A C 1
ATOM 1539 O O . SER A 1 198 ? 19.722 -11.729 -20.758 1.00 95.19 198 SER A O 1
ATOM 1541 N N . ILE A 1 199 ? 21.563 -10.439 -20.608 1.00 95.56 199 ILE A N 1
ATOM 1542 C CA . ILE A 1 199 ? 20.888 -9.145 -20.759 1.00 95.56 199 ILE A CA 1
ATOM 1543 C C . ILE A 1 199 ? 21.473 -8.442 -21.989 1.00 95.56 199 ILE A C 1
ATOM 1545 O O . ILE A 1 199 ? 22.694 -8.274 -22.069 1.00 95.56 199 ILE A O 1
ATOM 1549 N N . PRO A 1 200 ? 20.649 -8.014 -22.964 1.00 95.50 200 PRO A N 1
ATOM 1550 C CA . PRO A 1 200 ? 21.143 -7.203 -24.070 1.00 95.50 200 PRO A CA 1
ATOM 1551 C C . PRO A 1 200 ? 21.798 -5.902 -23.554 1.00 95.50 200 PRO A C 1
ATOM 1553 O O . PRO A 1 200 ? 21.230 -5.263 -22.671 1.00 95.50 200 PRO A O 1
ATOM 1556 N N . PRO A 1 201 ? 22.934 -5.433 -24.112 1.00 93.81 201 PRO A N 1
ATOM 1557 C CA . PRO A 1 201 ? 23.700 -4.313 -23.539 1.00 93.81 201 PRO A CA 1
ATOM 1558 C C . PRO A 1 201 ? 22.927 -3.000 -23.345 1.00 93.81 201 PRO A C 1
ATOM 1560 O O . PRO A 1 201 ? 23.255 -2.201 -22.473 1.00 93.81 201 PRO A O 1
ATOM 1563 N N . SER A 1 202 ? 21.913 -2.754 -24.175 1.00 95.88 202 SER A N 1
ATOM 1564 C CA . SER A 1 202 ? 21.077 -1.553 -24.113 1.00 95.88 202 SER A CA 1
ATOM 1565 C C . SER A 1 202 ? 19.837 -1.712 -23.236 1.00 95.88 202 SER A C 1
ATOM 1567 O O . SER A 1 202 ? 19.022 -0.796 -23.210 1.00 95.88 202 SER A O 1
ATOM 1569 N N . HIS A 1 203 ? 19.644 -2.856 -22.577 1.00 97.69 203 HIS A N 1
ATOM 1570 C CA . HIS A 1 203 ? 18.425 -3.171 -21.841 1.00 97.69 203 HIS A CA 1
ATOM 1571 C C . HIS A 1 203 ? 18.617 -3.086 -20.327 1.00 97.69 203 HIS A C 1
ATOM 1573 O O . HIS A 1 203 ? 19.721 -3.242 -19.811 1.00 97.69 203 HIS A O 1
ATOM 1579 N N . LEU A 1 204 ? 17.515 -2.845 -19.623 1.00 97.94 204 LEU A N 1
ATOM 1580 C CA . LEU A 1 204 ? 17.384 -3.020 -18.182 1.00 97.94 204 LEU A CA 1
ATOM 1581 C C . LEU A 1 204 ? 16.401 -4.163 -17.927 1.00 97.94 204 LEU A C 1
ATOM 1583 O O . LEU A 1 204 ? 15.350 -4.226 -18.566 1.00 97.94 204 LEU A O 1
ATOM 1587 N N . VAL A 1 205 ? 16.725 -5.031 -16.973 1.00 98.38 205 VAL A N 1
ATOM 1588 C CA . VAL A 1 205 ? 15.799 -6.060 -16.492 1.00 98.38 205 VAL A CA 1
ATOM 1589 C C . VAL A 1 205 ? 14.884 -5.478 -15.416 1.00 98.38 205 VAL A C 1
ATOM 1591 O O . VAL A 1 205 ? 15.352 -4.866 -14.457 1.00 98.38 205 VAL A O 1
ATOM 1594 N N . ILE A 1 206 ? 13.581 -5.703 -15.562 1.00 98.38 206 ILE A N 1
ATOM 1595 C CA . ILE A 1 206 ? 12.531 -5.203 -14.678 1.00 98.38 206 ILE A CA 1
ATOM 1596 C C . ILE A 1 206 ? 11.837 -6.398 -14.010 1.00 98.38 206 ILE A C 1
ATOM 1598 O O . ILE A 1 206 ? 11.332 -7.278 -14.718 1.00 98.38 206 ILE A O 1
ATOM 1602 N N . PRO A 1 207 ? 11.794 -6.450 -12.667 1.00 98.12 207 PRO A N 1
ATOM 1603 C CA . PRO A 1 207 ? 10.960 -7.399 -11.946 1.00 98.12 207 PRO A CA 1
ATOM 1604 C C . PRO A 1 207 ? 9.479 -7.027 -12.113 1.00 98.12 207 PRO A C 1
ATOM 1606 O O . PRO A 1 207 ? 9.099 -5.867 -11.957 1.00 98.12 207 PRO A O 1
ATOM 1609 N N . ILE A 1 208 ? 8.638 -8.011 -12.415 1.00 98.50 208 ILE A N 1
ATOM 1610 C CA . ILE A 1 208 ? 7.192 -7.852 -12.598 1.00 98.50 208 ILE A CA 1
ATOM 1611 C C . ILE A 1 208 ? 6.429 -8.946 -11.853 1.00 98.50 208 ILE A C 1
ATOM 1613 O O . ILE A 1 208 ? 6.948 -10.030 -11.592 1.00 98.50 208 ILE A O 1
ATOM 1617 N N . HIS A 1 209 ? 5.172 -8.667 -11.529 1.00 98.06 209 HIS A N 1
ATOM 1618 C CA . HIS A 1 209 ? 4.258 -9.670 -10.994 1.00 98.06 209 HIS A CA 1
ATOM 1619 C C . HIS A 1 209 ? 3.890 -10.674 -12.099 1.00 98.06 209 HIS A C 1
ATOM 1621 O O . HIS A 1 209 ? 3.670 -10.258 -13.237 1.00 98.06 209 HIS A O 1
ATOM 1627 N N . GLU A 1 210 ? 3.778 -11.974 -11.810 1.00 96.81 210 GLU A N 1
ATOM 1628 C CA . GLU A 1 210 ? 3.485 -12.980 -12.850 1.00 96.81 210 GLU A CA 1
ATOM 1629 C C . GLU A 1 210 ? 2.173 -12.729 -13.605 1.00 96.81 210 GLU A C 1
ATOM 1631 O O . GLU A 1 210 ? 2.133 -12.867 -14.825 1.00 96.81 210 GLU A O 1
ATOM 1636 N N . LEU A 1 211 ? 1.124 -12.275 -12.907 1.00 96.12 211 LEU A N 1
ATOM 1637 C CA . LEU A 1 211 ? -0.146 -11.892 -13.535 1.00 96.12 211 LEU A CA 1
ATOM 1638 C C . LEU A 1 211 ? 0.009 -10.768 -14.568 1.00 96.12 211 LEU A C 1
ATOM 1640 O O . LEU A 1 211 ? -0.844 -10.614 -15.431 1.00 96.12 211 LEU A O 1
ATOM 1644 N N . GLN A 1 212 ? 1.095 -9.998 -14.528 1.00 97.38 212 GLN A N 1
ATOM 1645 C CA . GLN A 1 212 ? 1.312 -8.904 -15.464 1.00 97.38 212 GLN A CA 1
ATOM 1646 C C . GLN A 1 212 ? 1.801 -9.370 -16.842 1.00 97.38 212 GLN A C 1
ATOM 1648 O O . GLN A 1 212 ? 1.735 -8.589 -17.787 1.00 97.38 212 GLN A O 1
ATOM 1653 N N . ILE A 1 213 ? 2.240 -10.626 -16.993 1.00 97.75 213 ILE A N 1
ATOM 1654 C CA . ILE A 1 213 ? 2.793 -11.158 -18.252 1.00 97.75 213 ILE A CA 1
ATOM 1655 C C . ILE A 1 213 ? 1.882 -10.894 -19.471 1.00 97.75 213 ILE A C 1
ATOM 1657 O O . ILE A 1 213 ? 2.392 -10.314 -20.428 1.00 97.75 213 ILE A O 1
ATOM 1661 N N . PRO A 1 214 ? 0.560 -11.178 -19.448 1.00 97.69 214 PRO A N 1
ATOM 1662 C CA . PRO A 1 214 ? -0.316 -10.912 -20.595 1.00 97.69 214 PRO A CA 1
ATOM 1663 C C . PRO A 1 214 ? -0.373 -9.429 -20.991 1.00 97.69 214 PRO A C 1
ATOM 1665 O O . PRO A 1 214 ? -0.402 -9.086 -22.170 1.00 97.69 214 PRO A O 1
ATOM 1668 N N . HIS A 1 215 ? -0.339 -8.524 -20.007 1.00 98.06 215 HIS A N 1
ATOM 1669 C CA . HIS A 1 215 ? -0.281 -7.086 -20.272 1.00 98.06 215 HIS A CA 1
ATOM 1670 C C . HIS A 1 215 ? 1.060 -6.673 -20.879 1.00 98.06 215 HIS A C 1
ATOM 1672 O O . HIS A 1 215 ? 1.090 -5.766 -21.709 1.00 98.06 215 HIS A O 1
ATOM 1678 N N . ILE A 1 216 ? 2.159 -7.320 -20.477 1.00 98.38 216 ILE A N 1
ATOM 1679 C CA . ILE A 1 216 ? 3.466 -7.072 -21.086 1.00 98.38 216 ILE A CA 1
ATOM 1680 C C . ILE A 1 216 ? 3.474 -7.509 -22.549 1.00 98.38 216 ILE A C 1
ATOM 1682 O O . ILE A 1 216 ? 3.884 -6.725 -23.401 1.00 98.38 216 ILE A O 1
ATOM 1686 N N . GLU A 1 217 ? 2.969 -8.706 -22.843 1.00 97.88 217 GLU A N 1
ATOM 1687 C CA . GLU A 1 217 ? 2.884 -9.241 -24.206 1.00 97.88 217 GLU A CA 1
ATOM 1688 C C . GLU A 1 217 ? 2.054 -8.346 -25.135 1.00 97.88 217 GLU A C 1
ATOM 1690 O O . GLU A 1 217 ? 2.464 -8.084 -26.265 1.00 97.88 217 GLU A O 1
ATOM 1695 N N . GLU A 1 218 ? 0.907 -7.848 -24.665 1.00 97.62 218 GLU A N 1
ATOM 1696 C CA . GLU A 1 218 ? 0.026 -6.998 -25.471 1.00 97.62 218 GLU A CA 1
ATOM 1697 C C . GLU A 1 218 ? 0.584 -5.580 -25.656 1.00 97.62 218 GLU A C 1
ATOM 1699 O O . GLU A 1 218 ? 0.538 -5.029 -26.757 1.00 97.62 218 GLU A O 1
ATOM 1704 N N . LYS A 1 219 ? 1.078 -4.959 -24.578 1.00 97.62 219 LYS A N 1
ATOM 1705 C CA . LYS A 1 219 ? 1.330 -3.509 -24.546 1.00 97.62 219 LYS A CA 1
ATOM 1706 C C . LYS A 1 219 ? 2.790 -3.126 -24.774 1.00 97.62 219 LYS A C 1
ATOM 1708 O O . LYS A 1 219 ? 3.066 -1.978 -25.117 1.00 97.62 219 LYS A O 1
ATOM 1713 N N . PHE A 1 220 ? 3.722 -4.062 -24.599 1.00 97.69 220 PHE A N 1
ATOM 1714 C CA . PHE A 1 220 ? 5.162 -3.828 -24.721 1.00 97.69 220 PHE A CA 1
ATOM 1715 C C . PHE A 1 220 ? 5.805 -4.912 -25.603 1.00 97.69 220 PHE A C 1
ATOM 1717 O O . PHE A 1 220 ? 6.583 -5.725 -25.107 1.00 97.69 220 PHE A O 1
ATOM 1724 N N . PRO A 1 221 ? 5.518 -4.931 -26.920 1.00 94.88 221 PRO A N 1
ATOM 1725 C CA . PRO A 1 221 ? 5.946 -6.004 -27.828 1.00 94.88 221 PRO A CA 1
ATOM 1726 C C . PRO A 1 221 ? 7.471 -6.142 -27.969 1.00 94.88 221 PRO A C 1
ATOM 1728 O O . PRO A 1 221 ? 7.958 -7.201 -28.356 1.00 94.88 221 PRO A O 1
ATOM 1731 N N . ASP A 1 222 ? 8.227 -5.094 -27.631 1.00 93.00 222 ASP A N 1
ATOM 1732 C CA . ASP A 1 222 ? 9.694 -5.103 -27.624 1.00 93.00 222 ASP A CA 1
ATOM 1733 C C . ASP A 1 222 ? 10.288 -5.713 -26.336 1.00 93.00 222 ASP A C 1
ATOM 1735 O O . ASP A 1 222 ? 11.510 -5.818 -26.204 1.00 93.00 222 ASP A O 1
ATOM 1739 N N . ALA A 1 223 ? 9.453 -6.092 -25.361 1.00 97.56 223 ALA A N 1
ATOM 1740 C CA . ALA A 1 223 ? 9.907 -6.691 -24.114 1.00 97.56 223 ALA A CA 1
ATOM 1741 C C . ALA A 1 223 ? 10.443 -8.110 -24.343 1.00 97.56 223 ALA A C 1
ATOM 1743 O O . ALA A 1 223 ? 9.739 -9.009 -24.803 1.00 97.56 223 ALA A O 1
ATOM 1744 N N . LEU A 1 224 ? 11.685 -8.348 -23.923 1.00 97.69 224 LEU A N 1
ATOM 1745 C CA . LEU A 1 224 ? 12.218 -9.697 -23.785 1.00 97.69 224 LEU A CA 1
ATOM 1746 C C . LEU A 1 224 ? 11.668 -10.314 -22.496 1.00 97.69 224 LEU A C 1
ATOM 1748 O O . LEU A 1 224 ? 12.090 -9.939 -21.405 1.00 97.69 224 LEU A O 1
ATOM 1752 N N . ILE A 1 225 ? 10.752 -11.271 -22.607 1.00 97.81 225 ILE A N 1
ATOM 1753 C CA . ILE A 1 225 ? 10.192 -11.976 -21.448 1.00 97.81 225 ILE A CA 1
ATOM 1754 C C . ILE A 1 225 ? 11.063 -13.191 -21.122 1.00 97.81 225 ILE A C 1
ATOM 1756 O O . ILE A 1 225 ? 11.260 -14.067 -21.967 1.00 97.81 225 ILE A O 1
ATOM 1760 N N . TYR A 1 226 ? 11.581 -13.265 -19.892 1.00 97.38 226 TYR A N 1
ATOM 1761 C CA . TYR A 1 226 ? 12.369 -14.422 -19.469 1.00 97.38 226 TYR A CA 1
ATOM 1762 C C . TYR A 1 226 ? 11.467 -15.644 -19.222 1.00 97.38 226 TYR A C 1
ATOM 1764 O O . TYR A 1 226 ? 10.342 -15.487 -18.727 1.00 97.38 226 TYR A O 1
ATOM 1772 N N . PRO A 1 227 ? 11.945 -16.870 -19.521 1.00 95.69 227 PRO A N 1
ATOM 1773 C CA . PRO A 1 227 ? 11.201 -18.107 -19.278 1.00 95.69 227 PRO A CA 1
ATOM 1774 C C . PRO A 1 227 ? 10.711 -18.260 -17.830 1.00 95.69 227 PRO A C 1
ATOM 1776 O O . PRO A 1 227 ? 11.264 -17.666 -16.906 1.00 95.69 227 PRO A O 1
ATOM 1779 N N . GLU A 1 228 ? 9.687 -19.090 -17.612 1.00 94.62 228 GLU A N 1
ATOM 1780 C CA . GLU A 1 228 ? 9.050 -19.284 -16.296 1.00 94.62 228 GLU A CA 1
ATOM 1781 C C . GLU A 1 228 ? 10.013 -19.771 -15.203 1.00 94.62 228 GLU A C 1
ATOM 1783 O O . GLU A 1 228 ? 9.777 -19.551 -14.022 1.00 94.62 228 GLU A O 1
ATOM 1788 N N . GLN A 1 229 ? 11.125 -20.399 -15.583 1.00 95.19 229 GLN A N 1
ATOM 1789 C CA . GLN A 1 229 ? 12.155 -20.863 -14.655 1.00 95.19 229 GLN A CA 1
ATOM 1790 C C . GLN A 1 229 ? 12.904 -19.703 -13.980 1.00 95.19 229 GLN A C 1
ATOM 1792 O O . GLN A 1 229 ? 13.438 -19.885 -12.890 1.00 95.19 229 GLN A O 1
ATOM 1797 N N . PHE A 1 230 ? 12.916 -18.511 -14.587 1.00 95.75 230 PHE A N 1
ATOM 1798 C CA . PHE A 1 230 ? 13.394 -17.280 -13.957 1.00 95.75 230 PHE A CA 1
ATOM 1799 C C . PHE A 1 230 ? 12.266 -16.691 -13.110 1.00 95.75 230 PHE A C 1
ATOM 1801 O O . PHE A 1 230 ? 11.636 -15.697 -13.484 1.00 95.75 230 PHE A O 1
ATOM 1808 N N . LYS A 1 231 ? 11.977 -17.346 -11.986 1.00 95.50 231 LYS A N 1
ATOM 1809 C CA . LYS A 1 231 ? 10.969 -16.894 -11.031 1.00 95.50 231 LYS A CA 1
ATOM 1810 C C . LYS A 1 231 ? 11.451 -16.989 -9.598 1.00 95.50 231 LYS A C 1
ATOM 1812 O O . LYS A 1 231 ? 12.283 -17.834 -9.277 1.00 95.50 231 LYS A O 1
ATOM 1817 N N . LEU A 1 232 ? 10.907 -16.125 -8.749 1.00 95.31 232 LEU A N 1
ATOM 1818 C CA . LEU A 1 232 ? 11.127 -16.146 -7.305 1.00 95.31 232 LEU A CA 1
ATOM 1819 C C . LEU A 1 232 ? 9.771 -16.105 -6.595 1.00 95.31 232 LEU A C 1
ATOM 1821 O O . LEU A 1 232 ? 8.918 -15.328 -7.021 1.00 95.31 232 LEU A O 1
ATOM 1825 N N . PRO A 1 233 ? 9.547 -16.886 -5.527 1.00 95.19 233 PRO A N 1
ATOM 1826 C CA . PRO A 1 233 ? 8.338 -16.749 -4.728 1.00 95.19 233 PRO A CA 1
ATOM 1827 C C . PRO A 1 233 ? 8.274 -15.369 -4.069 1.00 95.19 233 PRO A C 1
ATOM 1829 O O . PRO A 1 233 ? 9.293 -14.805 -3.662 1.00 95.19 233 PRO A O 1
ATOM 1832 N N . LEU A 1 234 ? 7.059 -14.850 -3.954 1.00 94.31 234 LEU A N 1
ATOM 1833 C CA . LEU A 1 234 ? 6.728 -13.597 -3.293 1.00 94.31 234 LEU A CA 1
ATOM 1834 C C . LEU A 1 234 ? 5.709 -13.853 -2.191 1.00 94.31 234 LEU A C 1
ATOM 1836 O O . LEU A 1 234 ? 4.910 -14.779 -2.288 1.00 94.31 234 LEU A O 1
ATOM 1840 N N . GLN A 1 235 ? 5.688 -12.973 -1.197 1.00 95.00 235 GLN A N 1
ATOM 1841 C CA . GLN A 1 235 ? 4.531 -12.803 -0.327 1.00 95.00 235 GLN A CA 1
ATOM 1842 C C . GLN A 1 235 ? 3.961 -11.413 -0.560 1.00 95.00 235 GLN A C 1
ATOM 1844 O O . GLN A 1 235 ? 4.660 -10.408 -0.400 1.00 95.00 235 GLN A O 1
ATOM 1849 N N . ALA A 1 236 ? 2.703 -11.352 -0.975 1.00 95.69 236 ALA A N 1
ATOM 1850 C CA . ALA A 1 236 ? 2.018 -10.097 -1.203 1.00 95.69 236 ALA A CA 1
ATOM 1851 C C . ALA A 1 236 ? 1.373 -9.575 0.082 1.00 95.69 236 ALA A C 1
ATOM 1853 O O . ALA A 1 236 ? 0.830 -10.330 0.891 1.00 95.69 236 ALA A O 1
ATOM 1854 N N . GLN A 1 237 ? 1.430 -8.259 0.239 1.00 95.06 237 GLN A N 1
ATOM 1855 C CA . GLN A 1 237 ? 0.732 -7.497 1.270 1.00 95.06 237 GLN A CA 1
ATOM 1856 C C . GLN A 1 237 ? -0.730 -7.262 0.850 1.00 95.06 237 GLN A C 1
ATOM 1858 O O . GLN A 1 237 ? -1.147 -7.679 -0.235 1.00 95.06 237 GLN A O 1
ATOM 1863 N N . GLN A 1 238 ? -1.513 -6.534 1.653 1.00 92.19 238 GLN A N 1
ATOM 1864 C CA . GLN A 1 238 ? -2.940 -6.274 1.377 1.00 92.19 238 GLN A CA 1
ATOM 1865 C C . GLN A 1 238 ? -3.230 -5.705 -0.022 1.00 92.19 238 GLN A C 1
ATOM 1867 O O . GLN A 1 238 ? -4.283 -5.963 -0.600 1.00 92.19 238 GLN A O 1
ATOM 1872 N N . SER A 1 239 ? -2.287 -4.955 -0.598 1.00 92.12 239 SER A N 1
ATOM 1873 C CA . SER A 1 239 ? -2.438 -4.349 -1.923 1.00 92.12 239 SER A CA 1
ATOM 1874 C C . SER A 1 239 ? -2.284 -5.332 -3.093 1.00 92.12 239 SER A C 1
ATOM 1876 O O . SER A 1 239 ? -2.470 -4.911 -4.239 1.00 92.12 239 SER A O 1
ATOM 1878 N N . ILE A 1 240 ? -1.896 -6.592 -2.836 1.00 94.19 240 ILE A N 1
ATOM 1879 C CA . ILE A 1 240 ? -1.522 -7.658 -3.796 1.00 94.19 240 ILE A CA 1
ATOM 1880 C C . ILE A 1 240 ? -0.242 -7.351 -4.597 1.00 94.19 240 ILE A C 1
ATOM 1882 O O . ILE A 1 240 ? 0.513 -8.240 -4.976 1.00 94.19 240 ILE A O 1
ATOM 1886 N N . ARG A 1 241 ? 0.049 -6.074 -4.835 1.00 95.31 241 ARG A N 1
ATOM 1887 C CA . ARG A 1 241 ? 1.168 -5.618 -5.665 1.00 95.31 241 ARG A CA 1
ATOM 1888 C C . ARG A 1 241 ? 2.405 -5.175 -4.892 1.00 95.31 241 ARG A C 1
ATOM 1890 O O . ARG A 1 241 ? 3.461 -4.993 -5.494 1.00 95.31 241 ARG A O 1
ATOM 1897 N N . SER A 1 242 ? 2.250 -4.903 -3.601 1.00 95.38 242 SER A N 1
ATOM 1898 C CA . SER A 1 242 ? 3.368 -4.664 -2.697 1.00 95.38 242 SER A CA 1
ATOM 1899 C C . SER A 1 242 ? 3.794 -6.020 -2.168 1.00 95.38 242 SER A C 1
ATOM 1901 O O . SER A 1 242 ? 2.981 -6.723 -1.571 1.00 95.38 242 SER A O 1
ATOM 1903 N N . VAL A 1 243 ? 5.029 -6.410 -2.445 1.00 95.44 243 VAL A N 1
ATOM 1904 C CA . VAL A 1 243 ? 5.510 -7.771 -2.237 1.00 95.44 243 VAL A CA 1
ATOM 1905 C C . VAL A 1 243 ? 6.856 -7.764 -1.531 1.00 95.44 243 VAL A C 1
ATOM 1907 O O . VAL A 1 243 ? 7.696 -6.890 -1.761 1.00 95.44 243 VAL A O 1
ATOM 1910 N N . ILE A 1 244 ? 7.057 -8.770 -0.694 1.00 92.31 244 ILE A N 1
ATOM 1911 C CA . ILE A 1 244 ? 8.328 -9.078 -0.044 1.00 92.31 244 ILE A CA 1
ATOM 1912 C C . ILE A 1 244 ? 8.825 -10.431 -0.553 1.00 92.31 244 ILE A C 1
ATOM 1914 O O . ILE A 1 244 ? 8.035 -11.263 -1.009 1.00 92.31 244 ILE A O 1
ATOM 1918 N N . LEU A 1 245 ? 10.136 -10.651 -0.498 1.00 85.69 245 LEU A N 1
ATOM 1919 C CA . LEU A 1 245 ? 10.721 -11.945 -0.832 1.00 85.69 245 LEU A CA 1
ATOM 1920 C C . LEU A 1 245 ? 10.946 -12.755 0.451 1.00 85.69 245 LEU A C 1
ATOM 1922 O O . LEU A 1 245 ? 11.612 -12.243 1.354 1.00 85.69 245 LEU A O 1
ATOM 1926 N N . PRO A 1 246 ? 10.456 -14.008 0.527 1.00 77.38 246 PRO A N 1
ATOM 1927 C CA . PRO A 1 246 ? 10.791 -14.911 1.621 1.00 77.38 246 PRO A CA 1
ATOM 1928 C C . PRO A 1 246 ? 12.303 -15.127 1.734 1.00 77.38 246 PRO A C 1
ATOM 1930 O O . PRO A 1 246 ? 13.021 -15.128 0.731 1.00 77.38 246 PRO A O 1
ATOM 1933 N N . SER A 1 247 ? 12.795 -15.380 2.945 1.00 62.34 247 SER A N 1
ATOM 1934 C CA . SER A 1 247 ? 14.194 -15.740 3.177 1.00 62.34 247 SER A CA 1
ATOM 1935 C C . SER A 1 247 ? 14.553 -17.031 2.431 1.00 62.34 247 SER A C 1
ATOM 1937 O O . SER A 1 247 ? 14.030 -18.104 2.734 1.00 62.34 247 SER A O 1
ATOM 1939 N N . PHE A 1 248 ? 15.484 -16.960 1.477 1.00 51.12 248 PHE A N 1
ATOM 1940 C CA . PHE A 1 248 ? 16.038 -18.153 0.833 1.00 51.12 248 PHE A CA 1
ATOM 1941 C C . PHE A 1 248 ? 17.227 -18.674 1.638 1.00 51.12 248 PHE A C 1
ATOM 1943 O O . PHE A 1 248 ? 18.185 -17.947 1.896 1.00 51.12 248 PHE A O 1
ATOM 1950 N N . SER A 1 249 ? 17.207 -19.955 2.007 1.00 36.47 249 SER A N 1
ATOM 1951 C CA . SER A 1 249 ? 18.423 -20.627 2.463 1.00 36.47 249 SER A CA 1
ATOM 1952 C C . SER A 1 249 ? 19.303 -20.886 1.241 1.00 36.47 249 SER A C 1
ATOM 1954 O O . SER A 1 249 ? 19.000 -21.759 0.428 1.00 36.47 249 SER A O 1
ATOM 1956 N N . SER A 1 250 ? 20.385 -20.119 1.085 1.00 36.19 250 SER A N 1
ATOM 1957 C CA . SER A 1 250 ? 21.432 -20.481 0.132 1.00 36.19 250 SER A CA 1
ATOM 1958 C C . SER A 1 250 ? 22.077 -21.784 0.615 1.00 36.19 250 SER A C 1
ATOM 1960 O O . SER A 1 250 ? 22.663 -21.863 1.694 1.00 36.19 250 SER A O 1
ATOM 1962 N N . SER A 1 251 ? 21.952 -22.858 -0.162 1.00 32.41 251 SER A N 1
ATOM 1963 C CA . SER A 1 251 ? 22.460 -24.192 0.186 1.00 32.41 251 SER A CA 1
ATOM 1964 C C . SER A 1 251 ? 23.992 -24.312 0.088 1.00 32.41 251 SER A C 1
ATOM 1966 O O . SER A 1 251 ? 24.522 -25.381 -0.207 1.00 32.41 251 SER A O 1
ATOM 1968 N N . SER A 1 252 ? 24.734 -23.230 0.322 1.00 36.19 252 SER A N 1
ATOM 1969 C CA . SER A 1 252 ? 26.190 -23.187 0.178 1.00 36.19 252 SER A CA 1
ATOM 1970 C C . SER A 1 252 ? 26.855 -22.225 1.165 1.00 36.19 252 SER A C 1
ATOM 1972 O O . SER A 1 252 ? 27.590 -21.330 0.769 1.00 36.19 252 SER A O 1
ATOM 1974 N N . SER A 1 253 ? 26.597 -22.388 2.463 1.00 35.22 253 SER A N 1
ATOM 1975 C CA . SER A 1 253 ? 27.589 -22.245 3.548 1.00 35.22 253 SER A CA 1
ATOM 1976 C C . SER A 1 253 ? 26.905 -22.439 4.903 1.00 35.22 253 SER A C 1
ATOM 1978 O O . SER A 1 253 ? 25.812 -21.949 5.161 1.00 35.22 253 SER A O 1
ATOM 1980 N N . SER A 1 254 ? 27.534 -23.220 5.777 1.00 35.44 254 SER A N 1
ATOM 1981 C CA . SER A 1 254 ? 27.032 -23.598 7.098 1.00 35.44 254 SER A CA 1
ATOM 1982 C C . SER A 1 254 ? 27.180 -22.470 8.129 1.00 35.44 254 SER A C 1
ATOM 1984 O O . SER A 1 254 ? 27.881 -22.630 9.130 1.00 35.44 254 SER A O 1
ATOM 1986 N N . SER A 1 255 ? 26.539 -21.328 7.894 1.00 35.81 255 SER A N 1
ATOM 1987 C CA . SER A 1 255 ? 26.468 -20.224 8.856 1.00 35.81 255 SER A CA 1
ATOM 1988 C C . SER A 1 255 ? 25.257 -19.334 8.570 1.00 35.81 255 SER A C 1
ATOM 1990 O O . SER A 1 255 ? 25.385 -18.365 7.835 1.00 35.81 255 SER A O 1
ATOM 1992 N N . SER A 1 256 ? 24.120 -19.675 9.190 1.00 33.66 256 SER A N 1
ATOM 1993 C CA . SER A 1 256 ? 22.841 -18.938 9.197 1.00 33.66 256 SER A CA 1
ATOM 1994 C C . SER A 1 256 ? 22.196 -18.691 7.816 1.00 33.66 256 SER A C 1
ATOM 1996 O O . SER A 1 256 ? 22.893 -18.555 6.817 1.00 33.66 256 SER A O 1
ATOM 1998 N N . PRO A 1 257 ? 20.854 -18.637 7.705 1.00 32.47 257 PRO A N 1
ATOM 1999 C CA . PRO A 1 257 ? 20.214 -18.202 6.469 1.00 32.47 257 PRO A CA 1
ATOM 2000 C C . PRO A 1 257 ? 20.607 -16.742 6.204 1.00 32.47 257 PRO A C 1
ATOM 2002 O O . PRO A 1 257 ? 20.087 -15.825 6.833 1.00 32.47 257 PRO A O 1
ATOM 2005 N N . SER A 1 258 ? 21.565 -16.515 5.309 1.00 38.72 258 SER A N 1
ATOM 2006 C CA . SER A 1 258 ? 21.830 -15.199 4.742 1.00 38.72 258 SER A CA 1
ATOM 2007 C C . SER A 1 258 ? 20.731 -14.909 3.729 1.00 38.72 258 SER A C 1
ATOM 2009 O O . SER A 1 258 ? 20.789 -15.301 2.565 1.00 38.72 258 SER A O 1
ATOM 2011 N N . GLN A 1 259 ? 19.677 -14.265 4.213 1.00 48.94 259 GLN A N 1
ATOM 2012 C CA . GLN A 1 259 ? 18.661 -13.664 3.367 1.00 48.94 259 GLN A CA 1
ATOM 2013 C C . GLN A 1 259 ? 19.300 -12.617 2.453 1.00 48.94 259 GLN A C 1
ATOM 2015 O O . GLN A 1 259 ? 20.376 -12.094 2.748 1.00 48.94 259 GLN A O 1
ATOM 2020 N N . LEU A 1 260 ? 18.622 -12.292 1.353 1.00 43.47 260 LEU A N 1
ATOM 2021 C CA . LEU A 1 260 ? 18.915 -11.117 0.538 1.00 43.47 260 LEU A CA 1
ATOM 2022 C C . LEU A 1 260 ? 18.704 -9.856 1.392 1.00 43.47 260 LEU A C 1
ATOM 2024 O O . LEU A 1 260 ? 17.680 -9.185 1.308 1.00 43.47 260 LEU A O 1
ATOM 2028 N N . SER A 1 261 ? 19.659 -9.551 2.267 1.00 42.72 261 SER A N 1
ATOM 2029 C CA . SER A 1 261 ? 19.766 -8.261 2.916 1.00 42.72 261 SER A CA 1
ATOM 2030 C C . SER A 1 261 ? 20.325 -7.315 1.867 1.00 42.72 261 SER A C 1
ATOM 2032 O O . SER A 1 261 ? 21.516 -7.342 1.545 1.00 42.72 261 SER A O 1
ATOM 2034 N N . PHE A 1 262 ? 19.449 -6.526 1.264 1.00 47.81 262 PHE A N 1
ATOM 2035 C CA . PHE A 1 262 ? 19.857 -5.484 0.342 1.00 47.81 262 PHE A CA 1
ATOM 2036 C C . PHE A 1 262 ? 20.542 -4.380 1.148 1.00 47.81 262 PHE A C 1
ATOM 2038 O O . PHE A 1 262 ? 19.918 -3.457 1.666 1.00 47.81 262 PHE A O 1
ATOM 2045 N N . SER A 1 263 ? 21.848 -4.509 1.327 1.00 41.50 263 SER A N 1
ATOM 2046 C CA . SER A 1 263 ? 22.650 -3.453 1.923 1.00 41.50 263 SER A CA 1
ATOM 2047 C C . SER A 1 263 ? 22.602 -2.242 0.998 1.00 41.50 263 SER A C 1
ATOM 2049 O O . SER A 1 263 ? 22.996 -2.338 -0.162 1.00 41.50 263 SER A O 1
ATOM 2051 N N . SER A 1 264 ? 22.119 -1.105 1.505 1.00 40.69 264 SER A N 1
ATOM 2052 C CA . SER A 1 264 ? 22.247 0.171 0.798 1.00 40.69 264 SER A CA 1
ATOM 2053 C C . SER A 1 264 ? 23.724 0.390 0.419 1.00 40.69 264 SER A C 1
ATOM 2055 O O . SER A 1 264 ? 24.583 0.236 1.294 1.00 40.69 264 SER A O 1
ATOM 2057 N N . PRO A 1 265 ? 24.055 0.780 -0.828 1.00 38.41 265 PRO A N 1
ATOM 2058 C CA . PRO A 1 265 ? 25.442 1.005 -1.258 1.00 38.41 265 PRO A CA 1
ATOM 2059 C C . PRO A 1 265 ? 26.148 2.149 -0.508 1.00 38.41 265 PRO A C 1
ATOM 2061 O O . PRO A 1 265 ? 27.365 2.319 -0.602 1.00 38.41 265 PRO A O 1
ATOM 2064 N N . SER A 1 266 ? 25.416 2.958 0.264 1.00 38.41 266 SER A N 1
ATOM 2065 C CA . SER A 1 266 ? 26.008 3.990 1.110 1.00 38.41 266 SER A CA 1
ATOM 2066 C C . SER A 1 266 ? 26.607 3.360 2.369 1.00 38.41 266 SER A C 1
ATOM 2068 O O . SER A 1 266 ? 25.858 2.882 3.214 1.00 38.41 266 SER A O 1
ATOM 2070 N N . GLY A 1 267 ? 27.936 3.401 2.517 1.00 35.12 267 GLY A N 1
ATOM 2071 C CA . GLY A 1 267 ? 28.726 2.847 3.631 1.00 35.12 267 GLY A CA 1
ATOM 2072 C C . GLY A 1 267 ? 28.455 3.408 5.041 1.00 35.12 267 GLY A C 1
ATOM 2073 O O . GLY A 1 267 ? 29.387 3.715 5.782 1.00 35.12 267 GLY A O 1
ATOM 2074 N N . SER A 1 268 ? 27.192 3.541 5.442 1.00 36.44 268 SER A N 1
ATOM 2075 C CA . SER A 1 268 ? 26.776 3.678 6.829 1.00 36.44 268 SER A CA 1
ATOM 2076 C C . SER A 1 268 ? 26.880 2.317 7.512 1.00 36.44 268 SER A C 1
ATOM 2078 O O . SER A 1 268 ? 26.241 1.357 7.099 1.00 36.44 268 SER A O 1
ATOM 2080 N N . SER A 1 269 ? 27.672 2.249 8.577 1.00 34.12 269 SER A N 1
ATOM 2081 C CA . SER A 1 269 ? 27.904 1.090 9.445 1.00 34.12 269 SER A CA 1
ATOM 2082 C C . SER A 1 269 ? 26.679 0.669 10.286 1.00 34.12 269 SER A C 1
ATOM 2084 O O . SER A 1 269 ? 26.830 0.336 11.460 1.00 34.12 269 SER A O 1
ATOM 2086 N N . GLY A 1 270 ? 25.469 0.765 9.732 1.00 40.53 270 GLY A N 1
ATOM 2087 C CA . GLY A 1 270 ? 24.214 0.361 10.366 1.00 40.53 270 GLY A CA 1
ATOM 2088 C C . GLY A 1 270 ? 23.674 -0.956 9.794 1.00 40.53 270 GLY A C 1
ATOM 2089 O O . GLY A 1 270 ? 24.148 -1.401 8.747 1.00 40.53 270 GLY A O 1
ATOM 2090 N N . PRO A 1 271 ? 22.697 -1.589 10.466 1.00 49.06 271 PRO A N 1
ATOM 2091 C CA . PRO A 1 271 ? 22.014 -2.764 9.930 1.00 49.06 271 PRO A CA 1
ATOM 2092 C C . PRO A 1 271 ? 21.343 -2.429 8.587 1.00 49.06 271 PRO A C 1
ATOM 2094 O O . PRO A 1 271 ? 20.721 -1.377 8.438 1.00 49.06 271 PRO A O 1
ATOM 2097 N N . SER A 1 272 ? 21.493 -3.312 7.598 1.00 65.19 272 SER A N 1
ATOM 2098 C CA . SER A 1 272 ? 20.845 -3.196 6.287 1.00 65.19 272 SER A CA 1
ATOM 2099 C C . SER A 1 272 ? 19.331 -3.358 6.431 1.00 65.19 272 SER A C 1
ATOM 2101 O O . SER A 1 272 ? 18.876 -4.402 6.900 1.00 65.19 272 SER A O 1
ATOM 2103 N N . VAL A 1 273 ? 18.559 -2.353 6.016 1.00 74.06 273 VAL A N 1
ATOM 2104 C CA . VAL A 1 273 ? 17.091 -2.424 5.991 1.00 74.06 273 VAL A CA 1
ATOM 2105 C C . VAL A 1 273 ? 16.657 -3.326 4.826 1.00 74.06 273 VAL A C 1
ATOM 2107 O O . VAL A 1 273 ? 17.110 -3.091 3.703 1.00 74.06 273 VAL A O 1
ATOM 2110 N N . PRO A 1 274 ? 15.810 -4.349 5.045 1.00 83.75 274 PRO A N 1
ATOM 2111 C CA . PRO A 1 274 ? 15.285 -5.181 3.961 1.00 83.75 274 PRO A CA 1
ATOM 2112 C C . PRO A 1 274 ? 14.477 -4.370 2.945 1.00 83.75 274 PRO A C 1
ATOM 2114 O O . PRO A 1 274 ? 14.071 -3.243 3.222 1.00 83.75 274 PRO A O 1
ATOM 2117 N N . LEU A 1 275 ? 14.235 -4.935 1.758 1.00 88.88 275 LEU A N 1
ATOM 2118 C CA . LEU A 1 275 ? 13.492 -4.257 0.692 1.00 88.88 275 LEU A CA 1
ATOM 2119 C C . LEU A 1 275 ? 12.229 -5.014 0.296 1.00 88.88 275 LEU A C 1
ATOM 2121 O O . LEU A 1 275 ? 12.190 -6.243 0.277 1.00 88.88 275 LEU A O 1
ATOM 2125 N N . ALA A 1 276 ? 11.226 -4.238 -0.091 1.00 93.31 276 ALA A N 1
ATOM 2126 C CA . ALA A 1 276 ? 10.004 -4.664 -0.745 1.00 93.31 276 ALA A CA 1
ATOM 2127 C C . ALA A 1 276 ? 9.960 -4.099 -2.168 1.00 93.31 276 ALA A C 1
ATOM 2129 O O . ALA A 1 276 ? 10.593 -3.086 -2.489 1.00 93.31 276 ALA A O 1
ATOM 2130 N N . LEU A 1 277 ? 9.148 -4.724 -3.013 1.00 96.88 277 LEU A N 1
ATOM 2131 C CA . LEU A 1 277 ? 8.820 -4.219 -4.339 1.00 96.88 277 LEU A CA 1
ATOM 2132 C C . LEU A 1 277 ? 7.356 -3.804 -4.377 1.00 96.88 277 LEU A C 1
ATOM 2134 O O . LEU A 1 277 ? 6.487 -4.523 -3.898 1.00 96.88 277 LEU A O 1
ATOM 2138 N N . LYS A 1 278 ? 7.065 -2.670 -5.001 1.00 97.62 278 LYS A N 1
ATOM 2139 C CA . LYS A 1 278 ? 5.716 -2.313 -5.443 1.00 97.62 278 LYS A CA 1
ATOM 2140 C C . LYS A 1 278 ? 5.685 -2.482 -6.954 1.00 97.62 278 LYS A C 1
ATOM 2142 O O . LYS A 1 278 ? 6.456 -1.835 -7.661 1.00 97.62 278 LYS A O 1
ATOM 2147 N N . LEU A 1 279 ? 4.836 -3.381 -7.435 1.00 98.31 279 LEU A N 1
ATOM 2148 C CA . LEU A 1 279 ? 4.780 -3.811 -8.832 1.00 98.31 279 LEU A CA 1
ATOM 2149 C C . LEU A 1 279 ? 3.502 -3.314 -9.513 1.00 98.31 279 LEU A C 1
ATOM 2151 O O . LEU A 1 279 ? 2.515 -2.981 -8.862 1.00 98.31 279 LEU A O 1
ATOM 2155 N N . SER A 1 280 ? 3.508 -3.247 -10.839 1.00 98.12 280 SER A N 1
ATOM 2156 C CA . SER A 1 280 ? 2.283 -2.986 -11.598 1.00 98.12 280 SER A CA 1
ATOM 2157 C C . SER A 1 280 ? 1.497 -4.279 -11.784 1.00 98.12 280 SER A C 1
ATOM 2159 O O . SER A 1 280 ? 2.056 -5.272 -12.246 1.00 98.12 280 SER A O 1
ATOM 2161 N N . VAL A 1 281 ? 0.208 -4.256 -11.440 1.00 97.31 281 VAL A N 1
ATOM 2162 C CA . VAL A 1 281 ? -0.719 -5.374 -11.650 1.00 97.31 281 VAL A CA 1
ATOM 2163 C C . VAL A 1 281 ? -2.028 -4.829 -12.212 1.00 97.31 281 VAL A C 1
ATOM 2165 O O . VAL A 1 281 ? -2.640 -3.941 -11.617 1.00 97.31 281 VAL A O 1
ATOM 2168 N N . GLY A 1 282 ? -2.476 -5.357 -13.348 1.00 96.31 282 GLY A N 1
ATOM 2169 C CA . GLY A 1 282 ? -3.729 -4.983 -14.013 1.00 96.31 282 GLY A CA 1
ATOM 2170 C C . GLY A 1 282 ? -4.999 -5.439 -13.286 1.00 96.31 282 GLY A C 1
ATOM 2171 O O . GLY A 1 282 ? -5.943 -5.857 -13.935 1.00 96.31 282 GLY A O 1
ATOM 2172 N N . ILE A 1 283 ? -5.035 -5.426 -11.955 1.00 94.88 283 ILE A N 1
ATOM 2173 C CA . ILE A 1 283 ? -6.196 -5.827 -11.153 1.00 94.88 283 ILE A CA 1
ATOM 2174 C C . ILE A 1 283 ? -6.865 -4.586 -10.557 1.00 94.88 283 ILE A C 1
ATOM 2176 O O . ILE A 1 283 ? -6.183 -3.695 -10.047 1.00 94.88 283 ILE A O 1
ATOM 2180 N N . LYS A 1 284 ? -8.193 -4.504 -10.618 1.00 94.44 284 LYS A N 1
ATOM 2181 C CA . LYS A 1 284 ? -8.984 -3.478 -9.929 1.00 94.44 284 LYS A CA 1
ATOM 2182 C C . LYS A 1 284 ? -9.382 -4.014 -8.558 1.00 94.44 284 LYS A C 1
ATOM 2184 O O . LYS A 1 284 ? -10.046 -5.046 -8.472 1.00 94.44 284 LYS A O 1
ATOM 2189 N N . LEU A 1 285 ? -8.958 -3.310 -7.509 1.00 91.88 285 LEU A N 1
ATOM 2190 C CA . LEU A 1 285 ? -9.343 -3.565 -6.121 1.00 91.88 285 LEU A CA 1
ATOM 2191 C C . LEU A 1 285 ? -9.944 -2.282 -5.554 1.00 91.88 285 LEU A C 1
ATOM 2193 O O . LEU A 1 285 ? -9.312 -1.230 -5.673 1.00 91.88 285 LEU A O 1
ATOM 2197 N N . THR A 1 286 ? -11.119 -2.361 -4.929 1.00 88.06 286 THR A N 1
ATOM 2198 C CA . THR A 1 286 ? -11.744 -1.215 -4.235 1.00 88.06 286 THR A CA 1
ATOM 2199 C C . THR A 1 286 ? -11.748 0.042 -5.123 1.00 88.06 286 THR A C 1
ATOM 2201 O O . THR A 1 286 ? -11.096 1.044 -4.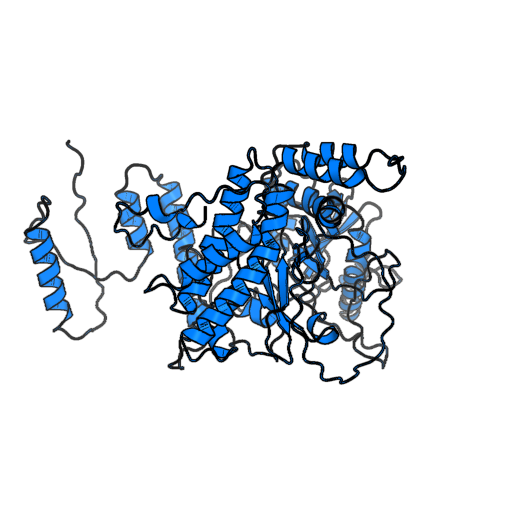836 1.00 88.06 286 THR A O 1
ATOM 2204 N N . SER A 1 287 ? -12.349 -0.091 -6.301 1.00 87.00 287 SER A N 1
ATOM 2205 C CA . SER A 1 287 ? -12.500 0.923 -7.351 1.00 87.00 287 SER A CA 1
ATOM 2206 C C . SER A 1 287 ? -11.225 1.434 -8.026 1.00 87.00 287 SER A C 1
ATOM 2208 O O . SER A 1 287 ? -11.307 2.184 -8.996 1.00 87.00 287 SER A O 1
ATOM 2210 N N . ALA A 1 288 ? -10.042 0.975 -7.615 1.00 90.19 288 ALA A N 1
ATOM 2211 C CA . ALA A 1 288 ? -8.774 1.462 -8.139 1.00 90.19 288 ALA A CA 1
ATOM 2212 C C . ALA A 1 288 ? -7.921 0.353 -8.771 1.00 90.19 288 ALA A C 1
ATOM 2214 O O . ALA A 1 288 ? -7.708 -0.724 -8.211 1.00 90.19 288 ALA A O 1
ATOM 2215 N N . ILE A 1 289 ? -7.372 0.651 -9.949 1.00 93.50 289 ILE A N 1
ATOM 2216 C CA . ILE A 1 289 ? -6.473 -0.248 -10.675 1.00 93.50 289 ILE A CA 1
ATOM 2217 C C . ILE A 1 289 ? -5.102 -0.254 -9.990 1.00 93.50 289 ILE A C 1
ATOM 2219 O O . ILE A 1 289 ? -4.523 0.793 -9.694 1.00 93.50 289 ILE A O 1
ATOM 2223 N N . ARG A 1 290 ? -4.548 -1.441 -9.750 1.00 95.25 290 ARG A N 1
ATOM 2224 C CA . ARG A 1 290 ? -3.289 -1.659 -9.028 1.00 95.25 290 ARG A CA 1
ATOM 2225 C C . ARG A 1 290 ? -2.048 -1.550 -9.934 1.00 95.25 290 ARG A C 1
ATOM 2227 O O . ARG A 1 290 ? -1.020 -2.176 -9.699 1.00 95.25 290 ARG A O 1
ATOM 2234 N N . THR A 1 291 ? -2.074 -0.617 -10.880 1.00 95.88 291 THR A N 1
ATOM 2235 C CA . THR A 1 291 ? -0.932 -0.157 -11.699 1.00 95.88 291 THR A CA 1
ATOM 2236 C C . THR A 1 291 ? -0.185 1.021 -11.062 1.00 95.88 291 THR A C 1
ATOM 2238 O O . THR A 1 291 ? -0.739 1.702 -10.195 1.00 95.88 291 THR A O 1
ATOM 2241 N N . ILE A 1 292 ? 1.050 1.309 -11.481 1.00 95.38 292 ILE A N 1
ATOM 2242 C CA . ILE A 1 292 ? 1.852 2.419 -10.930 1.00 95.38 292 ILE A CA 1
ATOM 2243 C C . ILE A 1 292 ? 1.957 3.529 -11.971 1.00 95.38 292 ILE A C 1
ATOM 2245 O O . ILE A 1 292 ? 2.514 3.315 -13.040 1.00 95.38 292 ILE A O 1
ATOM 2249 N N . SER A 1 293 ? 1.437 4.720 -11.673 1.00 92.19 293 SER A N 1
ATOM 2250 C CA . SER A 1 293 ? 1.511 5.836 -12.618 1.00 92.19 293 SER A CA 1
ATOM 2251 C C . SER A 1 293 ? 2.963 6.308 -12.816 1.00 92.19 293 SER A C 1
ATOM 2253 O O . SER A 1 293 ? 3.765 6.242 -11.875 1.00 92.19 293 SER A O 1
ATOM 2255 N N . PRO A 1 294 ? 3.310 6.849 -14.000 1.00 91.50 294 PRO A N 1
ATOM 2256 C CA . PRO A 1 294 ? 4.617 7.470 -14.219 1.00 91.50 294 PRO A CA 1
ATOM 2257 C C . PRO A 1 294 ? 4.936 8.570 -13.204 1.00 91.50 294 PRO A C 1
ATOM 2259 O O . PRO A 1 294 ? 6.066 8.667 -12.734 1.00 91.50 294 PRO A O 1
ATOM 2262 N N . ALA A 1 295 ? 3.921 9.346 -12.818 1.00 87.31 295 ALA A N 1
ATOM 2263 C CA . ALA A 1 295 ? 4.032 10.413 -11.834 1.00 87.31 295 ALA A CA 1
ATOM 2264 C C . ALA A 1 295 ? 4.462 9.870 -10.456 1.00 87.31 295 ALA A C 1
ATOM 2266 O O . ALA A 1 295 ? 5.480 10.292 -9.910 1.00 87.31 295 ALA A O 1
ATOM 2267 N N . SER A 1 296 ? 3.774 8.839 -9.946 1.00 88.69 296 SER A N 1
ATOM 2268 C CA . SER A 1 296 ? 4.136 8.200 -8.675 1.00 88.69 296 SER A CA 1
ATOM 2269 C C . SER A 1 296 ? 5.530 7.573 -8.715 1.00 88.69 296 SER A C 1
ATOM 2271 O O . SER A 1 296 ? 6.307 7.763 -7.782 1.00 88.69 296 SER A O 1
ATOM 2273 N N . ALA A 1 297 ? 5.875 6.869 -9.801 1.00 92.00 297 ALA A N 1
ATOM 2274 C CA . ALA A 1 297 ? 7.208 6.290 -9.966 1.00 92.00 297 ALA A CA 1
ATOM 2275 C C . ALA A 1 297 ? 8.301 7.371 -9.987 1.00 92.00 297 ALA A C 1
ATOM 2277 O O . ALA A 1 297 ? 9.376 7.171 -9.426 1.00 92.00 297 ALA A O 1
ATOM 2278 N N . PHE A 1 298 ? 8.043 8.521 -10.606 1.00 88.38 298 PHE A N 1
ATOM 2279 C CA . PHE A 1 298 ? 8.982 9.637 -10.651 1.00 88.38 298 PHE A CA 1
ATOM 2280 C C . PHE A 1 298 ? 9.194 10.276 -9.273 1.00 88.38 298 PHE A C 1
ATOM 2282 O O . PHE A 1 298 ? 10.337 10.508 -8.863 1.00 88.38 298 PHE A O 1
ATOM 2289 N N . LEU A 1 299 ? 8.099 10.572 -8.574 1.00 86.25 299 LEU A N 1
ATOM 2290 C CA . LEU A 1 299 ? 8.116 11.399 -7.377 1.00 86.25 299 LEU A CA 1
ATOM 2291 C C . LEU A 1 299 ? 8.561 10.637 -6.132 1.00 86.25 299 LEU A C 1
ATOM 2293 O O . LEU A 1 299 ? 9.338 11.172 -5.346 1.00 86.25 299 LEU A O 1
ATOM 2297 N N . GLY A 1 300 ? 8.081 9.414 -5.927 1.00 90.06 300 GLY A N 1
ATOM 2298 C CA . GLY A 1 300 ? 8.237 8.716 -4.652 1.00 90.06 300 GLY A CA 1
ATOM 2299 C C . GLY A 1 300 ? 9.690 8.565 -4.173 1.00 90.06 300 GLY A C 1
ATOM 2300 O O . GLY A 1 300 ? 10.004 8.959 -3.039 1.00 90.06 300 GLY A O 1
ATOM 2301 N N . PRO A 1 301 ? 10.628 8.129 -5.038 1.00 91.38 301 PRO A N 1
ATOM 2302 C CA . PRO A 1 301 ? 12.042 8.105 -4.687 1.00 91.38 301 PRO A CA 1
ATOM 2303 C C . PRO A 1 301 ? 12.631 9.484 -4.380 1.00 91.38 301 PRO A C 1
ATOM 2305 O O . PRO A 1 301 ? 13.442 9.640 -3.464 1.00 91.38 301 PRO A O 1
ATOM 2308 N N . ARG A 1 302 ? 12.220 10.515 -5.124 1.00 88.50 302 ARG A N 1
ATOM 2309 C CA . ARG A 1 302 ? 12.693 11.891 -4.914 1.00 88.50 302 ARG A CA 1
ATOM 2310 C C . ARG A 1 302 ? 12.186 12.453 -3.597 1.00 88.50 302 ARG A C 1
ATOM 2312 O O . ARG A 1 302 ? 12.967 13.028 -2.844 1.00 88.50 302 ARG A O 1
ATOM 2319 N N . PHE A 1 303 ? 10.915 12.228 -3.285 1.00 87.94 303 PHE A N 1
ATOM 2320 C CA . PHE A 1 303 ? 10.316 12.604 -2.013 1.00 87.94 303 PHE A CA 1
ATOM 2321 C C . PHE A 1 303 ? 11.092 11.984 -0.843 1.00 87.94 303 PHE A C 1
ATOM 2323 O O . PHE A 1 303 ? 11.503 12.689 0.079 1.00 87.94 303 PHE A O 1
ATOM 2330 N N . SER A 1 304 ? 11.426 10.694 -0.947 1.00 90.69 304 SER A N 1
ATOM 2331 C CA . SER A 1 304 ? 12.255 9.990 0.041 1.00 90.69 304 SER A CA 1
ATOM 2332 C C . SER A 1 304 ? 13.656 10.566 0.201 1.00 90.69 304 SER A C 1
ATOM 2334 O O . SER A 1 304 ? 14.160 10.660 1.317 1.00 90.69 304 SER A O 1
ATOM 2336 N N . LYS A 1 305 ? 14.313 10.931 -0.903 1.00 86.25 305 LYS A N 1
ATOM 2337 C CA . LYS A 1 305 ? 15.698 11.419 -0.885 1.00 86.25 305 LYS A CA 1
ATOM 2338 C C . LYS A 1 305 ? 15.809 12.876 -0.445 1.00 86.25 305 LYS A C 1
ATOM 2340 O O . LYS A 1 305 ? 16.798 13.256 0.182 1.00 86.25 305 LYS A O 1
ATOM 2345 N N . HIS A 1 306 ? 14.828 13.699 -0.802 1.00 82.44 306 HIS A N 1
ATOM 2346 C CA . HIS A 1 306 ? 14.927 15.151 -0.701 1.00 82.44 306 HIS A CA 1
ATOM 2347 C C . HIS A 1 306 ? 14.035 15.750 0.392 1.00 82.44 306 HIS A C 1
ATOM 2349 O O . HIS A 1 306 ? 14.487 16.680 1.058 1.00 82.44 306 HIS A O 1
ATOM 2355 N N . VAL A 1 307 ? 12.838 15.212 0.641 1.00 85.81 307 VAL A N 1
ATOM 2356 C CA . VAL A 1 307 ? 11.901 15.763 1.641 1.00 85.81 307 VAL A CA 1
ATOM 2357 C C . VAL A 1 307 ? 12.078 15.091 2.988 1.00 85.81 307 VAL A C 1
ATOM 2359 O O . VAL A 1 307 ? 12.374 15.774 3.965 1.00 85.81 307 VAL A O 1
ATOM 2362 N N . ILE A 1 308 ? 11.955 13.759 3.035 1.00 89.62 308 ILE A N 1
ATOM 2363 C CA . ILE A 1 308 ? 11.926 13.001 4.296 1.00 89.62 308 ILE A CA 1
ATOM 2364 C C . ILE A 1 308 ? 13.081 13.371 5.242 1.00 89.62 308 ILE A C 1
ATOM 2366 O O . ILE A 1 308 ? 12.796 13.684 6.397 1.00 89.62 308 ILE A O 1
ATOM 2370 N N . PRO A 1 309 ? 14.358 13.446 4.809 1.00 86.88 309 PRO A N 1
ATOM 2371 C CA . PRO A 1 309 ? 15.459 13.770 5.716 1.00 86.88 309 PRO A CA 1
ATOM 2372 C C . PRO A 1 309 ? 15.404 15.185 6.302 1.00 86.88 309 PRO A C 1
ATOM 2374 O O . PRO A 1 309 ? 16.044 15.431 7.316 1.00 86.88 309 PRO A O 1
ATOM 2377 N N . ARG A 1 310 ? 14.693 16.117 5.655 1.00 83.62 310 ARG A N 1
ATOM 2378 C CA . ARG A 1 310 ? 14.593 17.518 6.088 1.00 83.62 310 ARG A CA 1
ATOM 2379 C C . ARG A 1 310 ? 13.409 17.771 7.014 1.00 83.62 310 ARG A C 1
ATOM 2381 O O . ARG A 1 310 ? 13.475 18.674 7.834 1.00 83.62 310 ARG A O 1
ATOM 2388 N N . ILE A 1 311 ? 12.354 16.969 6.882 1.00 86.44 311 ILE A N 1
ATOM 2389 C CA . ILE A 1 311 ? 11.184 17.016 7.768 1.00 86.44 311 ILE A CA 1
ATOM 2390 C C . ILE A 1 311 ? 11.291 16.015 8.927 1.00 86.44 311 ILE A C 1
ATOM 2392 O O . ILE A 1 311 ? 10.378 15.911 9.735 1.00 86.44 311 ILE A O 1
ATOM 2396 N N . THR A 1 312 ? 12.396 15.268 9.013 1.00 87.38 312 THR A N 1
ATOM 2397 C CA . THR A 1 312 ? 12.708 14.362 10.127 1.00 87.38 312 THR A CA 1
ATOM 2398 C C . THR A 1 312 ? 13.718 15.016 11.054 1.00 87.38 312 THR A C 1
ATOM 2400 O O . THR A 1 312 ? 14.702 15.595 10.591 1.00 87.38 312 THR A O 1
ATOM 2403 N N . ALA A 1 313 ? 13.502 14.911 12.366 1.00 77.38 313 ALA A N 1
ATOM 2404 C CA . ALA A 1 313 ? 14.438 15.419 13.354 1.00 77.38 313 ALA A CA 1
ATOM 2405 C C . ALA A 1 313 ? 15.813 14.769 13.138 1.00 77.38 313 ALA A C 1
ATOM 2407 O O . ALA A 1 313 ? 15.945 13.544 13.065 1.00 77.38 313 ALA A O 1
ATOM 2408 N N . GLY A 1 314 ? 16.849 15.599 13.005 1.00 59.47 314 GLY A N 1
ATOM 2409 C CA . GLY A 1 314 ? 18.205 15.121 12.780 1.00 59.47 314 GLY A CA 1
ATOM 2410 C C . GLY A 1 314 ? 18.653 14.222 13.928 1.00 59.47 314 GLY A C 1
ATOM 2411 O O . GLY A 1 314 ? 18.765 14.671 15.067 1.00 59.47 314 GLY A O 1
ATOM 2412 N N . ASN A 1 315 ? 18.967 12.965 13.615 1.00 37.94 315 ASN A N 1
ATOM 2413 C CA . ASN A 1 315 ? 19.682 12.066 14.510 1.00 37.94 315 ASN A CA 1
ATOM 2414 C C . ASN A 1 315 ? 21.139 12.563 14.585 1.00 37.94 315 ASN A C 1
ATOM 2416 O O . ASN A 1 315 ? 22.035 12.041 13.913 1.00 37.94 315 ASN A O 1
ATOM 2420 N N . THR A 1 316 ? 21.385 13.661 15.307 1.00 29.69 316 THR A N 1
ATOM 2421 C CA . THR A 1 316 ? 22.749 14.093 15.602 1.00 29.69 316 THR A CA 1
ATOM 2422 C C . THR A 1 316 ? 23.399 12.958 16.375 1.00 29.69 316 THR A C 1
ATOM 2424 O O . THR A 1 316 ? 22.968 12.594 17.464 1.00 29.69 316 THR A O 1
ATOM 2427 N N . LYS A 1 317 ? 24.415 12.338 15.768 1.00 29.77 317 LYS A N 1
ATOM 2428 C CA . LYS A 1 317 ? 25.260 11.319 16.393 1.00 29.77 317 LYS A CA 1
ATOM 2429 C C . LYS A 1 317 ? 25.848 11.871 17.697 1.00 29.77 317 LYS A C 1
ATOM 2431 O O . LYS A 1 317 ? 26.925 12.456 17.698 1.00 29.77 317 LYS A O 1
ATOM 2436 N N . GLY A 1 318 ? 25.140 11.667 18.798 1.00 25.53 318 GLY A N 1
ATOM 2437 C CA . GLY A 1 318 ? 25.636 11.769 20.156 1.00 25.53 318 GLY A CA 1
ATOM 2438 C C . GLY A 1 318 ? 25.786 10.357 20.686 1.00 25.53 318 GLY A C 1
ATOM 2439 O O . GLY A 1 318 ? 24.808 9.704 21.028 1.00 25.53 318 GLY A O 1
ATOM 2440 N N . THR A 1 319 ? 27.015 9.865 20.701 1.00 25.16 319 THR A N 1
ATOM 2441 C CA . THR A 1 319 ? 27.429 8.632 21.363 1.00 25.16 319 THR A CA 1
ATOM 2442 C C . THR A 1 319 ? 26.915 8.639 22.807 1.00 25.16 319 THR A C 1
ATOM 2444 O O . THR A 1 319 ? 27.525 9.262 23.673 1.00 25.16 319 THR A O 1
ATOM 2447 N N . VAL A 1 320 ? 25.808 7.955 23.103 1.00 26.66 320 VAL A N 1
ATOM 2448 C CA . VAL A 1 320 ? 25.475 7.612 24.490 1.00 26.66 320 VAL A CA 1
ATOM 2449 C C . VAL A 1 320 ? 26.287 6.370 24.821 1.00 26.66 320 VAL A C 1
ATOM 2451 O O . VAL A 1 320 ? 25.849 5.232 24.676 1.00 26.66 320 VAL A O 1
ATOM 2454 N N . THR A 1 321 ? 27.540 6.596 25.208 1.00 26.19 321 THR A N 1
ATOM 2455 C CA . THR A 1 321 ? 28.292 5.610 25.976 1.00 26.19 321 THR A CA 1
ATOM 2456 C C . THR A 1 321 ? 27.505 5.336 27.247 1.00 26.19 321 THR A C 1
ATOM 2458 O O . THR A 1 321 ? 27.249 6.255 28.026 1.00 26.19 321 THR A O 1
ATOM 2461 N N . GLY A 1 322 ? 27.101 4.082 27.433 1.00 29.41 322 GLY A N 1
ATOM 2462 C CA . GLY A 1 322 ? 26.424 3.650 28.642 1.00 29.41 322 GLY A CA 1
ATOM 2463 C C . GLY A 1 322 ? 27.240 3.960 29.894 1.00 29.41 322 GLY A C 1
ATOM 2464 O O . GLY A 1 322 ? 28.468 3.894 29.883 1.00 29.41 322 GLY A O 1
ATOM 2465 N N . ASN A 1 323 ? 26.531 4.271 30.976 1.00 25.64 323 ASN A N 1
ATOM 2466 C CA . ASN A 1 323 ? 26.886 3.796 32.306 1.00 25.64 323 ASN A CA 1
ATOM 2467 C C . ASN A 1 323 ? 25.746 4.045 33.301 1.00 25.64 323 ASN A C 1
ATOM 2469 O O . ASN A 1 323 ? 25.348 5.181 33.528 1.00 25.64 323 ASN A O 1
ATOM 2473 N N . GLY A 1 324 ? 25.335 2.964 33.966 1.00 25.36 324 GLY A N 1
ATOM 2474 C CA . GLY A 1 324 ? 25.043 2.994 35.398 1.00 25.36 324 GLY A CA 1
ATOM 2475 C C . GLY A 1 324 ? 23.597 3.230 35.816 1.00 25.36 324 GLY A C 1
ATOM 2476 O O . GLY A 1 324 ? 23.230 4.335 36.198 1.00 25.36 324 GLY A O 1
ATOM 2477 N N . LEU A 1 325 ? 22.837 2.136 35.919 1.00 30.42 325 LEU A N 1
ATOM 2478 C CA . LEU A 1 325 ? 21.830 1.986 36.970 1.00 30.42 325 LEU A CA 1
ATOM 2479 C C . LEU A 1 325 ? 22.479 2.264 38.337 1.00 30.42 325 LEU A C 1
ATOM 2481 O O . LEU A 1 325 ? 23.412 1.568 38.740 1.00 30.42 325 LEU A O 1
ATOM 2485 N N . GLY A 1 326 ? 21.964 3.261 39.052 1.00 25.02 326 GLY A N 1
ATOM 2486 C CA . GLY A 1 326 ? 22.337 3.581 40.424 1.00 25.02 326 GLY A CA 1
ATOM 2487 C C . GLY A 1 326 ? 21.106 3.997 41.220 1.00 25.02 326 GLY A C 1
ATOM 2488 O O . GLY A 1 326 ? 20.615 5.109 41.073 1.00 25.02 326 GLY A O 1
ATOM 2489 N N . ASN A 1 327 ? 20.617 3.080 42.055 1.00 32.16 327 ASN A N 1
ATOM 2490 C CA . ASN A 1 327 ? 19.595 3.309 43.076 1.00 32.16 327 ASN A CA 1
ATOM 2491 C C . ASN A 1 327 ? 19.962 4.489 43.992 1.00 32.16 327 ASN A C 1
ATOM 2493 O O . ASN A 1 327 ? 21.053 4.508 44.562 1.00 32.16 327 ASN A O 1
ATOM 2497 N N . GLY A 1 328 ? 19.008 5.389 44.237 1.00 25.20 328 GLY A N 1
ATOM 2498 C CA . GLY A 1 328 ? 19.119 6.419 45.266 1.00 25.20 328 GLY A CA 1
ATOM 2499 C C . GLY A 1 328 ? 17.792 7.127 45.522 1.00 25.20 328 GLY A C 1
ATOM 2500 O O . GLY A 1 328 ? 17.381 7.976 44.743 1.00 25.20 328 GLY A O 1
ATOM 2501 N N . ASN A 1 329 ? 17.140 6.784 46.636 1.00 31.53 329 ASN A N 1
ATOM 2502 C CA . ASN A 1 329 ? 16.062 7.566 47.243 1.00 31.53 329 ASN A CA 1
ATOM 2503 C C . ASN A 1 329 ? 16.506 9.022 47.462 1.00 31.53 329 ASN A C 1
ATOM 2505 O O . ASN A 1 329 ? 17.499 9.244 48.156 1.00 31.53 329 ASN A O 1
ATOM 2509 N N . ALA A 1 330 ? 15.720 9.994 46.998 1.00 27.00 330 ALA A N 1
ATOM 2510 C CA . ALA A 1 330 ? 15.723 11.344 47.554 1.00 27.00 330 ALA A CA 1
ATOM 2511 C C . ALA A 1 330 ? 14.380 12.040 47.303 1.00 27.00 330 ALA A C 1
ATOM 2513 O O . ALA A 1 330 ? 14.003 12.349 46.178 1.00 27.00 330 ALA A O 1
ATOM 2514 N N . THR A 1 331 ? 13.676 12.289 48.401 1.00 32.34 331 THR A N 1
ATOM 2515 C CA . THR A 1 331 ? 12.612 13.280 48.551 1.00 32.34 331 THR A CA 1
ATOM 2516 C C . THR A 1 331 ? 13.125 14.669 48.167 1.00 32.34 331 THR A C 1
ATOM 2518 O O . THR A 1 331 ? 14.120 15.124 48.733 1.00 32.34 331 THR A O 1
ATOM 2521 N N . GLY A 1 332 ? 12.434 15.356 47.260 1.00 25.97 332 GLY A N 1
ATOM 2522 C CA . GLY A 1 332 ? 12.726 16.743 46.912 1.00 25.97 332 GLY A CA 1
ATOM 2523 C C . GLY A 1 332 ? 11.638 17.326 46.023 1.00 25.97 332 GLY A C 1
ATOM 2524 O O . GLY A 1 332 ? 11.616 17.069 44.824 1.00 25.97 332 GLY A O 1
ATOM 2525 N N . GLU A 1 333 ? 10.738 18.101 46.625 1.00 33.19 333 GLU A N 1
ATOM 2526 C CA . GLU A 1 333 ? 9.883 19.048 45.914 1.00 33.19 333 GLU A CA 1
ATOM 2527 C C . GLU A 1 333 ? 10.776 20.030 45.145 1.00 33.19 333 GLU A C 1
ATOM 2529 O O . GLU A 1 333 ? 11.588 20.751 45.727 1.00 33.19 333 GLU A O 1
ATOM 2534 N N . GLY A 1 334 ? 10.645 20.022 43.823 1.00 24.98 334 GLY A N 1
ATOM 2535 C CA . GLY A 1 334 ? 11.340 20.924 42.920 1.00 24.98 334 GLY A CA 1
ATOM 2536 C C . GLY A 1 334 ? 10.411 21.279 41.773 1.00 24.98 334 GLY A C 1
ATOM 2537 O O . GLY A 1 334 ? 10.306 20.542 40.797 1.00 24.98 334 GLY A O 1
ATOM 2538 N N . THR A 1 335 ? 9.725 22.409 41.912 1.00 31.05 335 THR A N 1
ATOM 2539 C CA . THR A 1 335 ? 9.001 23.100 40.844 1.00 31.05 335 THR A CA 1
ATOM 2540 C C . THR A 1 335 ? 9.995 23.500 39.753 1.00 31.05 335 THR A C 1
ATOM 2542 O O . THR A 1 335 ? 10.684 24.513 39.867 1.00 31.05 335 THR A O 1
ATOM 2545 N N . GLY A 1 336 ? 10.121 22.670 38.721 1.00 26.69 336 GLY A N 1
ATOM 2546 C CA . GLY A 1 336 ? 10.912 22.953 37.529 1.00 26.69 336 GLY A CA 1
ATOM 2547 C C . GLY A 1 336 ? 10.001 23.008 36.313 1.00 26.69 336 GLY A C 1
ATOM 2548 O O . GLY A 1 336 ? 9.527 21.968 35.865 1.00 26.69 336 GLY A O 1
ATOM 2549 N N . ASN A 1 337 ? 9.775 24.214 35.786 1.00 28.30 337 ASN A N 1
ATOM 2550 C CA . ASN A 1 337 ? 9.144 24.442 34.488 1.00 28.30 337 ASN A CA 1
ATOM 2551 C C . ASN A 1 337 ? 9.865 23.618 33.411 1.00 28.30 337 ASN A C 1
ATOM 2553 O O . ASN A 1 337 ? 10.976 23.956 33.000 1.00 28.30 337 ASN A O 1
ATOM 2557 N N . LYS A 1 338 ? 9.228 22.546 32.935 1.00 31.61 338 LYS A N 1
ATOM 2558 C CA . LYS A 1 338 ? 9.588 21.899 31.675 1.00 31.61 338 LYS A CA 1
ATOM 2559 C C . LYS A 1 338 ? 8.896 22.679 30.558 1.00 31.61 338 LYS A C 1
ATOM 2561 O O . LYS A 1 338 ? 7.801 22.321 30.157 1.00 31.61 338 LYS A O 1
ATOM 2566 N N . GLN A 1 339 ? 9.511 23.761 30.083 1.00 31.25 339 GLN A N 1
ATOM 2567 C CA . GLN A 1 339 ? 9.121 24.338 28.795 1.00 31.25 339 GLN A CA 1
ATOM 2568 C C . GLN A 1 339 ? 9.353 23.269 27.720 1.00 31.25 339 GLN A C 1
ATOM 2570 O O . GLN A 1 339 ? 10.497 22.888 27.453 1.00 31.25 339 GLN A O 1
ATOM 2575 N N . GLY A 1 340 ? 8.260 22.722 27.184 1.00 34.41 340 GLY A N 1
ATOM 2576 C CA . GLY A 1 340 ? 8.270 21.740 26.109 1.00 34.41 340 GLY A CA 1
ATOM 2577 C C . GLY A 1 340 ? 8.918 22.347 24.872 1.00 34.41 340 GLY A C 1
ATOM 2578 O O . GLY A 1 340 ? 8.481 23.367 24.351 1.00 34.41 340 GLY A O 1
ATOM 2579 N N . LYS A 1 341 ? 10.017 21.753 24.411 1.00 38.66 341 LYS A N 1
ATOM 2580 C CA . LYS A 1 341 ? 10.654 22.162 23.162 1.00 38.66 341 LYS A CA 1
ATOM 2581 C C . LYS A 1 341 ? 9.794 21.616 22.020 1.00 38.66 341 LYS A C 1
ATOM 2583 O O . LYS A 1 341 ? 9.835 20.414 21.775 1.00 38.66 341 LYS A O 1
ATOM 2588 N N . LEU A 1 342 ? 9.016 22.486 21.374 1.00 45.16 342 LEU A N 1
ATOM 2589 C CA . LEU A 1 342 ? 8.120 22.151 20.261 1.00 45.16 342 LEU A CA 1
ATOM 2590 C C . LEU A 1 342 ? 8.879 21.346 19.190 1.00 45.16 342 LEU A C 1
ATOM 2592 O O . LEU A 1 342 ? 9.852 21.836 18.600 1.00 45.16 342 LEU A O 1
ATOM 2596 N N . ILE A 1 343 ? 8.484 20.090 18.975 1.00 57.50 343 ILE A N 1
ATOM 2597 C CA . ILE A 1 343 ? 9.141 19.201 18.012 1.00 57.50 343 ILE A CA 1
ATOM 2598 C C . ILE A 1 343 ? 8.549 19.497 16.632 1.00 57.50 343 ILE A C 1
ATOM 2600 O O . ILE A 1 343 ? 7.565 18.899 16.221 1.00 57.50 343 ILE A O 1
ATOM 2604 N N . LYS A 1 344 ? 9.169 20.424 15.895 1.00 71.75 344 LYS A N 1
ATOM 2605 C CA . LYS A 1 344 ? 8.724 20.834 14.549 1.00 71.75 344 LYS A CA 1
ATOM 2606 C C . LYS A 1 344 ? 8.991 19.804 13.439 1.00 71.75 344 LYS A C 1
ATOM 2608 O O . LYS A 1 344 ? 8.908 20.150 12.271 1.00 71.75 344 LYS A O 1
ATOM 2613 N N . ALA A 1 345 ? 9.390 18.584 13.779 1.00 81.12 345 ALA A N 1
ATOM 2614 C CA . ALA A 1 345 ? 9.873 17.585 12.832 1.00 81.12 345 ALA A CA 1
ATOM 2615 C C . ALA A 1 345 ? 9.392 16.187 13.226 1.00 81.12 345 ALA A C 1
ATOM 2617 O O . ALA A 1 345 ? 9.024 15.948 14.373 1.00 81.12 345 ALA A O 1
ATOM 2618 N N . ILE A 1 346 ? 9.443 15.244 12.289 1.00 86.44 346 ILE A N 1
ATOM 2619 C CA . ILE A 1 346 ? 9.143 13.839 12.558 1.00 86.44 346 ILE A CA 1
ATOM 2620 C C . ILE A 1 346 ? 10.142 13.310 13.591 1.00 86.44 346 ILE A C 1
ATOM 2622 O O . ILE A 1 346 ? 11.353 13.341 13.358 1.00 86.44 346 ILE A O 1
ATOM 2626 N N . ASP A 1 347 ? 9.635 12.810 14.716 1.00 90.12 347 ASP A N 1
ATOM 2627 C CA . ASP A 1 347 ? 10.425 12.095 15.713 1.00 90.12 347 ASP A CA 1
ATOM 2628 C C . ASP A 1 347 ? 10.677 10.656 15.222 1.00 90.12 347 ASP A C 1
ATOM 2630 O O . ASP A 1 347 ? 9.736 9.859 15.185 1.00 90.12 347 ASP A O 1
ATOM 2634 N N . PRO A 1 348 ? 11.920 10.286 14.850 1.00 89.44 348 PRO A N 1
ATOM 2635 C CA . PRO A 1 348 ? 12.214 8.962 14.308 1.00 89.44 348 PRO A CA 1
ATOM 2636 C C . PRO A 1 348 ? 12.053 7.835 15.338 1.00 89.44 348 PRO A C 1
ATOM 2638 O O . PRO A 1 348 ? 12.038 6.669 14.949 1.00 89.44 348 PRO A O 1
ATOM 2641 N N . SER A 1 349 ? 11.945 8.149 16.636 1.00 90.62 349 SER A N 1
ATOM 2642 C CA . SER A 1 349 ? 11.606 7.146 17.651 1.00 90.62 349 SER A CA 1
ATOM 2643 C C . SER A 1 349 ? 10.133 6.738 17.584 1.00 90.62 349 SER A C 1
ATOM 2645 O O . SER A 1 349 ? 9.820 5.575 17.842 1.00 90.62 349 SER A O 1
ATOM 2647 N N . ILE A 1 350 ? 9.259 7.651 17.146 1.00 93.25 350 ILE A N 1
ATOM 2648 C CA . ILE A 1 350 ? 7.810 7.454 17.045 1.00 93.25 350 ILE A CA 1
ATOM 2649 C C . ILE A 1 350 ? 7.418 7.053 15.624 1.00 93.25 350 ILE A C 1
ATOM 2651 O O . ILE A 1 350 ? 6.729 6.055 15.450 1.00 93.25 350 ILE A O 1
ATOM 2655 N N . LEU A 1 351 ? 7.855 7.780 14.594 1.00 95.38 351 LEU A N 1
ATOM 2656 C CA . LEU A 1 351 ? 7.452 7.531 13.209 1.00 95.38 351 LEU A CA 1
ATOM 2657 C C . LEU A 1 351 ? 8.650 7.192 12.326 1.00 95.38 351 LEU A C 1
ATOM 2659 O O . LEU A 1 351 ? 9.550 8.002 12.108 1.00 95.38 351 LEU A O 1
ATOM 2663 N N . THR A 1 352 ? 8.606 6.004 11.730 1.00 93.62 352 THR A N 1
ATOM 2664 C CA . THR A 1 352 ? 9.519 5.602 10.658 1.00 93.62 352 THR A CA 1
ATOM 2665 C C . THR A 1 352 ? 8.811 5.692 9.310 1.00 93.62 352 THR A C 1
ATOM 2667 O O . THR A 1 352 ? 7.737 5.130 9.114 1.00 93.62 352 THR A O 1
ATOM 2670 N N . VAL A 1 353 ? 9.420 6.376 8.342 1.00 94.81 353 VAL A N 1
ATOM 2671 C CA . VAL A 1 353 ? 8.921 6.418 6.961 1.00 94.81 353 VAL A CA 1
ATOM 2672 C C . VAL A 1 353 ? 9.633 5.343 6.149 1.00 94.81 353 VAL A C 1
ATOM 2674 O O . VAL A 1 353 ? 10.853 5.395 6.003 1.00 94.81 353 VAL A O 1
ATOM 2677 N N . ALA A 1 354 ? 8.882 4.395 5.592 1.00 93.88 354 ALA A N 1
ATOM 2678 C CA . ALA A 1 354 ? 9.418 3.380 4.696 1.00 93.88 354 ALA A CA 1
ATOM 2679 C C . ALA A 1 354 ? 9.703 3.988 3.317 1.00 93.88 354 ALA A C 1
ATOM 2681 O O . ALA A 1 354 ? 8.805 4.138 2.484 1.00 93.88 354 ALA A O 1
ATOM 2682 N N . LYS A 1 355 ? 10.961 4.365 3.084 1.00 94.06 355 LYS A N 1
ATOM 2683 C CA . LYS A 1 355 ? 11.359 5.142 1.905 1.00 94.06 355 LYS A CA 1
ATOM 2684 C C . LYS A 1 355 ? 11.260 4.332 0.624 1.00 94.06 355 LYS A C 1
ATOM 2686 O O . LYS A 1 355 ? 11.690 3.183 0.567 1.00 94.06 355 LYS A O 1
ATOM 2691 N N . GLU A 1 356 ? 10.776 4.969 -0.430 1.00 95.19 356 GLU A N 1
ATOM 2692 C CA . GLU A 1 356 ? 10.931 4.486 -1.799 1.00 95.19 356 GLU A CA 1
ATOM 2693 C C . GLU A 1 356 ? 12.332 4.900 -2.269 1.00 95.19 356 GLU A C 1
ATOM 2695 O O . GLU A 1 356 ? 12.701 6.066 -2.199 1.00 95.19 356 GLU A O 1
ATOM 2700 N N . LEU A 1 357 ? 13.169 3.946 -2.663 1.00 95.00 357 LEU A N 1
ATOM 2701 C CA . LEU A 1 357 ? 14.597 4.177 -2.900 1.00 95.00 357 LEU A CA 1
ATOM 2702 C C . LEU A 1 357 ? 14.910 4.414 -4.374 1.00 95.00 357 LEU A C 1
ATOM 2704 O O . LEU A 1 357 ? 15.781 5.213 -4.709 1.00 95.00 357 LEU A O 1
ATOM 2708 N N . ALA A 1 358 ? 14.201 3.713 -5.253 1.00 96.69 358 ALA A N 1
ATOM 2709 C CA . ALA A 1 358 ? 14.395 3.770 -6.691 1.00 96.69 358 ALA A CA 1
ATOM 2710 C C . ALA A 1 358 ? 13.143 3.282 -7.417 1.00 96.69 358 ALA A C 1
ATOM 2712 O O . ALA A 1 358 ? 12.302 2.583 -6.846 1.00 96.69 358 ALA A O 1
ATOM 2713 N N . SER A 1 359 ? 13.034 3.615 -8.697 1.00 97.62 359 SER A N 1
ATOM 2714 C CA . SER A 1 359 ? 11.910 3.189 -9.524 1.00 97.62 359 SER A CA 1
ATOM 2715 C C . SER A 1 359 ? 12.296 3.029 -10.985 1.00 97.62 359 SER A C 1
ATOM 2717 O O . SER A 1 359 ? 13.302 3.564 -11.459 1.00 97.62 359 SER A O 1
ATOM 2719 N N . VAL A 1 360 ? 11.444 2.319 -11.711 1.00 98.38 360 VAL A N 1
ATOM 2720 C CA . VAL A 1 360 ? 11.439 2.270 -13.166 1.00 98.38 360 VAL A CA 1
ATOM 2721 C C . VAL A 1 360 ? 10.00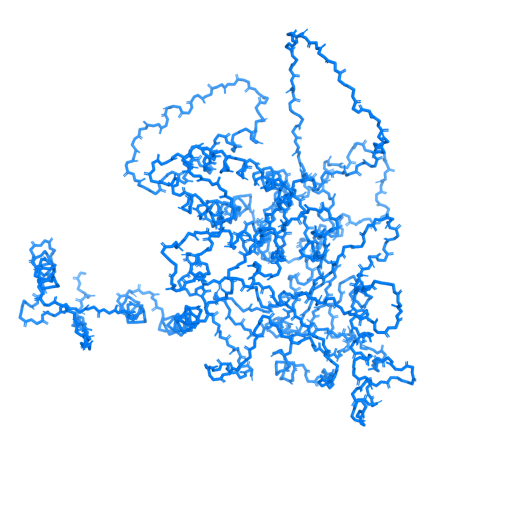0 2.355 -13.656 1.00 98.38 360 VAL A C 1
ATOM 2723 O O . VAL A 1 360 ? 9.099 1.766 -13.057 1.00 98.38 360 VAL A O 1
ATOM 2726 N N . VAL A 1 361 ? 9.782 3.076 -14.750 1.00 97.69 361 VAL A N 1
ATOM 2727 C CA . VAL A 1 361 ? 8.504 3.119 -15.468 1.00 97.69 361 VAL A CA 1
ATOM 2728 C C . VAL A 1 361 ? 8.753 3.249 -16.965 1.00 97.69 361 VAL A C 1
ATOM 2730 O O . VAL A 1 361 ? 9.735 3.862 -17.383 1.00 97.69 361 VAL A O 1
ATOM 2733 N N . SER A 1 362 ? 7.884 2.663 -17.784 1.00 97.75 362 SER A N 1
ATOM 2734 C CA . SER A 1 362 ? 7.924 2.851 -19.233 1.00 97.75 362 SER A CA 1
ATOM 2735 C C . SER A 1 362 ? 7.730 4.320 -19.627 1.00 97.75 362 SER A C 1
ATOM 2737 O O . SER A 1 362 ? 6.911 5.025 -19.043 1.00 97.75 362 SER A O 1
ATOM 2739 N N . THR A 1 363 ? 8.444 4.769 -20.661 1.00 96.06 363 THR A N 1
ATOM 2740 C CA . THR A 1 363 ? 8.231 6.079 -21.305 1.00 96.06 363 THR A CA 1
ATOM 2741 C C . THR A 1 363 ? 7.199 6.024 -22.431 1.00 96.06 363 THR A C 1
ATOM 2743 O O . THR A 1 363 ? 7.193 6.895 -23.302 1.00 96.06 363 THR A O 1
ATOM 2746 N N . HIS A 1 364 ? 6.337 4.999 -22.445 1.00 97.12 364 HIS A N 1
ATOM 2747 C CA . HIS A 1 364 ? 5.251 4.895 -23.413 1.00 97.12 364 HIS A CA 1
ATOM 2748 C C . HIS A 1 364 ? 4.459 6.221 -23.471 1.00 97.12 364 HIS A C 1
ATOM 2750 O O . HIS A 1 364 ? 4.134 6.774 -22.418 1.00 97.12 364 HIS A O 1
ATOM 2756 N N . PRO A 1 365 ? 4.158 6.753 -24.673 1.00 94.25 365 PRO A N 1
ATOM 2757 C CA . PRO A 1 365 ? 3.555 8.081 -24.821 1.00 94.25 365 PRO A CA 1
ATOM 2758 C C . PRO A 1 365 ? 2.162 8.185 -24.193 1.00 94.25 365 PRO A C 1
ATOM 2760 O O . PRO A 1 365 ? 1.764 9.259 -23.753 1.00 94.25 365 PRO A O 1
ATOM 2763 N N . ASP A 1 366 ? 1.432 7.071 -24.148 1.00 96.12 366 ASP A N 1
ATOM 2764 C CA . ASP A 1 366 ? 0.184 6.952 -23.399 1.00 96.12 366 ASP A CA 1
ATOM 2765 C C . ASP A 1 366 ? 0.472 6.563 -21.930 1.00 96.12 366 ASP A C 1
ATOM 2767 O O . ASP A 1 366 ? 0.943 5.438 -21.693 1.00 96.12 366 ASP A O 1
ATOM 2771 N N . PRO A 1 367 ? 0.188 7.442 -20.945 1.00 91.75 367 PRO A N 1
ATOM 2772 C CA . PRO A 1 367 ? 0.407 7.163 -19.528 1.00 91.75 367 PRO A CA 1
ATOM 2773 C C . PRO A 1 367 ? -0.478 6.030 -18.985 1.00 91.75 367 PRO A C 1
ATOM 2775 O O . PRO A 1 367 ? -0.082 5.361 -18.023 1.00 91.75 367 PRO A O 1
ATOM 2778 N N . ASP A 1 368 ? -1.638 5.770 -19.599 1.00 94.19 368 ASP A N 1
ATOM 2779 C CA . ASP A 1 368 ? -2.526 4.669 -19.220 1.00 94.19 368 ASP A CA 1
ATOM 2780 C C . ASP A 1 368 ? -1.988 3.311 -19.653 1.00 94.19 368 ASP A C 1
ATOM 2782 O O . ASP A 1 368 ? -2.306 2.301 -19.026 1.00 94.19 368 ASP A O 1
ATOM 2786 N N . ILE A 1 369 ? -1.114 3.282 -20.657 1.00 96.62 369 ILE A N 1
ATOM 2787 C CA . ILE A 1 369 ? -0.332 2.097 -21.006 1.00 96.62 369 ILE A CA 1
ATOM 2788 C C . ILE A 1 369 ? 0.940 2.039 -20.158 1.00 96.62 369 ILE A C 1
ATOM 2790 O O . ILE A 1 369 ? 1.238 0.991 -19.586 1.00 96.62 369 ILE A O 1
ATOM 2794 N N . ALA A 1 370 ? 1.658 3.158 -20.004 1.00 96.69 370 ALA A N 1
ATOM 2795 C CA . ALA A 1 370 ? 2.924 3.215 -19.268 1.00 96.69 370 ALA A CA 1
ATOM 2796 C C . ALA A 1 370 ? 2.817 2.626 -17.851 1.00 96.69 370 ALA A C 1
ATOM 2798 O O . ALA A 1 370 ? 3.709 1.901 -17.405 1.00 96.69 370 ALA A O 1
ATOM 2799 N N . LYS A 1 371 ? 1.685 2.864 -17.172 1.00 95.75 371 LYS A N 1
ATOM 2800 C CA . LYS A 1 371 ? 1.421 2.374 -15.812 1.00 95.75 371 LYS A CA 1
ATOM 2801 C C . LYS A 1 371 ? 1.361 0.848 -15.666 1.00 95.75 371 LYS A C 1
ATOM 2803 O O . LYS A 1 371 ? 1.394 0.347 -14.543 1.00 95.75 371 LYS A O 1
ATOM 2808 N N . PHE A 1 372 ? 1.280 0.098 -16.768 1.00 97.94 372 PHE A N 1
ATOM 2809 C CA . PHE A 1 372 ? 1.340 -1.367 -16.763 1.00 97.94 372 PHE A CA 1
ATOM 2810 C C . PHE A 1 372 ? 2.775 -1.917 -16.732 1.00 97.94 372 PHE A C 1
ATOM 2812 O O . PHE A 1 372 ? 2.951 -3.101 -16.457 1.00 97.94 372 PHE A O 1
ATOM 2819 N N . CYS A 1 373 ? 3.802 -1.094 -16.953 1.00 98.19 373 CYS A N 1
ATOM 2820 C CA . CYS A 1 373 ? 5.202 -1.504 -16.844 1.00 98.19 373 CYS A CA 1
ATOM 2821 C C . CYS A 1 373 ? 5.965 -0.531 -15.943 1.00 98.19 373 CYS A C 1
ATOM 2823 O O . CYS A 1 373 ? 6.654 0.381 -16.407 1.00 98.19 373 CYS A O 1
ATOM 2825 N N . ALA A 1 374 ? 5.833 -0.747 -14.638 1.00 98.06 374 ALA A N 1
ATOM 2826 C CA . ALA A 1 374 ? 6.544 0.003 -13.617 1.00 98.06 374 ALA A CA 1
ATOM 2827 C C . ALA A 1 374 ? 6.789 -0.838 -12.362 1.00 98.06 374 ALA A C 1
ATOM 2829 O O . ALA A 1 374 ? 5.987 -1.717 -12.022 1.00 98.06 374 ALA A O 1
ATOM 2830 N N . ALA A 1 375 ? 7.876 -0.516 -11.666 1.00 98.44 375 ALA A N 1
ATOM 2831 C CA . ALA A 1 375 ? 8.244 -1.088 -10.380 1.00 98.44 375 ALA A CA 1
ATOM 2832 C C . ALA A 1 375 ? 8.920 -0.028 -9.499 1.00 98.44 375 ALA A C 1
ATOM 2834 O O . ALA A 1 375 ? 9.652 0.833 -9.990 1.00 98.44 375 ALA A O 1
ATOM 2835 N N . ILE A 1 376 ? 8.689 -0.107 -8.192 1.00 98.06 376 ILE A N 1
ATOM 2836 C CA . ILE A 1 376 ? 9.322 0.740 -7.177 1.00 98.06 376 ILE A CA 1
ATOM 2837 C C . ILE A 1 376 ? 9.976 -0.167 -6.135 1.00 98.06 376 ILE A C 1
ATOM 2839 O O . ILE A 1 376 ? 9.371 -1.143 -5.692 1.00 98.06 376 ILE A O 1
ATOM 2843 N N . VAL A 1 377 ? 11.200 0.169 -5.739 1.00 97.12 377 VAL A N 1
ATOM 2844 C CA . VAL A 1 377 ? 11.928 -0.472 -4.640 1.00 97.12 377 VAL A CA 1
ATOM 2845 C C . VAL A 1 377 ? 11.727 0.363 -3.379 1.00 97.12 377 VAL A C 1
ATOM 2847 O O . VAL A 1 377 ? 11.966 1.570 -3.411 1.00 97.12 377 VAL A O 1
ATOM 2850 N N . ARG A 1 378 ? 11.299 -0.253 -2.274 1.00 94.38 378 ARG A N 1
ATOM 2851 C CA . ARG A 1 378 ? 10.987 0.419 -1.000 1.00 94.38 378 ARG A CA 1
ATOM 2852 C C . ARG A 1 378 ? 11.667 -0.288 0.172 1.00 94.38 378 ARG A C 1
ATOM 2854 O O . ARG A 1 378 ? 11.804 -1.503 0.143 1.00 94.38 378 ARG A O 1
ATOM 2861 N N . GLU A 1 379 ? 12.035 0.447 1.216 1.00 92.06 379 GLU A N 1
ATOM 2862 C CA . GLU A 1 379 ? 12.402 -0.118 2.522 1.00 92.06 379 GLU A CA 1
ATOM 2863 C C . GLU A 1 379 ? 11.254 -0.981 3.099 1.00 92.06 379 GLU A C 1
ATOM 2865 O O . GLU A 1 379 ? 10.087 -0.583 3.063 1.00 92.06 379 GLU A O 1
ATOM 2870 N N . ALA A 1 380 ? 11.579 -2.145 3.657 1.00 88.75 380 ALA A N 1
ATOM 2871 C CA . ALA A 1 380 ? 10.659 -3.105 4.265 1.00 88.75 380 ALA A CA 1
ATOM 2872 C C . ALA A 1 380 ? 11.006 -3.311 5.745 1.00 88.75 380 ALA A C 1
ATOM 2874 O O . ALA A 1 380 ? 11.697 -4.253 6.125 1.00 88.75 380 ALA A O 1
ATOM 2875 N N . HIS A 1 381 ? 10.531 -2.392 6.587 1.00 85.88 381 HIS A N 1
ATOM 2876 C CA . HIS A 1 381 ? 10.687 -2.462 8.050 1.00 85.88 381 HIS A CA 1
ATOM 2877 C C . HIS A 1 381 ? 9.818 -3.559 8.691 1.00 85.88 381 HIS A C 1
ATOM 2879 O O . HIS A 1 381 ? 9.970 -3.874 9.861 1.00 85.88 381 HIS A O 1
ATOM 2885 N N . ASP A 1 382 ? 8.912 -4.148 7.917 1.00 77.88 382 ASP A N 1
ATOM 2886 C CA . ASP A 1 382 ? 7.996 -5.241 8.253 1.00 77.88 382 ASP A CA 1
ATOM 2887 C C . ASP A 1 382 ? 8.577 -6.637 7.954 1.00 77.88 382 ASP A C 1
ATOM 2889 O O . ASP A 1 382 ? 7.878 -7.645 8.030 1.00 77.88 382 ASP A O 1
ATOM 2893 N N . VAL A 1 383 ? 9.865 -6.713 7.611 1.00 73.81 383 VAL A N 1
ATOM 2894 C CA . VAL A 1 383 ? 10.580 -7.959 7.310 1.00 73.81 383 VAL A CA 1
ATOM 2895 C C . VAL A 1 383 ? 11.836 -8.008 8.166 1.00 73.81 383 VAL A C 1
ATOM 2897 O O . VAL A 1 383 ? 12.653 -7.102 8.066 1.00 73.81 383 VAL A O 1
ATOM 2900 N N . ASP A 1 384 ? 11.980 -9.028 9.020 1.00 61.97 384 ASP A N 1
ATOM 2901 C CA . ASP A 1 384 ? 13.145 -9.350 9.881 1.00 61.97 384 ASP A CA 1
ATOM 2902 C C . ASP A 1 384 ? 13.673 -8.267 10.837 1.00 61.97 384 ASP A C 1
ATOM 2904 O O . ASP A 1 384 ? 14.410 -8.577 11.775 1.00 61.97 384 ASP A O 1
ATOM 2908 N N . TYR A 1 385 ? 13.287 -7.007 10.660 1.00 57.97 385 TYR A N 1
ATOM 2909 C CA . TYR A 1 385 ? 13.532 -5.917 11.592 1.00 57.97 385 TYR A CA 1
ATOM 2910 C C . TYR A 1 385 ? 12.962 -6.289 12.964 1.00 57.97 385 TYR A C 1
ATOM 2912 O O . TYR A 1 385 ? 13.668 -6.224 13.965 1.00 57.97 385 TYR A O 1
ATOM 2920 N N . GLU A 1 386 ? 11.746 -6.838 12.971 1.00 62.53 386 GLU A N 1
ATOM 2921 C CA . GLU A 1 386 ? 11.008 -7.326 14.140 1.00 62.53 386 GLU A CA 1
ATOM 2922 C C . GLU A 1 386 ? 11.841 -8.243 15.051 1.00 62.53 386 GLU A C 1
ATOM 2924 O O . GLU A 1 386 ? 11.941 -8.031 16.261 1.00 62.53 386 GLU A O 1
ATOM 2929 N N . ALA A 1 387 ? 12.511 -9.238 14.459 1.00 57.22 387 ALA A N 1
ATOM 2930 C CA . ALA A 1 387 ? 13.323 -10.201 15.200 1.00 57.22 387 ALA A CA 1
ATOM 2931 C C . ALA A 1 387 ? 14.621 -9.586 15.746 1.00 57.22 387 ALA A C 1
ATOM 2933 O O . ALA A 1 387 ? 15.127 -10.027 16.778 1.00 57.22 387 ALA A O 1
ATOM 2934 N N . ASN A 1 388 ? 15.159 -8.575 15.060 1.00 62.34 388 ASN A N 1
ATOM 2935 C CA . ASN A 1 388 ? 16.433 -7.950 15.406 1.00 62.34 388 ASN A CA 1
ATOM 2936 C C . ASN A 1 388 ? 16.296 -6.820 16.436 1.00 62.34 388 ASN A C 1
ATOM 2938 O O . ASN A 1 388 ? 17.269 -6.538 17.136 1.00 62.34 388 ASN A O 1
ATOM 2942 N N . VAL A 1 389 ? 15.121 -6.186 16.542 1.00 72.50 389 VAL A N 1
ATOM 2943 C CA . VAL A 1 389 ? 14.877 -5.080 17.489 1.00 72.50 389 VAL A CA 1
ATOM 2944 C C . VAL A 1 389 ? 13.920 -5.422 18.634 1.00 72.50 389 VAL A C 1
ATOM 2946 O O . VAL A 1 389 ? 13.806 -4.632 19.563 1.00 72.50 389 VAL A O 1
ATOM 2949 N N . GLY A 1 390 ? 13.283 -6.599 18.623 1.00 85.50 390 GLY A N 1
ATOM 2950 C CA . GLY A 1 390 ? 12.327 -6.992 19.667 1.00 85.50 390 GLY A CA 1
ATOM 2951 C C . GLY A 1 390 ? 10.957 -6.326 19.518 1.00 85.50 390 GLY A C 1
ATOM 2952 O O . GLY A 1 390 ? 10.223 -6.205 20.495 1.00 85.50 390 GLY A O 1
ATOM 2953 N N . GLU A 1 391 ? 10.606 -5.917 18.300 1.00 90.69 391 GLU A N 1
ATOM 2954 C CA . GLU A 1 391 ? 9.337 -5.263 17.980 1.00 90.69 391 GLU A CA 1
ATOM 2955 C C . GLU A 1 391 ? 8.471 -6.154 17.084 1.00 90.69 391 GLU A C 1
ATOM 2957 O O . GLU A 1 391 ? 8.969 -7.016 16.363 1.00 90.69 391 GLU A O 1
ATOM 2962 N N . ARG A 1 392 ? 7.159 -5.934 17.097 1.00 91.44 392 ARG A N 1
ATOM 2963 C CA . ARG A 1 392 ? 6.199 -6.517 16.162 1.00 91.44 392 ARG A CA 1
ATOM 2964 C C . ARG A 1 392 ? 5.452 -5.388 15.476 1.00 91.44 392 ARG A C 1
ATOM 2966 O O . ARG A 1 392 ? 4.811 -4.573 16.136 1.00 91.44 392 ARG A O 1
ATOM 2973 N N . LEU A 1 393 ? 5.527 -5.356 14.157 1.00 93.44 393 LEU A N 1
ATOM 2974 C CA . LEU A 1 393 ? 4.791 -4.425 13.330 1.00 93.44 393 LEU A CA 1
ATOM 2975 C C . LEU A 1 393 ? 3.462 -5.083 12.945 1.00 93.44 393 LEU A C 1
ATOM 2977 O O . LEU A 1 393 ? 3.405 -6.237 12.522 1.00 93.44 393 LEU A O 1
ATOM 2981 N N . ILE A 1 394 ? 2.367 -4.358 13.136 1.00 94.62 394 ILE A N 1
ATOM 2982 C CA . ILE A 1 394 ? 1.025 -4.821 12.784 1.00 94.62 394 ILE A CA 1
ATOM 2983 C C . ILE A 1 394 ? 0.371 -3.736 11.946 1.00 94.62 394 ILE A C 1
ATOM 2985 O O . ILE A 1 394 ? 0.199 -2.610 12.407 1.00 94.62 394 ILE A O 1
ATOM 2989 N N . VAL A 1 395 ? -0.010 -4.064 10.711 1.00 95.50 395 VAL A N 1
ATOM 2990 C CA . VAL A 1 395 ? -0.802 -3.154 9.875 1.00 95.50 395 VAL A CA 1
ATOM 2991 C C . VAL A 1 395 ? -2.097 -2.788 10.598 1.00 95.50 395 VAL A C 1
ATOM 2993 O O . VAL A 1 395 ? -2.831 -3.666 11.051 1.00 95.50 395 VAL A O 1
ATOM 2996 N N . CYS A 1 396 ? -2.383 -1.492 10.726 1.00 96.06 396 CYS A N 1
ATOM 2997 C CA . CYS A 1 396 ? -3.451 -1.005 11.603 1.00 96.06 396 CYS A CA 1
ATOM 2998 C C . CYS A 1 396 ? -4.830 -1.528 11.175 1.00 96.06 396 CYS A C 1
ATOM 3000 O O . CYS A 1 396 ? -5.674 -1.787 12.027 1.00 96.06 396 CYS A O 1
ATOM 3002 N N . THR A 1 397 ? -5.030 -1.787 9.875 1.00 94.56 397 THR A N 1
ATOM 3003 C CA . THR A 1 397 ? -6.247 -2.449 9.359 1.00 94.56 397 THR A CA 1
ATOM 3004 C C . THR A 1 397 ? -6.504 -3.791 10.047 1.00 94.56 397 THR A C 1
ATOM 3006 O O . THR A 1 397 ? -7.639 -4.112 10.368 1.00 94.56 397 THR A O 1
ATOM 3009 N N . ALA A 1 398 ? -5.458 -4.575 10.325 1.00 94.38 398 ALA A N 1
ATOM 3010 C CA . ALA A 1 398 ? -5.620 -5.885 10.943 1.00 94.38 398 ALA A CA 1
ATOM 3011 C C . ALA A 1 398 ? -5.994 -5.799 12.431 1.00 94.38 398 ALA A C 1
ATOM 3013 O O . ALA A 1 398 ? -6.563 -6.750 12.954 1.00 94.38 398 ALA A O 1
ATOM 3014 N N . LEU A 1 399 ? -5.716 -4.683 13.122 1.00 93.06 399 LEU A N 1
ATOM 3015 C CA . LEU A 1 399 ? -6.061 -4.514 14.543 1.00 93.06 399 LEU A CA 1
ATOM 3016 C C . LEU A 1 399 ? -7.577 -4.480 14.767 1.00 93.06 399 LEU A C 1
ATOM 3018 O O . LEU A 1 399 ? -8.068 -5.009 15.765 1.00 93.06 399 LEU A O 1
ATOM 3022 N N . VAL A 1 400 ? -8.316 -3.882 13.835 1.00 91.62 400 VAL A N 1
ATOM 3023 C CA . VAL A 1 400 ? -9.778 -3.736 13.916 1.00 91.62 400 VAL A CA 1
ATOM 3024 C C . VAL A 1 400 ? -10.537 -4.925 13.320 1.00 91.62 400 VAL A C 1
ATOM 3026 O O . VAL A 1 400 ? -11.763 -4.951 13.338 1.00 91.62 400 VAL A O 1
ATOM 3029 N N . GLU A 1 401 ? -9.812 -5.930 12.832 1.00 90.44 401 GLU A N 1
ATOM 3030 C CA . GLU A 1 401 ? -10.366 -7.001 12.018 1.00 90.44 401 GLU A CA 1
ATOM 3031 C C . GLU A 1 401 ? -11.043 -8.109 12.837 1.00 90.44 401 GLU A C 1
ATOM 3033 O O . GLU A 1 401 ? -10.514 -8.570 13.855 1.00 90.44 401 GLU A O 1
ATOM 3038 N N . THR A 1 402 ? -12.189 -8.593 12.357 1.00 87.44 402 THR A N 1
ATOM 3039 C CA . THR A 1 402 ? -13.001 -9.660 12.971 1.00 87.44 402 THR A CA 1
ATOM 3040 C C . THR A 1 402 ? -13.109 -10.875 12.030 1.00 87.44 402 THR A C 1
ATOM 3042 O O . THR A 1 402 ? -12.267 -11.063 11.159 1.00 87.44 402 THR A O 1
ATOM 3045 N N . GLY A 1 403 ? -14.042 -11.806 12.257 1.00 81.06 403 GLY A N 1
ATOM 3046 C CA . GLY A 1 403 ? -14.401 -12.826 11.253 1.00 81.06 403 GLY A CA 1
ATOM 3047 C C . GLY A 1 403 ? -13.435 -14.006 11.041 1.00 81.06 403 GLY A C 1
ATOM 3048 O O . GLY A 1 403 ? -13.709 -14.876 10.219 1.00 81.06 403 GLY A O 1
ATOM 3049 N N . HIS A 1 404 ? -12.336 -14.114 11.795 1.00 81.50 404 HIS A N 1
ATOM 3050 C CA . HIS A 1 404 ? -11.309 -15.154 11.593 1.00 81.50 404 HIS A CA 1
ATOM 3051 C C . HIS A 1 404 ? -11.717 -16.585 12.019 1.00 81.50 404 HIS A C 1
ATOM 3053 O O . HIS A 1 404 ? -10.905 -17.510 11.960 1.00 81.50 404 HIS A O 1
ATOM 3059 N N . SER A 1 405 ? -12.940 -16.795 12.511 1.00 65.56 405 SER A N 1
ATOM 3060 C CA . SER A 1 405 ? -13.422 -18.106 12.950 1.00 65.56 405 SER A CA 1
ATOM 3061 C C . SER A 1 405 ? -14.938 -18.215 12.767 1.00 65.56 405 SER A C 1
ATOM 3063 O O . SER A 1 405 ? -15.675 -17.424 13.356 1.00 65.56 405 SER A O 1
ATOM 3065 N N . PRO A 1 406 ? -15.430 -19.220 12.020 1.00 53.31 406 PRO A N 1
ATOM 3066 C CA . PRO A 1 406 ? -16.862 -19.451 11.849 1.00 53.31 406 PRO A CA 1
ATOM 3067 C C . PRO A 1 406 ? -17.523 -20.094 13.083 1.00 53.31 406 PRO A C 1
ATOM 3069 O O . PRO A 1 406 ? -18.743 -20.219 13.125 1.00 53.31 406 PRO A O 1
ATOM 3072 N N . SER A 1 407 ? -16.741 -20.537 14.081 1.00 50.47 407 SER A N 1
ATOM 3073 C CA . SER A 1 407 ? -17.224 -21.359 15.204 1.00 50.47 407 SER A CA 1
ATOM 3074 C C . SER A 1 407 ? -16.923 -20.811 16.604 1.00 50.47 407 SER A C 1
ATOM 3076 O O . SER A 1 407 ? -17.290 -21.454 17.586 1.00 50.47 407 SER A O 1
ATOM 3078 N N . SER A 1 408 ? -16.237 -19.672 16.743 1.00 46.12 408 SER A N 1
ATOM 3079 C CA . SER A 1 408 ? -15.998 -19.061 18.059 1.00 46.12 408 SER A CA 1
ATOM 3080 C C . SER A 1 408 ? -17.045 -17.995 18.345 1.00 46.12 408 SER A C 1
ATOM 3082 O O . SER A 1 408 ? -17.223 -17.067 17.569 1.00 46.12 408 SER A O 1
ATOM 3084 N N . SER A 1 409 ? -17.680 -18.082 19.510 1.00 44.66 409 SER A N 1
ATOM 3085 C CA . SER A 1 409 ? -18.606 -17.071 20.043 1.00 44.66 409 SER A CA 1
ATOM 3086 C C . SER A 1 409 ? -17.969 -15.695 20.289 1.00 44.66 409 SER A C 1
ATOM 3088 O O . SER A 1 409 ? -18.669 -14.755 20.643 1.00 44.66 409 SER A O 1
ATOM 3090 N N . SER A 1 410 ? -16.649 -15.586 20.144 1.00 54.84 410 SER A N 1
ATOM 3091 C CA . SER A 1 410 ? -15.903 -14.336 20.173 1.00 54.84 410 SER A CA 1
ATOM 3092 C C . SER A 1 410 ? -15.723 -13.873 18.725 1.00 54.84 410 SER A C 1
ATOM 3094 O O . SER A 1 410 ? -14.883 -14.392 17.989 1.00 54.84 410 SER A O 1
ATOM 3096 N N . SER A 1 411 ? -16.560 -12.916 18.320 1.00 68.00 411 SER A N 1
ATOM 3097 C CA . SER A 1 411 ? -16.367 -12.061 17.140 1.00 68.00 411 SER A CA 1
ATOM 3098 C C . SER A 1 411 ? -15.377 -10.930 17.464 1.00 68.00 411 SER A C 1
ATOM 3100 O O . SER A 1 411 ? -15.444 -9.853 16.869 1.00 68.00 411 SER A O 1
ATOM 3102 N N . ASP A 1 412 ? -14.502 -11.141 18.452 1.00 82.81 412 ASP A N 1
ATOM 3103 C CA . ASP A 1 412 ? -13.702 -10.064 19.008 1.00 82.81 412 ASP A CA 1
ATOM 3104 C C . ASP A 1 412 ? -12.697 -9.571 17.959 1.00 82.81 412 ASP A C 1
ATOM 3106 O O . ASP A 1 412 ? -12.003 -10.383 17.323 1.00 82.81 412 ASP A O 1
ATOM 3110 N N . PRO A 1 413 ? -12.586 -8.245 17.791 1.00 88.12 413 PRO A N 1
ATOM 3111 C CA . PRO A 1 413 ? -11.560 -7.632 16.966 1.00 88.12 413 PRO A CA 1
ATOM 3112 C C . PRO A 1 413 ? -10.162 -8.104 17.359 1.00 88.12 413 PRO A C 1
ATOM 3114 O O . PRO A 1 413 ? -9.887 -8.376 18.532 1.00 88.12 413 PRO A O 1
ATOM 3117 N N . ALA A 1 414 ? -9.258 -8.190 16.383 1.00 89.62 414 ALA A N 1
ATOM 3118 C CA . ALA A 1 414 ? -7.928 -8.749 16.587 1.00 89.62 414 ALA A CA 1
ATOM 3119 C C . ALA A 1 414 ? -7.164 -8.094 17.741 1.00 89.62 414 ALA A C 1
ATOM 3121 O O . ALA A 1 414 ? -6.528 -8.805 18.518 1.00 89.62 414 ALA A O 1
ATOM 3122 N N . LEU A 1 415 ? -7.298 -6.775 17.901 1.00 90.75 415 LEU A N 1
ATOM 3123 C CA . LEU A 1 415 ? -6.751 -6.007 19.015 1.00 90.75 415 LEU A CA 1
ATOM 3124 C C . LEU A 1 415 ? -7.161 -6.577 20.381 1.00 90.75 415 LEU A C 1
ATOM 3126 O O . LEU A 1 415 ? -6.306 -6.786 21.236 1.00 90.75 415 LEU A O 1
ATOM 3130 N N . LEU A 1 416 ? -8.449 -6.869 20.581 1.00 89.69 416 LEU A N 1
ATOM 3131 C CA . LEU A 1 416 ? -8.975 -7.379 21.854 1.00 89.69 416 LEU A CA 1
ATOM 3132 C C . LEU A 1 416 ? -8.596 -8.843 22.102 1.00 89.69 416 LEU A C 1
ATOM 3134 O O . LEU A 1 416 ? -8.574 -9.291 23.248 1.00 89.69 416 LEU A O 1
ATOM 3138 N N . ARG A 1 417 ? -8.254 -9.588 21.044 1.00 85.75 417 ARG A N 1
ATOM 3139 C CA . ARG A 1 417 ? -7.706 -10.945 21.170 1.00 85.75 417 ARG A CA 1
ATOM 3140 C C . ARG A 1 417 ? -6.256 -10.950 21.649 1.00 85.75 417 ARG A C 1
ATOM 3142 O O . ARG A 1 417 ? -5.837 -11.937 22.249 1.00 85.75 417 ARG A O 1
ATOM 3149 N N . ILE A 1 418 ? -5.488 -9.898 21.351 1.00 83.19 418 ILE A N 1
ATOM 3150 C CA . ILE A 1 418 ? -4.045 -9.848 21.638 1.00 83.19 418 ILE A CA 1
ATOM 3151 C C . ILE A 1 418 ? -3.671 -8.945 22.815 1.00 83.19 418 ILE A C 1
ATOM 3153 O O . ILE A 1 418 ? -2.678 -9.230 23.481 1.00 83.19 418 ILE A O 1
ATOM 3157 N N . LEU A 1 419 ? -4.455 -7.903 23.104 1.00 85.06 419 LEU A N 1
ATOM 3158 C CA . LEU A 1 419 ? -4.253 -7.017 24.249 1.00 85.06 419 LEU A CA 1
ATOM 3159 C C . LEU A 1 419 ? -5.394 -7.192 25.263 1.00 85.06 419 LEU A C 1
ATOM 3161 O O . LEU A 1 419 ? -6.562 -6.995 24.919 1.00 85.06 419 LEU A O 1
ATOM 3165 N N . PRO A 1 420 ? -5.093 -7.524 26.533 1.00 82.25 420 PRO A N 1
ATOM 3166 C CA . PRO A 1 420 ? -6.113 -7.676 27.559 1.00 82.25 420 PRO A CA 1
ATOM 3167 C C . PRO A 1 420 ? -6.637 -6.300 27.994 1.00 82.25 420 PRO A C 1
ATOM 3169 O O . PRO A 1 420 ? -6.092 -5.671 28.901 1.00 82.25 420 PRO A O 1
ATOM 3172 N N . LEU A 1 421 ? -7.733 -5.850 27.379 1.00 89.69 421 LEU A N 1
ATOM 3173 C CA . LEU A 1 421 ? -8.422 -4.592 27.701 1.00 89.69 421 LEU A CA 1
ATOM 3174 C C . LEU A 1 421 ? -9.815 -4.853 28.323 1.00 89.69 421 LEU A C 1
ATOM 3176 O O . LEU A 1 421 ? -10.835 -4.503 27.725 1.00 89.69 421 LEU A O 1
ATOM 3180 N N . PRO A 1 422 ? -9.902 -5.482 29.516 1.00 89.12 422 PRO A N 1
ATOM 3181 C CA . PRO A 1 422 ? -11.159 -6.012 30.058 1.00 89.12 422 PRO A CA 1
ATOM 3182 C C . PRO A 1 422 ? -12.141 -4.944 30.556 1.00 89.12 422 PRO A C 1
ATOM 3184 O O . PRO A 1 422 ? -13.302 -5.252 30.815 1.00 89.12 422 PRO A O 1
ATOM 3187 N N . THR A 1 423 ? -11.692 -3.704 30.752 1.00 91.19 423 THR A N 1
ATOM 3188 C CA . THR A 1 423 ? -12.512 -2.623 31.316 1.00 91.19 423 THR A CA 1
ATOM 3189 C C . THR A 1 423 ? -12.550 -1.413 30.395 1.00 91.19 423 THR A C 1
ATOM 3191 O O . THR A 1 423 ? -11.607 -1.163 29.642 1.00 91.19 423 THR A O 1
ATOM 3194 N N . LYS A 1 424 ? -13.600 -0.594 30.522 1.00 90.56 424 LYS A N 1
ATOM 3195 C CA . LYS A 1 424 ? -13.678 0.701 29.835 1.00 90.56 424 LYS A CA 1
ATOM 3196 C C . LYS A 1 424 ? -12.443 1.569 30.108 1.00 90.56 424 LYS A C 1
ATOM 3198 O O . LYS A 1 424 ? -11.891 2.141 29.178 1.00 90.56 424 LYS A O 1
ATOM 3203 N N . GLN A 1 425 ? -11.960 1.597 31.353 1.00 90.06 425 GLN A N 1
ATOM 3204 C CA . GLN A 1 425 ? -10.781 2.380 31.728 1.00 90.06 425 GLN A CA 1
ATOM 3205 C C . GLN A 1 425 ? -9.514 1.906 31.008 1.00 90.06 425 GLN A C 1
ATOM 3207 O O . GLN A 1 425 ? -8.770 2.728 30.490 1.00 90.06 425 GLN A O 1
ATOM 3212 N N . THR A 1 426 ? -9.279 0.592 30.929 1.00 92.94 426 THR A N 1
ATOM 3213 C CA . THR A 1 426 ? -8.120 0.048 30.198 1.00 92.94 426 THR A CA 1
ATOM 3214 C C . THR A 1 426 ? -8.203 0.337 28.700 1.00 92.94 426 THR A C 1
ATOM 3216 O O . THR A 1 426 ? -7.185 0.650 28.093 1.00 92.94 426 THR A O 1
ATOM 3219 N N . LYS A 1 427 ? -9.410 0.288 28.112 1.00 92.81 427 LYS A N 1
ATOM 3220 C CA . LYS A 1 427 ? -9.632 0.659 26.707 1.00 92.81 427 LYS A CA 1
ATOM 3221 C C . LYS A 1 427 ? -9.357 2.148 26.469 1.00 92.81 427 LYS A C 1
ATOM 3223 O O . LYS A 1 427 ? -8.690 2.479 25.497 1.00 92.81 427 LYS A O 1
ATOM 3228 N N . LEU A 1 428 ? -9.820 3.023 27.367 1.00 90.50 428 LEU A N 1
ATOM 3229 C CA . LEU A 1 428 ? -9.585 4.466 27.286 1.00 90.50 428 LEU A CA 1
ATOM 3230 C C . LEU A 1 428 ? -8.096 4.799 27.424 1.00 90.50 428 LEU A C 1
ATOM 3232 O O . LEU A 1 428 ? -7.561 5.511 26.590 1.00 90.50 428 LEU A O 1
ATOM 3236 N N . THR A 1 429 ? -7.401 4.215 28.405 1.00 91.12 429 THR A N 1
ATOM 3237 C CA . THR A 1 429 ? -5.951 4.404 28.569 1.00 91.12 429 THR A CA 1
ATOM 3238 C C . THR A 1 429 ? -5.176 3.977 27.323 1.00 91.12 429 THR A C 1
ATOM 3240 O O . THR A 1 429 ? -4.280 4.697 26.892 1.00 91.12 429 THR A O 1
ATOM 3243 N N . PHE A 1 430 ? -5.538 2.840 26.718 1.00 93.50 430 PHE A N 1
ATOM 3244 C CA . PHE A 1 430 ? -4.940 2.417 25.454 1.00 93.50 430 PHE A CA 1
ATOM 3245 C C . PHE A 1 430 ? -5.239 3.405 24.318 1.00 93.50 430 PHE A C 1
ATOM 3247 O O . PHE A 1 430 ? -4.316 3.785 23.605 1.00 93.50 430 PHE A O 1
ATOM 3254 N N . LEU A 1 431 ? -6.496 3.839 24.161 1.00 93.69 431 LEU A N 1
ATOM 3255 C CA . LEU A 1 431 ? -6.890 4.794 23.123 1.00 93.69 431 LEU A CA 1
ATOM 3256 C C . LEU A 1 431 ? -6.139 6.124 23.256 1.00 93.69 431 LEU A C 1
ATOM 3258 O O . LEU A 1 431 ? -5.651 6.621 22.247 1.00 93.69 431 LEU A O 1
ATOM 3262 N N . THR A 1 432 ? -6.004 6.664 24.468 1.00 90.69 432 THR A N 1
ATOM 3263 C CA . THR A 1 432 ? -5.217 7.878 24.729 1.00 90.69 432 THR A CA 1
ATOM 3264 C C . THR A 1 432 ? -3.764 7.661 24.320 1.00 90.69 432 THR A C 1
ATOM 3266 O O . THR A 1 432 ? -3.256 8.372 23.467 1.00 90.69 432 THR A O 1
ATOM 3269 N N . SER A 1 433 ? -3.102 6.600 24.802 1.00 91.44 433 SER A N 1
ATOM 3270 C CA . SER A 1 433 ? -1.709 6.321 24.406 1.00 91.44 433 SER A CA 1
ATOM 3271 C C . SER A 1 433 ? -1.538 6.141 22.890 1.00 91.44 433 SER A C 1
ATOM 3273 O O . SER A 1 433 ? -0.558 6.616 22.315 1.00 91.44 433 SER A O 1
ATOM 3275 N N . TYR A 1 434 ? -2.500 5.487 22.231 1.00 95.81 434 TYR A N 1
ATOM 3276 C CA . TYR A 1 434 ? -2.522 5.329 20.778 1.00 95.81 434 TYR A CA 1
ATOM 3277 C C . TYR A 1 434 ? -2.644 6.676 20.068 1.00 95.81 434 TYR A C 1
ATOM 3279 O O . TYR A 1 434 ? -1.859 6.966 19.167 1.00 95.81 434 TYR A O 1
ATOM 3287 N N . THR A 1 435 ? -3.601 7.501 20.488 1.00 94.94 435 THR A N 1
ATOM 3288 C CA . THR A 1 435 ? -3.911 8.802 19.886 1.00 94.94 435 THR A CA 1
ATOM 3289 C C . THR A 1 435 ? -2.765 9.782 20.080 1.00 94.94 435 THR A C 1
ATOM 3291 O O . THR A 1 435 ? -2.286 10.340 19.094 1.00 94.94 435 THR A O 1
ATOM 3294 N N . THR A 1 436 ? -2.228 9.891 21.296 1.00 92.69 436 THR A N 1
ATOM 3295 C CA . THR A 1 436 ? -1.047 10.704 21.598 1.00 92.69 436 THR A CA 1
ATOM 3296 C C . THR A 1 436 ? 0.116 10.369 20.655 1.00 92.69 436 THR A C 1
ATOM 3298 O O . THR A 1 436 ? 0.720 11.260 20.055 1.00 92.69 436 THR A O 1
ATOM 3301 N N . LEU A 1 437 ? 0.452 9.082 20.484 1.00 95.38 437 LEU A N 1
ATOM 3302 C CA . LEU A 1 437 ? 1.536 8.672 19.582 1.00 95.38 437 LEU A CA 1
ATOM 3303 C C . LEU A 1 437 ? 1.190 8.929 18.113 1.00 95.38 437 LEU A C 1
ATOM 3305 O O . LEU A 1 437 ? 2.063 9.325 17.338 1.00 95.38 437 LEU A O 1
ATOM 3309 N N . LEU A 1 438 ? -0.067 8.714 17.724 1.00 95.94 438 LEU A N 1
ATOM 3310 C CA . LEU A 1 438 ? -0.537 8.899 16.356 1.00 95.94 438 LEU A CA 1
ATOM 3311 C C . LEU A 1 438 ? -0.460 10.380 15.950 1.00 95.94 438 LEU A C 1
ATOM 3313 O O . LEU A 1 438 ? 0.048 10.709 14.878 1.00 95.94 438 LEU A O 1
ATOM 3317 N N . PHE A 1 439 ? -0.884 11.289 16.821 1.00 95.31 439 PHE A N 1
ATOM 3318 C CA . PHE A 1 439 ? -0.821 12.728 16.583 1.00 95.31 439 PHE A CA 1
ATOM 3319 C C . PHE A 1 439 ? 0.608 13.245 16.572 1.00 95.31 439 PHE A C 1
ATOM 3321 O O . PHE A 1 439 ? 1.001 13.926 15.623 1.00 95.31 439 PHE A O 1
ATOM 3328 N N . ARG A 1 440 ? 1.442 12.809 17.520 1.00 93.25 440 ARG A N 1
ATOM 3329 C CA . ARG A 1 440 ? 2.882 13.113 17.509 1.00 93.25 440 ARG A CA 1
ATOM 3330 C C . ARG A 1 440 ? 3.594 12.610 16.252 1.00 93.25 440 ARG A C 1
ATOM 3332 O O . ARG A 1 440 ? 4.594 13.199 15.850 1.00 93.25 440 ARG A O 1
ATOM 3339 N N . ALA A 1 441 ? 3.108 11.535 15.635 1.00 94.25 441 ALA A N 1
ATOM 3340 C CA . ALA A 1 441 ? 3.644 11.027 14.380 1.00 94.25 441 ALA A CA 1
ATOM 3341 C C . ALA A 1 441 ? 3.234 11.891 13.175 1.00 94.25 441 ALA A C 1
ATOM 3343 O O . ALA A 1 441 ? 4.078 12.211 12.335 1.00 94.25 441 ALA A O 1
ATOM 3344 N N . PHE A 1 442 ? 1.951 12.250 13.065 1.00 95.75 442 PHE A N 1
ATOM 3345 C CA . PHE A 1 442 ? 1.373 12.719 11.800 1.00 95.75 442 PHE A CA 1
ATOM 3346 C C . PHE A 1 442 ? 0.968 14.198 11.757 1.00 95.75 442 PHE A C 1
ATOM 3348 O O . PHE A 1 442 ? 0.937 14.755 10.658 1.00 95.75 442 PHE A O 1
ATOM 3355 N N . LEU A 1 443 ? 0.718 14.860 12.892 1.00 94.12 443 LEU A N 1
ATOM 3356 C CA . LEU A 1 443 ? 0.395 16.294 12.910 1.00 94.12 443 LEU A CA 1
ATOM 3357 C C . LEU A 1 443 ? 1.609 17.189 12.596 1.00 94.12 443 LEU A C 1
ATOM 3359 O O . LEU A 1 443 ? 1.477 18.051 11.723 1.00 94.12 443 LEU A O 1
ATOM 3363 N N . PRO A 1 444 ? 2.814 16.979 13.179 1.00 93.00 444 PRO A N 1
ATOM 3364 C CA . PRO A 1 444 ? 3.961 17.852 12.921 1.00 93.00 444 PRO A CA 1
ATOM 3365 C C . PRO A 1 444 ? 4.316 18.057 11.435 1.00 93.00 444 PRO A C 1
ATOM 3367 O O . PRO A 1 444 ? 4.504 19.210 11.034 1.00 93.00 444 PRO A O 1
ATOM 3370 N N . PRO A 1 445 ? 4.391 17.016 10.571 1.00 93.00 445 PRO A N 1
ATOM 3371 C CA . PRO A 1 445 ? 4.675 17.230 9.152 1.00 93.00 445 PRO A CA 1
ATOM 3372 C C . PRO A 1 445 ? 3.564 17.999 8.421 1.00 93.00 445 PRO A C 1
ATOM 3374 O O . PRO A 1 445 ? 3.866 18.779 7.515 1.00 93.00 445 PRO A O 1
ATOM 3377 N N . ALA A 1 446 ? 2.300 17.847 8.820 1.00 93.94 446 ALA A N 1
ATOM 3378 C CA . ALA A 1 446 ? 1.196 18.577 8.205 1.00 93.94 446 ALA A CA 1
ATOM 3379 C C . ALA A 1 446 ? 1.217 20.059 8.602 1.00 93.94 446 ALA A C 1
ATOM 3381 O O . ALA A 1 446 ? 1.201 20.920 7.723 1.00 93.94 446 ALA A O 1
ATOM 3382 N N . ILE A 1 447 ? 1.338 20.343 9.900 1.00 92.50 447 ILE A N 1
ATOM 3383 C CA . ILE A 1 447 ? 1.283 21.698 10.467 1.00 92.50 447 ILE A CA 1
ATOM 3384 C C . ILE A 1 447 ? 2.518 22.514 10.068 1.00 92.50 447 ILE A C 1
ATOM 3386 O O . ILE A 1 447 ? 2.407 23.649 9.607 1.00 92.50 447 ILE A O 1
ATOM 3390 N N . HIS A 1 448 ? 3.720 21.950 10.215 1.00 89.69 448 HIS A N 1
ATOM 3391 C CA . HIS A 1 448 ? 4.957 22.724 10.059 1.00 89.69 448 HIS A CA 1
ATOM 3392 C C . HIS A 1 448 ? 5.559 22.671 8.657 1.00 89.69 448 HIS A C 1
ATOM 3394 O O . HIS A 1 448 ? 6.313 23.571 8.285 1.00 89.69 448 HIS A O 1
ATOM 3400 N N . HIS A 1 449 ? 5.238 21.636 7.878 1.00 89.31 449 HIS A N 1
ATOM 3401 C CA . HIS A 1 449 ? 5.820 21.429 6.551 1.00 89.31 449 HIS A CA 1
ATOM 3402 C C . HIS A 1 449 ? 4.782 21.383 5.428 1.00 89.31 449 HIS A C 1
ATOM 3404 O O . HIS A 1 449 ? 5.166 21.305 4.262 1.00 89.31 449 HIS A O 1
ATOM 3410 N N . GLY A 1 450 ? 3.483 21.452 5.736 1.00 92.94 450 GLY A N 1
ATOM 3411 C CA . GLY A 1 450 ? 2.427 21.333 4.732 1.00 92.94 450 GLY A CA 1
ATOM 3412 C C . GLY A 1 450 ? 2.400 19.956 4.068 1.00 92.94 450 GLY A C 1
ATOM 3413 O O . GLY A 1 450 ? 2.035 19.861 2.900 1.00 92.94 450 GLY A O 1
ATOM 3414 N N . VAL A 1 451 ? 2.830 18.901 4.769 1.00 93.50 451 VAL A N 1
ATOM 3415 C CA . VAL A 1 451 ? 2.914 17.525 4.262 1.00 93.50 451 VAL A CA 1
ATOM 3416 C C . VAL A 1 451 ? 1.975 16.623 5.057 1.00 93.50 451 VAL A C 1
ATOM 3418 O O . VAL A 1 451 ? 2.279 16.239 6.183 1.00 93.50 451 VAL A O 1
ATOM 3421 N N . ALA A 1 452 ? 0.864 16.216 4.449 1.00 95.75 452 ALA A N 1
ATOM 3422 C CA . ALA A 1 452 ? -0.012 15.189 5.002 1.00 95.75 452 ALA A CA 1
ATOM 3423 C C . ALA A 1 452 ? 0.327 13.825 4.399 1.00 95.75 452 ALA A C 1
ATOM 3425 O O . ALA A 1 452 ? 0.154 13.591 3.196 1.00 95.75 452 ALA A O 1
ATOM 3426 N N . PHE A 1 453 ? 0.774 12.906 5.254 1.00 95.81 453 PHE A N 1
ATOM 3427 C CA . PHE A 1 453 ? 0.825 11.491 4.908 1.00 95.81 453 PHE A CA 1
ATOM 3428 C C . PHE A 1 453 ? -0.590 10.913 4.814 1.00 95.81 453 PHE A C 1
ATOM 3430 O O . PHE A 1 453 ? -1.486 11.307 5.555 1.00 95.81 453 PHE A O 1
ATOM 3437 N N . GLU A 1 454 ? -0.787 9.937 3.927 1.00 94.62 454 GLU A N 1
ATOM 3438 C CA . GLU A 1 454 ? -2.033 9.172 3.859 1.00 94.62 454 GLU A CA 1
ATOM 3439 C C . GLU A 1 454 ? -2.044 8.116 4.975 1.00 94.62 454 GLU A C 1
ATOM 3441 O O . GLU A 1 454 ? -1.837 6.927 4.722 1.00 94.62 454 GLU A O 1
ATOM 3446 N N . ALA A 1 455 ? -2.268 8.552 6.219 1.00 95.12 455 ALA A N 1
ATOM 3447 C CA . ALA A 1 455 ? -2.235 7.732 7.438 1.00 95.12 455 ALA A CA 1
ATOM 3448 C C . ALA A 1 455 ? -3.438 6.775 7.583 1.00 95.12 455 ALA A C 1
ATOM 3450 O O . ALA A 1 455 ? -3.880 6.450 8.686 1.00 95.12 455 ALA A O 1
ATOM 3451 N N . HIS A 1 456 ? -3.945 6.301 6.446 1.00 94.94 456 HIS A N 1
ATOM 3452 C CA . HIS A 1 456 ? -4.958 5.269 6.340 1.00 94.94 456 HIS A CA 1
ATOM 3453 C C . HIS A 1 456 ? -4.454 3.959 6.982 1.00 94.94 456 HIS A C 1
ATOM 3455 O O . HIS A 1 456 ? -3.276 3.623 6.801 1.00 94.94 456 HIS A O 1
ATOM 3461 N N . PRO A 1 457 ? -5.303 3.152 7.650 1.00 94.38 457 PRO A N 1
ATOM 3462 C CA . PRO A 1 457 ? -4.851 1.953 8.368 1.00 94.38 457 PRO A CA 1
ATOM 3463 C C . PRO A 1 457 ? -4.108 0.905 7.523 1.00 94.38 457 PRO A C 1
ATOM 3465 O O . PRO A 1 457 ? -3.371 0.083 8.060 1.00 94.38 457 PRO A O 1
ATOM 3468 N N . GLN A 1 458 ? -4.288 0.911 6.199 1.00 92.44 458 GLN A N 1
ATOM 3469 C CA . GLN A 1 458 ? -3.589 0.012 5.258 1.00 92.44 458 GLN A CA 1
ATOM 3470 C C . GLN A 1 458 ? -2.132 0.435 4.983 1.00 92.44 458 GLN A C 1
ATOM 3472 O O . GLN A 1 458 ? -1.286 -0.373 4.590 1.00 92.44 458 GLN A O 1
ATOM 3477 N N . ASN A 1 459 ? -1.844 1.722 5.179 1.00 95.31 459 ASN A N 1
ATOM 3478 C CA . ASN A 1 459 ? -0.547 2.349 4.940 1.00 95.31 459 ASN A CA 1
ATOM 3479 C C . ASN A 1 459 ? 0.252 2.523 6.240 1.00 95.31 459 ASN A C 1
ATOM 3481 O O . ASN A 1 459 ? 1.447 2.804 6.182 1.00 95.31 459 ASN A O 1
ATOM 3485 N N . CYS A 1 460 ? -0.392 2.354 7.397 1.00 96.38 460 CYS A N 1
ATOM 3486 C CA . CYS A 1 460 ? 0.198 2.551 8.714 1.00 96.38 460 CYS A CA 1
ATOM 3487 C C . CYS A 1 460 ? 0.370 1.211 9.443 1.00 96.38 460 CYS A C 1
ATOM 3489 O O . CYS A 1 460 ? -0.576 0.427 9.537 1.00 96.38 460 CYS A O 1
ATOM 3491 N N . LEU A 1 461 ? 1.560 0.947 9.979 1.00 96.38 461 LEU A N 1
ATOM 3492 C CA . LEU A 1 461 ? 1.837 -0.212 10.826 1.00 96.38 461 LEU A CA 1
ATOM 3493 C C . LEU A 1 461 ? 2.145 0.271 12.238 1.00 96.38 461 LEU A C 1
ATOM 3495 O O . LEU A 1 461 ? 3.072 1.054 12.426 1.00 96.38 461 LEU A O 1
ATOM 3499 N N . ALA A 1 462 ? 1.402 -0.217 13.220 1.00 96.25 462 ALA A N 1
ATOM 3500 C CA . ALA A 1 462 ? 1.676 0.007 14.629 1.00 96.25 462 ALA A CA 1
ATOM 3501 C C . ALA A 1 462 ? 2.872 -0.850 15.067 1.00 96.25 462 ALA A C 1
ATOM 3503 O O . ALA A 1 462 ? 2.926 -2.045 14.771 1.00 96.25 462 ALA A O 1
ATOM 3504 N N . ARG A 1 463 ? 3.836 -0.237 15.756 1.00 94.94 463 ARG A N 1
ATOM 3505 C CA . ARG A 1 463 ? 5.028 -0.888 16.314 1.00 94.94 463 ARG A CA 1
ATOM 3506 C C . ARG A 1 463 ? 4.769 -1.232 17.771 1.00 94.94 463 ARG A C 1
ATOM 3508 O O . ARG A 1 463 ? 4.588 -0.328 18.580 1.00 94.94 463 ARG A O 1
ATOM 3515 N N . PHE A 1 464 ? 4.777 -2.514 18.101 1.00 93.44 464 PHE A N 1
ATOM 3516 C CA . PHE A 1 464 ? 4.612 -3.001 19.466 1.00 93.44 464 PHE A CA 1
ATOM 3517 C C . PHE A 1 464 ? 5.909 -3.601 19.991 1.00 93.44 464 PHE A C 1
ATOM 3519 O O . PHE A 1 464 ? 6.562 -4.359 19.279 1.00 93.44 464 PHE A O 1
ATOM 3526 N N . ASP A 1 465 ? 6.254 -3.338 21.245 1.00 91.81 465 ASP A N 1
ATOM 3527 C CA . ASP A 1 465 ? 7.294 -4.096 21.937 1.00 91.81 465 ASP A CA 1
ATOM 3528 C C . ASP A 1 465 ? 6.814 -5.539 22.165 1.00 91.81 465 ASP A C 1
ATOM 3530 O O . ASP A 1 465 ? 5.723 -5.777 22.686 1.00 91.81 465 ASP A O 1
ATOM 3534 N N . VAL A 1 466 ? 7.614 -6.529 21.768 1.00 89.69 466 VAL A N 1
ATOM 3535 C CA . VAL A 1 466 ? 7.237 -7.951 21.863 1.00 89.69 466 VAL A CA 1
ATOM 3536 C C . VAL A 1 466 ? 7.167 -8.440 23.312 1.00 89.69 466 VAL A C 1
ATOM 3538 O O . VAL A 1 466 ? 6.399 -9.358 23.609 1.00 89.69 466 VAL A O 1
ATOM 3541 N N . ALA A 1 467 ? 7.971 -7.873 24.212 1.00 88.88 467 ALA A N 1
ATOM 3542 C CA . ALA A 1 467 ? 8.061 -8.310 25.598 1.00 88.88 467 ALA A CA 1
ATOM 3543 C C . ALA A 1 467 ? 6.966 -7.690 26.478 1.00 88.88 467 ALA A C 1
ATOM 3545 O O . ALA A 1 467 ? 6.428 -8.380 27.347 1.00 88.88 467 ALA A O 1
ATOM 3546 N N . THR A 1 468 ? 6.642 -6.413 26.273 1.00 89.44 468 THR A N 1
ATOM 3547 C CA . THR A 1 468 ? 5.676 -5.661 27.088 1.00 89.44 468 THR A CA 1
ATOM 3548 C C . THR A 1 468 ? 4.302 -5.538 26.431 1.00 89.44 468 THR A C 1
ATOM 3550 O O . THR A 1 468 ? 3.313 -5.368 27.143 1.00 89.44 468 THR A O 1
ATOM 3553 N N . GLY A 1 469 ? 4.215 -5.642 25.101 1.00 88.50 469 GLY A N 1
ATOM 3554 C CA . GLY A 1 469 ? 3.002 -5.343 24.333 1.00 88.50 469 GLY A CA 1
ATOM 3555 C C . GLY A 1 469 ? 2.701 -3.845 24.218 1.00 88.50 469 GLY A C 1
ATOM 3556 O O . GLY A 1 469 ? 1.612 -3.476 23.781 1.00 88.50 469 GLY A O 1
ATOM 3557 N N . GLU A 1 470 ? 3.630 -2.980 24.630 1.00 91.31 470 GLU A N 1
ATOM 3558 C CA . GLU A 1 470 ? 3.484 -1.525 24.573 1.00 91.31 470 GLU A CA 1
ATOM 3559 C C . GLU A 1 470 ? 3.552 -1.017 23.131 1.00 91.31 470 GLU A C 1
ATOM 3561 O O . GLU A 1 470 ? 4.371 -1.481 22.338 1.00 91.31 470 GLU A O 1
ATOM 3566 N N . LEU A 1 471 ? 2.703 -0.045 22.793 1.00 94.44 471 LEU A N 1
ATOM 3567 C CA . LEU A 1 471 ? 2.777 0.663 21.521 1.00 94.44 471 LEU A CA 1
ATOM 3568 C C . LEU A 1 471 ? 3.934 1.668 21.560 1.00 94.44 471 LEU A C 1
ATOM 3570 O O . LEU A 1 471 ? 3.949 2.571 22.389 1.00 94.44 471 LEU A O 1
ATOM 3574 N N . LEU A 1 472 ? 4.877 1.529 20.634 1.00 94.38 472 LEU A N 1
ATOM 3575 C CA . LEU A 1 472 ? 6.084 2.353 20.544 1.00 94.38 472 LEU A CA 1
ATOM 3576 C C . LEU A 1 472 ? 5.957 3.479 19.512 1.00 94.38 472 LEU A C 1
ATOM 3578 O O . LEU A 1 472 ? 6.665 4.481 19.587 1.00 94.38 472 LEU A O 1
ATOM 3582 N N . GLY A 1 473 ? 5.082 3.306 18.521 1.00 96.06 473 GLY A N 1
ATOM 3583 C CA . GLY A 1 473 ? 4.911 4.249 17.424 1.00 96.06 473 GLY A CA 1
ATOM 3584 C C . GLY A 1 473 ? 4.448 3.565 16.144 1.00 96.06 473 GLY A C 1
ATOM 3585 O O . GLY A 1 473 ? 3.762 2.544 16.188 1.00 96.06 473 GLY A O 1
ATOM 3586 N N . PHE A 1 474 ? 4.832 4.118 14.996 1.00 97.25 474 PHE A N 1
ATOM 3587 C CA . PHE A 1 474 ? 4.301 3.739 13.694 1.00 97.25 474 PHE A CA 1
ATOM 3588 C C . PHE A 1 474 ? 5.373 3.639 12.607 1.00 97.25 474 PHE A C 1
ATOM 3590 O O . PHE A 1 474 ? 6.409 4.309 12.639 1.00 97.25 474 PHE A O 1
ATOM 3597 N N . VAL A 1 475 ? 5.081 2.829 11.593 1.00 95.88 475 VAL A N 1
ATOM 3598 C CA . VAL A 1 475 ? 5.716 2.890 10.277 1.00 95.88 475 VAL A CA 1
ATOM 3599 C C . VAL A 1 475 ? 4.679 3.337 9.255 1.00 95.88 475 VAL A C 1
ATOM 3601 O O . VAL A 1 475 ? 3.610 2.738 9.166 1.00 95.88 475 VAL A O 1
ATOM 3604 N N . ILE A 1 476 ? 4.999 4.355 8.459 1.00 96.88 476 ILE A N 1
ATOM 3605 C CA . ILE A 1 476 ? 4.171 4.797 7.330 1.00 96.88 476 ILE A CA 1
ATOM 3606 C C . ILE A 1 476 ? 4.820 4.395 6.005 1.00 96.88 476 ILE A C 1
ATOM 3608 O O . ILE A 1 476 ? 6.037 4.502 5.829 1.00 96.88 476 ILE A O 1
ATOM 3612 N N . ARG A 1 477 ? 4.005 3.938 5.057 1.00 94.31 477 ARG A N 1
ATOM 3613 C CA . ARG A 1 477 ? 4.413 3.561 3.695 1.00 94.31 477 ARG A CA 1
ATOM 3614 C C . ARG A 1 477 ? 3.388 4.046 2.665 1.00 94.31 477 ARG A C 1
ATOM 3616 O O . ARG A 1 477 ? 2.270 4.383 3.024 1.00 94.31 477 ARG A O 1
ATOM 3623 N N . ASP A 1 478 ? 3.778 3.979 1.391 1.00 88.75 478 ASP A N 1
ATOM 3624 C CA . ASP A 1 478 ? 3.021 4.448 0.218 1.00 88.75 478 ASP A CA 1
ATOM 3625 C C . ASP A 1 478 ? 2.904 5.979 0.117 1.00 88.75 478 ASP A C 1
ATOM 3627 O O . ASP A 1 478 ? 2.379 6.657 0.996 1.00 88.75 478 ASP A O 1
ATOM 3631 N N . PHE A 1 479 ? 3.395 6.534 -0.993 1.00 88.25 479 PHE A N 1
ATOM 3632 C CA . PHE A 1 479 ? 3.341 7.972 -1.267 1.00 88.25 479 PHE A CA 1
ATOM 3633 C C . PHE A 1 479 ? 2.258 8.374 -2.270 1.00 88.25 479 PHE A C 1
ATOM 3635 O O . PHE A 1 479 ? 2.131 9.553 -2.596 1.00 88.25 479 PHE A O 1
ATOM 3642 N N . GLY A 1 480 ? 1.464 7.421 -2.767 1.00 82.75 480 GLY A N 1
ATOM 3643 C CA . GLY A 1 480 ? 0.456 7.675 -3.798 1.00 82.75 480 GLY A CA 1
ATOM 3644 C C . GLY A 1 480 ? -0.629 8.677 -3.385 1.00 82.75 480 GLY A C 1
ATOM 3645 O O . GLY A 1 480 ? -1.086 9.447 -4.232 1.00 82.75 480 GLY A O 1
ATOM 3646 N N . GLY A 1 481 ? -1.023 8.688 -2.108 1.00 86.81 481 GLY A N 1
ATOM 3647 C CA . GLY A 1 481 ? -2.077 9.556 -1.574 1.00 86.81 481 GLY A CA 1
ATOM 3648 C C . GLY A 1 481 ? -1.602 10.727 -0.715 1.00 86.81 481 GLY A C 1
ATOM 3649 O O . GLY A 1 481 ? -2.441 11.390 -0.104 1.00 86.81 481 GLY A O 1
ATOM 3650 N N . ILE A 1 482 ? -0.293 11.008 -0.665 1.00 91.88 482 ILE A N 1
ATOM 3651 C CA . ILE A 1 482 ? 0.238 12.173 0.063 1.00 91.88 482 ILE A CA 1
ATOM 3652 C C . ILE A 1 482 ? -0.388 13.470 -0.473 1.00 91.88 482 ILE A C 1
ATOM 3654 O O . ILE A 1 482 ? -0.724 13.582 -1.660 1.00 91.88 482 ILE A O 1
ATOM 3658 N N . ARG A 1 483 ? -0.533 14.467 0.406 1.00 93.06 483 ARG A N 1
ATOM 3659 C CA . ARG A 1 483 ? -0.807 15.855 0.018 1.00 93.06 483 ARG A CA 1
ATOM 3660 C C . ARG A 1 483 ? 0.293 16.792 0.494 1.00 93.06 483 ARG A C 1
ATOM 3662 O O . ARG A 1 483 ? 0.714 16.713 1.644 1.00 93.06 483 ARG A O 1
ATOM 3669 N N . VAL A 1 484 ? 0.760 17.655 -0.406 1.00 91.69 484 VAL A N 1
ATOM 3670 C CA . VAL A 1 484 ? 1.852 18.603 -0.162 1.00 91.69 484 VAL A CA 1
ATOM 3671 C C . VAL A 1 484 ? 1.429 20.002 -0.582 1.00 91.69 484 VAL A C 1
ATOM 3673 O O . VAL A 1 484 ? 1.209 20.246 -1.766 1.00 91.69 484 VAL A O 1
ATOM 3676 N N . HIS A 1 485 ? 1.380 20.933 0.364 1.00 92.19 485 HIS A N 1
ATOM 3677 C CA . HIS A 1 485 ? 1.278 22.354 0.064 1.00 92.19 485 HIS A CA 1
ATOM 3678 C C . HIS A 1 485 ? 2.677 22.917 -0.211 1.00 92.19 485 HIS A C 1
ATOM 3680 O O . HIS A 1 485 ? 3.475 23.144 0.703 1.00 92.19 485 HIS A O 1
ATOM 3686 N N . GLU A 1 486 ? 2.975 23.122 -1.493 1.00 87.06 486 GLU A N 1
ATOM 3687 C CA . GLU A 1 486 ? 4.307 23.476 -1.995 1.00 87.06 486 GLU A CA 1
ATOM 3688 C C . GLU A 1 486 ? 4.896 24.712 -1.300 1.00 87.06 486 GLU A C 1
ATOM 3690 O O . GLU A 1 486 ? 6.029 24.670 -0.823 1.00 87.06 486 GLU A O 1
ATOM 3695 N N . ALA A 1 487 ? 4.118 25.792 -1.179 1.00 87.25 487 ALA A N 1
ATOM 3696 C CA . ALA A 1 487 ? 4.603 27.046 -0.608 1.00 87.25 487 ALA A CA 1
ATOM 3697 C C . ALA A 1 487 ? 5.039 26.893 0.861 1.00 87.25 487 ALA A C 1
ATOM 3699 O O . ALA A 1 487 ? 6.091 27.409 1.250 1.00 87.25 487 ALA A O 1
ATOM 3700 N N . THR A 1 488 ? 4.272 26.150 1.669 1.00 89.12 488 THR A N 1
ATOM 3701 C CA . THR A 1 488 ? 4.642 25.870 3.067 1.00 89.12 488 THR A CA 1
ATOM 3702 C C . THR A 1 488 ? 5.864 24.971 3.135 1.00 89.12 488 THR A C 1
ATOM 3704 O O . THR A 1 488 ? 6.781 25.260 3.906 1.00 89.12 488 THR A O 1
ATOM 3707 N N . LEU A 1 489 ? 5.926 23.926 2.302 1.00 87.00 489 LEU A N 1
ATOM 3708 C CA . LEU A 1 489 ? 7.080 23.036 2.269 1.00 87.00 489 LEU A CA 1
ATOM 3709 C C . LEU A 1 489 ? 8.354 23.830 1.956 1.00 87.00 489 LEU A C 1
ATOM 3711 O O . LEU A 1 489 ? 9.280 23.822 2.763 1.00 87.00 489 LEU A O 1
ATOM 3715 N N . ILE A 1 490 ? 8.383 24.594 0.864 1.00 82.88 490 ILE A N 1
ATOM 3716 C CA . ILE A 1 490 ? 9.548 25.400 0.461 1.00 82.88 490 ILE A CA 1
ATOM 3717 C C . ILE A 1 490 ? 9.950 26.394 1.558 1.00 82.88 490 ILE A C 1
ATOM 3719 O O . ILE A 1 490 ? 11.132 26.501 1.899 1.00 82.88 490 ILE A O 1
ATOM 3723 N N . SER A 1 491 ? 8.978 27.090 2.155 1.00 84.00 491 SER A N 1
ATOM 3724 C CA . SER A 1 491 ? 9.229 28.046 3.240 1.00 84.00 491 SER A CA 1
ATOM 3725 C C . SER A 1 491 ? 9.852 27.374 4.472 1.00 84.00 491 SER A C 1
ATOM 3727 O O . SER A 1 491 ? 10.873 27.832 5.001 1.00 84.00 491 SER A O 1
ATOM 3729 N N . SER A 1 492 ? 9.295 26.235 4.893 1.00 81.06 492 SER A N 1
ATOM 3730 C CA . SER A 1 492 ? 9.781 25.473 6.049 1.00 81.06 492 SER A CA 1
ATOM 3731 C C . SER A 1 492 ? 11.189 24.907 5.826 1.00 81.06 492 SER A C 1
ATOM 3733 O O . SER A 1 492 ? 12.027 24.926 6.728 1.00 81.06 492 SER A O 1
ATOM 3735 N N . LEU A 1 493 ? 11.497 24.473 4.601 1.00 76.75 493 LEU A N 1
ATOM 3736 C CA . LEU A 1 493 ? 12.818 23.959 4.253 1.00 76.75 493 LEU A CA 1
ATOM 3737 C C . LEU A 1 493 ? 13.855 25.083 4.171 1.00 76.75 493 LEU A C 1
ATOM 3739 O O . LEU A 1 493 ? 14.971 24.914 4.655 1.00 76.75 493 LEU A O 1
ATOM 3743 N N . SER A 1 494 ? 13.480 26.249 3.642 1.00 69.94 494 SER A N 1
ATOM 3744 C CA . SER A 1 494 ? 14.372 27.409 3.521 1.00 69.94 494 SER A CA 1
ATOM 3745 C C . SER A 1 494 ? 14.808 27.959 4.883 1.00 69.94 494 SER A C 1
ATOM 3747 O O . SER A 1 494 ? 15.983 28.276 5.077 1.00 69.94 494 SER A O 1
ATOM 3749 N N . THR A 1 495 ? 13.888 28.016 5.850 1.00 59.25 495 THR A N 1
ATOM 3750 C CA . THR A 1 495 ? 14.139 28.533 7.210 1.00 59.25 495 THR A CA 1
ATOM 3751 C C . THR A 1 495 ? 14.991 27.600 8.079 1.00 59.25 495 THR A C 1
ATOM 3753 O O . THR A 1 495 ? 15.704 28.072 8.961 1.00 59.25 495 THR A O 1
ATOM 3756 N N . SER A 1 496 ? 14.995 26.291 7.806 1.00 52.22 496 SER A N 1
ATOM 3757 C CA . SER A 1 496 ? 15.819 25.307 8.532 1.00 52.22 496 SER A CA 1
ATOM 3758 C C . SER A 1 496 ? 17.326 25.379 8.220 1.00 52.22 496 SER A C 1
ATOM 3760 O O . SER A 1 496 ? 18.143 24.828 8.955 1.00 52.22 496 SER A O 1
ATOM 3762 N N . SER A 1 497 ? 17.714 26.096 7.161 1.00 49.75 497 SER A N 1
ATOM 3763 C CA . SER A 1 497 ? 19.096 26.169 6.654 1.00 49.75 497 SER A CA 1
ATOM 3764 C C . SER A 1 497 ? 19.950 27.283 7.278 1.00 49.75 497 SER A C 1
ATOM 3766 O O . SER A 1 497 ? 21.115 27.427 6.915 1.00 49.75 497 SER A O 1
ATOM 3768 N N . SER A 1 498 ? 19.402 28.119 8.170 1.00 39.97 498 SER A N 1
ATOM 3769 C CA . SER A 1 498 ? 20.045 29.381 8.576 1.00 39.97 498 SER A CA 1
ATOM 3770 C C . SER A 1 498 ? 20.871 29.340 9.870 1.00 39.97 498 SER A C 1
ATOM 3772 O O . SER A 1 498 ? 21.322 30.398 10.308 1.00 39.97 498 SER A O 1
ATOM 3774 N N . SER A 1 499 ? 21.091 28.178 10.499 1.00 39.72 499 SER A N 1
ATOM 3775 C CA . SER A 1 499 ? 21.861 28.096 11.758 1.00 39.72 499 SER A CA 1
ATOM 3776 C C . SER A 1 499 ? 23.161 27.293 11.717 1.00 39.72 499 SER A C 1
ATOM 3778 O O . SER A 1 499 ? 23.884 27.333 12.707 1.00 39.72 499 SER A O 1
ATOM 3780 N N . ASP A 1 500 ? 23.518 26.655 10.602 1.00 36.78 500 ASP A N 1
ATOM 3781 C CA . ASP A 1 500 ? 24.853 26.077 10.427 1.00 36.78 500 ASP A CA 1
ATOM 3782 C C . ASP A 1 500 ? 25.586 26.785 9.286 1.00 36.78 500 ASP A C 1
ATOM 3784 O O . ASP A 1 500 ? 25.095 26.936 8.170 1.00 36.78 500 ASP A O 1
ATOM 3788 N N . SER A 1 501 ? 26.770 27.286 9.624 1.00 33.50 501 SER A N 1
ATOM 3789 C CA . SER A 1 501 ? 27.701 28.024 8.775 1.00 33.50 501 SER A CA 1
ATOM 3790 C C . SER A 1 501 ? 27.761 27.527 7.329 1.00 33.50 501 SER A C 1
ATOM 3792 O O . SER A 1 501 ? 28.117 26.376 7.101 1.00 33.50 501 SER A O 1
ATOM 3794 N N . ALA A 1 502 ? 27.525 28.439 6.380 1.00 37.34 502 ALA A N 1
ATOM 3795 C CA . ALA A 1 502 ? 28.120 28.469 5.042 1.00 37.34 502 ALA A CA 1
ATOM 3796 C C . ALA A 1 502 ? 28.489 27.098 4.436 1.00 37.34 502 ALA A C 1
ATOM 3798 O O . ALA A 1 502 ? 29.646 26.840 4.109 1.00 37.34 502 ALA A O 1
ATOM 3799 N N . SER A 1 503 ? 27.494 26.242 4.218 1.00 36.88 503 SER A N 1
ATOM 3800 C CA . SER A 1 503 ? 27.463 25.485 2.974 1.00 36.88 503 SER A CA 1
ATOM 3801 C C . SER A 1 503 ? 26.444 26.170 2.077 1.00 36.88 503 SER A C 1
ATOM 3803 O O . SER A 1 503 ? 25.258 25.848 2.102 1.00 36.88 503 SER A O 1
ATOM 3805 N N . GLU A 1 504 ? 26.905 27.141 1.286 1.00 39.47 504 GLU A N 1
ATOM 3806 C CA . GLU A 1 504 ? 26.320 27.290 -0.044 1.00 39.47 504 GLU A CA 1
ATOM 3807 C C . GLU A 1 504 ? 26.290 25.877 -0.629 1.00 39.47 504 GLU A C 1
ATOM 3809 O O . GLU A 1 504 ? 27.343 25.246 -0.725 1.00 39.47 504 GLU A O 1
ATOM 3814 N N . ASP A 1 505 ? 25.106 25.326 -0.902 1.00 42.19 505 ASP A N 1
ATOM 3815 C CA . ASP A 1 505 ? 25.001 24.094 -1.674 1.00 42.19 505 ASP A CA 1
ATOM 3816 C C . ASP A 1 505 ? 25.671 24.377 -3.026 1.00 42.19 505 ASP A C 1
ATOM 3818 O O . ASP A 1 505 ? 25.090 25.107 -3.834 1.00 42.19 505 ASP A O 1
ATOM 3822 N N . PRO A 1 506 ? 26.878 23.848 -3.314 1.00 38.78 506 PRO A N 1
ATOM 3823 C CA . PRO A 1 506 ? 27.628 24.241 -4.505 1.00 38.78 506 PRO A CA 1
ATOM 3824 C C . PRO A 1 506 ? 26.966 23.745 -5.800 1.00 38.78 506 PRO A C 1
ATOM 3826 O O . PRO A 1 506 ? 27.510 23.951 -6.881 1.00 38.78 506 PRO A O 1
ATOM 3829 N N . ASN A 1 507 ? 25.826 23.047 -5.697 1.00 39.19 507 ASN A N 1
ATOM 3830 C CA . ASN A 1 507 ? 25.174 22.328 -6.784 1.00 39.19 507 ASN A CA 1
ATOM 3831 C C . ASN A 1 507 ? 23.702 22.703 -7.038 1.00 39.19 507 ASN A C 1
ATOM 3833 O O . ASN A 1 507 ? 23.091 22.053 -7.879 1.00 39.19 507 ASN A O 1
ATOM 3837 N N . GLY A 1 508 ? 23.103 23.694 -6.364 1.00 42.31 508 GLY A N 1
ATOM 3838 C CA . GLY A 1 508 ? 21.725 24.117 -6.682 1.00 42.31 508 GLY A CA 1
ATOM 3839 C C . GLY A 1 508 ? 20.666 23.003 -6.567 1.00 42.31 508 GLY A C 1
ATOM 3840 O O . GLY A 1 508 ? 19.732 22.942 -7.364 1.00 42.31 508 GLY A O 1
ATOM 3841 N N . LYS A 1 509 ? 20.801 22.078 -5.608 1.00 50.88 509 LYS A N 1
ATOM 3842 C CA . LYS A 1 509 ? 19.924 20.897 -5.506 1.00 50.88 509 LYS A CA 1
ATOM 3843 C C . LYS A 1 509 ? 18.557 21.205 -4.905 1.00 50.88 509 LYS A C 1
ATOM 3845 O O . LYS A 1 509 ? 17.616 20.470 -5.190 1.00 50.88 509 LYS A O 1
ATOM 3850 N N . LEU A 1 510 ? 18.430 22.252 -4.085 1.00 48.72 510 LEU A N 1
ATOM 3851 C CA . LEU A 1 510 ? 17.121 22.672 -3.569 1.00 48.72 510 LEU A CA 1
ATOM 3852 C C . LEU A 1 510 ? 16.284 23.319 -4.679 1.00 48.72 510 LEU A C 1
ATOM 3854 O O . LEU A 1 510 ? 15.149 22.912 -4.868 1.00 48.72 510 LEU A O 1
ATOM 3858 N N . THR A 1 511 ? 16.880 24.184 -5.507 1.00 51.50 511 THR A N 1
ATOM 3859 C CA . THR A 1 511 ? 16.201 24.797 -6.662 1.00 51.50 511 THR A CA 1
ATOM 3860 C C . THR A 1 511 ? 15.858 23.783 -7.753 1.00 51.50 511 THR A C 1
ATOM 3862 O O . THR A 1 511 ? 14.828 23.910 -8.415 1.00 51.50 511 THR A O 1
ATOM 3865 N N . GLN A 1 512 ? 16.674 22.735 -7.924 1.00 54.28 512 GLN A N 1
ATOM 3866 C CA . GLN A 1 512 ? 16.339 21.612 -8.799 1.00 54.28 512 GLN A CA 1
ATOM 3867 C C . GLN A 1 512 ? 15.158 20.797 -8.253 1.00 54.28 512 GLN A C 1
ATOM 3869 O O . GLN A 1 512 ? 14.269 20.450 -9.019 1.00 54.28 512 GLN A O 1
ATOM 3874 N N . PHE A 1 513 ? 15.107 20.524 -6.946 1.00 56.53 513 PHE A N 1
ATOM 3875 C CA . PHE A 1 513 ? 13.990 19.805 -6.331 1.00 56.53 513 PHE A CA 1
ATOM 3876 C C . PHE A 1 513 ? 12.697 20.635 -6.283 1.00 56.53 513 PHE A C 1
ATOM 3878 O O . PHE A 1 513 ? 11.630 20.101 -6.554 1.00 56.53 513 PHE A O 1
ATOM 3885 N N . GLU A 1 514 ? 12.792 21.938 -6.016 1.00 56.47 514 GLU A N 1
ATOM 3886 C CA . GLU A 1 514 ? 11.695 22.906 -6.156 1.00 56.47 514 GLU A CA 1
ATOM 3887 C C . GLU A 1 514 ? 11.173 22.912 -7.592 1.00 56.47 514 GLU A C 1
ATOM 3889 O O . GLU A 1 514 ? 9.974 22.804 -7.804 1.00 56.47 514 GLU A O 1
ATOM 3894 N N . SER A 1 515 ? 12.067 22.917 -8.586 1.00 53.50 515 SER A N 1
ATOM 3895 C CA . SER A 1 515 ? 11.678 22.788 -9.993 1.00 53.50 515 SER A CA 1
ATOM 3896 C C . SER A 1 515 ? 11.053 21.422 -10.295 1.00 53.50 515 SER A C 1
ATOM 3898 O O . SER A 1 515 ? 10.108 21.370 -11.065 1.00 53.50 515 SER A O 1
ATOM 3900 N N . GLU A 1 516 ? 11.542 20.323 -9.708 1.00 59.84 516 GLU A N 1
ATOM 3901 C CA . GLU A 1 516 ? 11.042 18.951 -9.916 1.00 59.84 516 GLU A CA 1
ATOM 3902 C C . GLU A 1 516 ? 9.711 18.660 -9.196 1.00 59.84 516 GLU A C 1
ATOM 3904 O O . GLU A 1 516 ? 8.940 17.844 -9.696 1.00 59.84 516 GLU A O 1
ATOM 3909 N N . ILE A 1 517 ? 9.424 19.322 -8.067 1.00 57.75 517 ILE A N 1
ATOM 3910 C CA . ILE A 1 517 ? 8.101 19.345 -7.417 1.00 57.75 517 ILE A CA 1
ATOM 3911 C C . ILE A 1 517 ? 7.146 20.253 -8.199 1.00 57.75 517 ILE A C 1
ATOM 3913 O O . ILE A 1 517 ? 6.029 19.833 -8.482 1.00 57.75 517 ILE A O 1
ATOM 3917 N N . ALA A 1 518 ? 7.578 21.466 -8.565 1.00 49.34 518 ALA A N 1
ATOM 3918 C CA . ALA A 1 518 ? 6.781 22.426 -9.335 1.00 49.34 518 ALA A CA 1
ATOM 3919 C C . ALA A 1 518 ? 6.511 21.948 -10.777 1.00 49.34 518 ALA A C 1
ATOM 3921 O O . ALA A 1 518 ? 5.608 22.439 -11.463 1.00 49.34 518 ALA A O 1
ATOM 3922 N N . LEU A 1 519 ? 7.302 20.986 -11.266 1.00 48.84 519 LEU A N 1
ATOM 3923 C CA . LEU A 1 519 ? 7.126 20.340 -12.559 1.00 48.84 519 LEU A CA 1
ATOM 3924 C C . LEU A 1 519 ? 5.920 19.395 -12.514 1.00 48.84 519 LEU A C 1
ATOM 3926 O O . LEU A 1 519 ? 6.011 18.228 -12.142 1.00 48.84 519 LEU A O 1
ATOM 3930 N N . ALA A 1 520 ? 4.830 19.939 -13.056 1.00 45.66 520 ALA A N 1
ATOM 3931 C CA . ALA A 1 520 ? 3.551 19.320 -13.384 1.00 45.66 520 ALA A CA 1
ATOM 3932 C C . ALA A 1 520 ? 2.568 19.282 -12.217 1.00 45.66 520 ALA A C 1
ATOM 3934 O O . ALA A 1 520 ? 2.935 18.926 -11.109 1.00 45.66 520 ALA A O 1
ATOM 3935 N N . GLY A 1 521 ? 1.301 19.613 -12.504 1.00 55.91 521 GLY A N 1
ATOM 3936 C CA . GLY A 1 521 ? 0.145 19.470 -11.613 1.00 55.91 521 GLY A CA 1
ATOM 3937 C C . GLY A 1 521 ? -0.072 18.020 -11.182 1.00 55.91 521 GLY A C 1
ATOM 3938 O O . GLY A 1 521 ? -1.025 17.360 -11.591 1.00 55.91 521 GLY A O 1
ATOM 3939 N N . HIS A 1 522 ? 0.872 17.509 -10.401 1.00 70.19 522 HIS A N 1
ATOM 3940 C CA . HIS A 1 522 ? 0.921 16.171 -9.874 1.00 70.19 522 HIS A CA 1
ATOM 3941 C C . HIS A 1 522 ? -0.194 16.048 -8.850 1.00 70.19 522 HIS A C 1
ATOM 3943 O O . HIS A 1 522 ? -0.398 16.931 -8.022 1.00 70.19 522 HIS A O 1
ATOM 3949 N N . SER A 1 523 ? -0.865 14.901 -8.843 1.00 76.44 523 SER A N 1
ATOM 3950 C CA . SER A 1 523 ? -2.028 14.626 -7.995 1.00 76.44 523 SER A CA 1
ATOM 3951 C C . SER A 1 523 ? -1.783 14.705 -6.485 1.00 76.44 523 SER A C 1
ATOM 3953 O O . SER A 1 523 ? -2.719 14.464 -5.733 1.00 76.44 523 SER A O 1
ATOM 3955 N N . ILE A 1 524 ? -0.548 14.955 -6.038 1.00 83.75 524 ILE A N 1
ATOM 3956 C CA . ILE A 1 524 ? -0.184 15.085 -4.622 1.00 83.75 524 ILE A CA 1
ATOM 3957 C C . ILE A 1 524 ? -0.014 16.545 -4.198 1.00 83.75 524 ILE A C 1
ATOM 3959 O O . ILE A 1 524 ? 0.002 16.816 -3.003 1.00 83.75 524 ILE A O 1
ATOM 3963 N N . LEU A 1 525 ? 0.126 17.482 -5.138 1.00 87.56 525 LEU A N 1
ATOM 3964 C CA . LEU A 1 525 ? 0.222 18.894 -4.798 1.00 87.56 525 LEU A CA 1
ATOM 3965 C C . LEU A 1 525 ? -1.154 19.385 -4.371 1.00 87.56 525 LEU A C 1
ATOM 3967 O O . LEU A 1 525 ? -2.148 19.143 -5.054 1.00 87.56 525 LEU A O 1
ATOM 3971 N N . ALA A 1 526 ? -1.188 20.048 -3.225 1.00 89.75 526 ALA A N 1
ATOM 3972 C CA . ALA A 1 526 ? -2.368 20.677 -2.676 1.00 89.75 526 ALA A CA 1
ATOM 3973 C C . ALA A 1 526 ? -2.303 22.185 -2.976 1.00 89.75 526 ALA A C 1
ATOM 3975 O O . ALA A 1 526 ? -1.289 22.818 -2.661 1.00 89.75 526 ALA A O 1
ATOM 3976 N N . PRO A 1 527 ? -3.354 22.780 -3.564 1.00 89.56 527 PRO A N 1
ATOM 3977 C CA . PRO A 1 527 ? -3.420 24.213 -3.834 1.00 89.56 527 PRO A CA 1
ATOM 3978 C C . PRO A 1 527 ? -3.556 25.050 -2.554 1.00 89.56 527 PRO A C 1
ATOM 3980 O O . PRO A 1 527 ? -3.308 26.252 -2.589 1.00 89.56 527 PRO A O 1
ATOM 3983 N N . SER A 1 528 ? -3.945 24.436 -1.434 1.00 93.75 528 SER A N 1
ATOM 3984 C CA . SER A 1 528 ? -4.097 25.082 -0.131 1.00 93.75 528 SER A CA 1
ATOM 3985 C C . SER A 1 528 ? -3.718 24.133 1.010 1.00 93.75 528 SER A C 1
ATOM 3987 O O . SER A 1 528 ? -3.686 22.911 0.845 1.00 93.75 528 SER A O 1
ATOM 3989 N N . LEU A 1 529 ? -3.460 24.696 2.194 1.00 94.50 529 LEU A N 1
ATOM 3990 C CA . LEU A 1 529 ? -3.315 23.912 3.427 1.00 94.50 529 LEU A CA 1
ATOM 3991 C C . LEU A 1 529 ? -4.617 23.201 3.820 1.00 94.50 529 LEU A C 1
ATOM 3993 O O . LEU A 1 529 ? -4.563 22.105 4.362 1.00 94.50 529 LEU A O 1
ATOM 3997 N N . GLU A 1 530 ? -5.777 23.761 3.480 1.00 95.38 530 GLU A N 1
ATOM 3998 C CA . GLU A 1 530 ? -7.078 23.132 3.732 1.00 95.38 530 GLU A CA 1
ATOM 3999 C C . GLU A 1 530 ? -7.190 21.753 3.063 1.00 95.38 530 GLU A C 1
ATOM 4001 O O . GLU A 1 530 ? -7.656 20.801 3.684 1.00 95.38 530 GLU A O 1
ATOM 4006 N N . GLU A 1 531 ? -6.682 21.583 1.836 1.00 92.88 531 GLU A N 1
ATOM 4007 C CA . GLU A 1 531 ? -6.648 20.265 1.185 1.00 92.88 531 GLU A CA 1
ATOM 4008 C C . GLU A 1 531 ? -5.667 19.285 1.855 1.00 92.88 531 GLU A C 1
ATOM 4010 O O . GLU A 1 531 ? -5.907 18.072 1.867 1.00 92.88 531 GLU A O 1
ATOM 4015 N N . VAL A 1 532 ? -4.571 19.793 2.432 1.00 94.12 532 VAL A N 1
ATOM 4016 C CA . VAL A 1 532 ? -3.631 18.995 3.238 1.00 94.12 532 VAL A CA 1
ATOM 4017 C C . VAL A 1 532 ? -4.333 18.498 4.502 1.00 94.12 532 VAL A C 1
ATOM 4019 O O . VAL A 1 532 ? -4.299 17.300 4.788 1.00 94.12 532 VAL A O 1
ATOM 4022 N N . TYR A 1 533 ? -5.023 19.385 5.218 1.00 95.31 533 TYR A N 1
ATOM 4023 C CA . TYR A 1 533 ? -5.738 19.056 6.451 1.00 95.31 533 TYR A CA 1
ATOM 4024 C C . TYR A 1 533 ? -6.942 18.156 6.191 1.00 95.31 533 TYR A C 1
ATOM 4026 O O . TYR A 1 533 ? -7.094 17.147 6.869 1.00 95.31 533 TYR A O 1
ATOM 4034 N N . THR A 1 534 ? -7.709 18.406 5.130 1.00 94.44 534 THR A N 1
ATOM 4035 C CA . THR A 1 534 ? -8.815 17.536 4.700 1.00 94.44 534 THR A CA 1
ATOM 4036 C C . THR A 1 534 ? -8.326 16.112 4.436 1.00 94.44 534 THR A C 1
ATOM 4038 O O . THR A 1 534 ? -8.952 15.137 4.859 1.00 94.44 534 THR A O 1
ATOM 4041 N N . ARG A 1 535 ? -7.174 15.958 3.762 1.00 93.31 535 ARG A N 1
ATOM 4042 C CA . ARG A 1 535 ? -6.557 14.641 3.540 1.00 93.31 535 ARG A CA 1
ATOM 4043 C C . ARG A 1 535 ? -6.152 13.982 4.852 1.00 93.31 535 ARG A C 1
ATOM 4045 O O . ARG A 1 535 ? -6.406 12.786 5.026 1.00 93.31 535 ARG A O 1
ATOM 4052 N N . LEU A 1 536 ? -5.503 14.733 5.737 1.00 94.25 536 LEU A N 1
ATOM 4053 C CA . LEU A 1 536 ? -5.053 14.228 7.027 1.00 94.25 536 LEU A CA 1
ATOM 4054 C C . LEU A 1 536 ? -6.245 13.767 7.859 1.00 94.25 536 LEU A C 1
ATOM 4056 O O . LEU A 1 536 ? -6.307 12.602 8.221 1.00 94.25 536 LEU A O 1
ATOM 4060 N N . TYR A 1 537 ? -7.237 14.626 8.051 1.00 94.19 537 TYR A N 1
ATOM 4061 C CA . TYR A 1 537 ? -8.460 14.331 8.778 1.00 94.19 537 TYR A CA 1
ATOM 4062 C C . TYR A 1 537 ? -9.185 13.095 8.219 1.00 94.19 537 TYR A C 1
ATOM 4064 O O . TYR A 1 537 ? -9.486 12.154 8.956 1.00 94.19 537 TYR A O 1
ATOM 4072 N N . HIS A 1 538 ? -9.381 13.019 6.897 1.00 93.56 538 HIS A N 1
ATOM 4073 C CA . HIS A 1 538 ? -10.073 11.885 6.284 1.00 93.56 538 HIS A CA 1
ATOM 4074 C C . HIS A 1 538 ? -9.325 10.562 6.513 1.00 93.56 538 HIS A C 1
ATOM 4076 O O . HIS A 1 538 ? -9.938 9.507 6.674 1.00 93.56 538 HIS A O 1
ATOM 4082 N N . THR A 1 539 ? -7.993 10.580 6.513 1.00 94.69 539 THR A N 1
ATOM 4083 C CA . THR A 1 539 ? -7.187 9.353 6.612 1.00 94.69 539 THR A CA 1
ATOM 4084 C C . THR A 1 539 ? -6.856 8.966 8.052 1.00 94.69 539 THR A C 1
ATOM 4086 O O . THR A 1 539 ? -6.901 7.782 8.367 1.00 94.69 539 THR A O 1
ATOM 4089 N N . LEU A 1 540 ? -6.580 9.945 8.913 1.00 94.81 540 LEU A N 1
ATOM 4090 C CA . LEU A 1 540 ? -6.145 9.797 10.303 1.00 94.81 540 LEU A CA 1
ATOM 4091 C C . LEU A 1 540 ? -7.319 9.727 11.289 1.00 94.81 540 LEU A C 1
ATOM 4093 O O . LEU A 1 540 ? -7.309 8.913 12.208 1.00 94.81 540 LEU A O 1
ATOM 4097 N N . ILE A 1 541 ? -8.343 10.559 11.102 1.00 92.88 541 ILE A N 1
ATOM 4098 C CA . ILE A 1 541 ? -9.484 10.629 12.021 1.00 92.88 541 ILE A CA 1
ATOM 4099 C C . ILE A 1 541 ? -10.588 9.703 11.520 1.00 92.88 541 ILE A C 1
ATOM 4101 O O . ILE A 1 541 ? -10.873 8.677 12.142 1.00 92.88 541 ILE A O 1
ATOM 4105 N N . HIS A 1 542 ? -11.153 10.013 10.349 1.00 91.88 542 HIS A N 1
ATOM 4106 C CA . HIS A 1 542 ? -12.342 9.331 9.837 1.00 91.88 542 HIS A CA 1
ATOM 4107 C C . HIS A 1 542 ? -12.087 7.854 9.517 1.00 91.88 542 HIS A C 1
ATOM 4109 O O . HIS A 1 542 ? -12.832 6.990 9.958 1.00 91.88 542 HIS A O 1
ATOM 4115 N N . ASN A 1 543 ? -11.023 7.535 8.776 1.00 92.06 543 ASN A N 1
ATOM 4116 C CA . ASN A 1 543 ? -10.758 6.147 8.388 1.00 92.06 543 ASN A CA 1
ATOM 4117 C C . ASN A 1 543 ? -9.885 5.371 9.378 1.00 92.06 543 ASN A C 1
ATOM 4119 O O . ASN A 1 543 ? -9.770 4.164 9.222 1.00 92.06 543 ASN A O 1
ATOM 4123 N N . HIS A 1 544 ? -9.256 6.002 10.369 1.00 94.81 544 HIS A N 1
ATOM 4124 C CA . HIS A 1 544 ? -8.324 5.304 11.259 1.00 94.81 544 HIS A CA 1
ATOM 4125 C C . HIS A 1 544 ? -8.800 5.320 12.711 1.00 94.81 544 HIS A C 1
ATOM 4127 O O . HIS A 1 544 ? -9.210 4.270 13.213 1.00 94.81 544 HIS A O 1
ATOM 4133 N N . LEU A 1 545 ? -8.802 6.473 13.387 1.00 93.69 545 LEU A N 1
ATOM 4134 C CA . LEU A 1 545 ? -9.230 6.541 14.790 1.00 93.69 545 LEU A CA 1
ATOM 4135 C C . LEU A 1 545 ? -10.691 6.130 14.985 1.00 93.69 545 LEU A C 1
ATOM 4137 O O . LEU A 1 545 ? -10.987 5.372 15.907 1.00 93.69 545 LEU A O 1
ATOM 4141 N N . GLN A 1 546 ? -11.599 6.544 14.099 1.00 91.12 546 GLN A N 1
ATOM 4142 C CA . GLN A 1 546 ? -13.019 6.190 14.205 1.00 91.12 546 GLN A CA 1
ATOM 4143 C C . GLN A 1 546 ? -13.237 4.667 14.264 1.00 91.12 546 GLN A C 1
ATOM 4145 O O . GLN A 1 546 ? -14.046 4.177 15.055 1.00 91.12 546 GLN A O 1
ATOM 4150 N N . GLN A 1 547 ? -12.499 3.903 13.453 1.00 91.38 547 GLN A N 1
ATOM 4151 C CA . GLN A 1 547 ? -12.598 2.442 13.423 1.00 91.38 547 GLN A CA 1
ATOM 4152 C C . GLN A 1 547 ? -12.109 1.829 14.738 1.00 91.38 547 GLN A C 1
ATOM 4154 O O . GLN A 1 547 ? -12.761 0.946 15.298 1.00 91.38 547 GLN A O 1
ATOM 4159 N N . LEU A 1 548 ? -10.997 2.344 15.266 1.00 92.88 548 LEU A N 1
ATOM 4160 C CA . LEU A 1 548 ? -10.440 1.902 16.539 1.00 92.88 548 LEU A CA 1
ATOM 4161 C C . LEU A 1 548 ? -11.395 2.196 17.707 1.00 92.88 548 LEU A C 1
ATOM 4163 O O . LEU A 1 548 ? -11.677 1.307 18.509 1.00 92.88 548 LEU A O 1
ATOM 4167 N N . ILE A 1 549 ? -11.957 3.406 17.770 1.00 92.56 549 ILE A N 1
ATOM 4168 C CA . ILE A 1 549 ? -12.942 3.816 18.786 1.00 92.56 549 ILE A CA 1
ATOM 4169 C C . ILE A 1 549 ? -14.182 2.911 18.742 1.00 92.56 549 ILE A C 1
ATOM 4171 O O . ILE A 1 549 ? -14.708 2.517 19.789 1.00 92.56 549 ILE A O 1
ATOM 4175 N N . ARG A 1 550 ? -14.639 2.541 17.537 1.00 90.12 550 ARG A N 1
ATOM 4176 C CA . ARG A 1 550 ? -15.768 1.619 17.346 1.00 90.12 550 ARG A CA 1
ATOM 4177 C C . ARG A 1 550 ? -15.474 0.229 17.900 1.00 90.12 550 ARG A C 1
ATOM 4179 O O . ARG A 1 550 ? -16.270 -0.276 18.686 1.00 90.12 550 ARG A O 1
ATOM 4186 N N . VAL A 1 551 ? -14.316 -0.337 17.566 1.00 90.19 551 VAL A N 1
ATOM 4187 C CA . VAL A 1 551 ? -13.850 -1.646 18.060 1.00 90.19 551 VAL A CA 1
ATOM 4188 C C . VAL A 1 551 ? -13.638 -1.666 19.576 1.00 90.19 551 VAL A C 1
ATOM 4190 O O . VAL A 1 551 ? -13.874 -2.683 20.226 1.00 90.19 551 VAL A O 1
ATOM 4193 N N . LEU A 1 552 ? -13.239 -0.540 20.165 1.00 91.00 552 LEU A N 1
ATOM 4194 C CA . LEU A 1 552 ? -13.133 -0.387 21.615 1.00 91.00 552 LEU A CA 1
ATOM 4195 C C . LEU A 1 552 ? -14.491 -0.133 22.297 1.00 91.00 552 LEU A C 1
ATOM 4197 O O . LEU A 1 552 ? -14.554 -0.134 23.525 1.00 91.00 552 LEU A O 1
ATOM 4201 N N . GLU A 1 553 ? -15.576 0.037 21.537 1.00 89.94 553 GLU A N 1
ATOM 4202 C CA . GLU A 1 553 ? -16.922 0.359 22.039 1.00 89.94 553 GLU A CA 1
ATOM 4203 C C . GLU A 1 553 ? -16.977 1.684 22.826 1.00 89.94 553 GLU A C 1
ATOM 4205 O O . GLU A 1 553 ? -17.813 1.861 23.708 1.00 89.94 553 GLU A O 1
ATOM 4210 N N . LEU A 1 554 ? -16.091 2.634 22.508 1.00 87.62 554 LEU A N 1
ATOM 4211 C CA . LEU A 1 554 ? -15.999 3.943 23.178 1.00 87.62 554 LEU A CA 1
ATOM 4212 C C . LEU A 1 554 ? -16.797 5.051 22.464 1.00 87.62 554 LEU A C 1
ATOM 4214 O O . LEU A 1 554 ? -16.702 6.220 22.828 1.00 87.62 554 LEU A O 1
ATOM 4218 N N . HIS A 1 555 ? -17.578 4.687 21.445 1.00 85.62 555 HIS A N 1
ATOM 4219 C CA . HIS A 1 555 ? -18.379 5.615 20.643 1.00 85.62 555 HIS A CA 1
ATOM 4220 C C . HIS A 1 555 ? -19.755 5.926 21.242 1.00 85.62 555 HIS A C 1
ATOM 4222 O O . HIS A 1 555 ? -20.272 7.011 21.022 1.00 85.62 555 HIS A O 1
ATOM 4228 N N . TYR A 1 556 ? -20.351 4.999 21.998 1.00 77.75 556 TYR A N 1
ATOM 4229 C CA . TYR A 1 556 ? -21.751 5.109 22.433 1.00 77.75 556 TYR A CA 1
ATOM 4230 C C . TYR A 1 556 ? -22.037 6.258 23.407 1.00 77.75 556 TYR A C 1
ATOM 4232 O O . TYR A 1 556 ? -23.177 6.692 23.509 1.00 77.75 556 TYR A O 1
ATOM 4240 N N . ASP A 1 557 ? -21.034 6.720 24.153 1.00 75.88 557 ASP A N 1
ATOM 4241 C CA . ASP A 1 557 ? -21.190 7.786 25.149 1.00 75.88 557 ASP A CA 1
ATOM 4242 C C . ASP A 1 557 ? -20.211 8.951 24.949 1.00 75.88 557 ASP A C 1
ATOM 4244 O O . ASP A 1 557 ? -19.948 9.707 25.882 1.00 75.88 557 ASP A O 1
ATOM 4248 N N . GLY A 1 558 ? -19.639 9.074 23.746 1.00 68.50 558 GLY A N 1
ATOM 4249 C CA . GLY A 1 558 ? -18.744 10.170 23.360 1.00 68.50 558 GLY A CA 1
ATOM 4250 C C . GLY A 1 558 ? -17.369 10.173 24.038 1.00 68.50 558 GLY A C 1
ATOM 4251 O O . GLY A 1 558 ? -16.502 10.946 23.640 1.00 68.50 558 GLY A O 1
ATOM 4252 N N . THR A 1 559 ? -17.108 9.293 25.013 1.00 74.88 559 THR A N 1
ATOM 4253 C CA . THR A 1 559 ? -15.840 9.308 25.771 1.00 74.88 559 THR A CA 1
ATOM 4254 C C . THR A 1 559 ? -14.602 9.043 24.919 1.00 74.88 559 THR A C 1
ATOM 4256 O O . THR A 1 559 ? -13.518 9.500 25.271 1.00 74.88 559 THR A O 1
ATOM 4259 N N . GLY A 1 560 ? -14.750 8.337 23.795 1.00 60.97 560 GLY A N 1
ATOM 4260 C CA . GLY A 1 560 ? -13.670 8.160 22.829 1.00 60.97 560 GLY A CA 1
ATOM 4261 C C . GLY A 1 560 ? -13.295 9.433 22.065 1.00 60.97 560 GLY A C 1
ATOM 4262 O O . GLY A 1 560 ? -12.151 9.532 21.649 1.00 60.97 560 GLY A O 1
ATOM 4263 N N . GLY A 1 561 ? -14.220 10.384 21.886 1.00 55.56 561 GLY A N 1
ATOM 4264 C CA . GLY A 1 561 ? -13.966 11.652 21.188 1.00 55.56 561 GLY A CA 1
ATOM 4265 C C . GLY A 1 561 ? -13.260 12.678 22.074 1.00 55.56 561 GLY A C 1
ATOM 4266 O O . GLY A 1 561 ? -12.243 13.229 21.676 1.00 55.56 561 GLY A O 1
ATOM 4267 N N . VAL A 1 562 ? -13.721 12.834 23.319 1.00 59.84 562 VAL A N 1
ATOM 4268 C CA . VAL A 1 562 ? -13.145 13.796 24.283 1.00 59.84 562 VAL A CA 1
ATOM 4269 C C . VAL A 1 562 ? -11.652 13.545 24.522 1.00 59.84 562 VAL A C 1
ATOM 4271 O O . VAL A 1 562 ? -10.851 14.468 24.490 1.00 59.84 562 VAL A O 1
ATOM 4274 N N . GLY A 1 563 ? -11.246 12.279 24.682 1.00 57.12 563 GLY A N 1
ATOM 4275 C CA . GLY A 1 563 ? -9.828 11.948 24.865 1.00 57.12 563 GLY A CA 1
ATOM 4276 C C . GLY A 1 563 ? -8.956 12.196 23.627 1.00 57.12 563 GLY A C 1
ATOM 4277 O O . GLY A 1 563 ? -7.738 12.232 23.753 1.00 57.12 563 GLY A O 1
ATOM 4278 N N . VAL A 1 564 ? -9.557 12.336 22.441 1.00 59.19 564 VAL A N 1
ATOM 4279 C CA . VAL A 1 564 ? -8.848 12.680 21.201 1.00 59.19 564 VAL A CA 1
ATOM 4280 C C . VAL A 1 564 ? -8.662 14.195 21.095 1.00 59.19 564 VAL A C 1
ATOM 4282 O O . VAL A 1 564 ? -7.594 14.637 20.688 1.00 59.19 564 VAL A O 1
ATOM 4285 N N . GLU A 1 565 ? -9.662 14.985 21.488 1.00 57.00 565 GLU A N 1
ATOM 4286 C CA . GLU A 1 565 ? -9.585 16.454 21.510 1.00 57.00 565 GLU A CA 1
ATOM 4287 C C . GLU A 1 565 ? -8.502 16.953 22.479 1.00 57.00 565 GLU A C 1
ATOM 4289 O O . GLU A 1 565 ? -7.649 17.746 22.078 1.00 57.00 565 GLU A O 1
ATOM 4294 N N . ASP A 1 566 ? -8.472 16.425 23.709 1.00 53.28 566 ASP A N 1
ATOM 4295 C CA . ASP A 1 566 ? -7.471 16.795 24.724 1.00 53.28 566 ASP A CA 1
ATOM 4296 C C . ASP A 1 566 ? -6.030 16.570 24.212 1.00 53.28 566 ASP A C 1
ATOM 4298 O O . ASP A 1 566 ? -5.163 17.436 24.342 1.00 53.28 566 ASP A O 1
ATOM 4302 N N . ASP A 1 567 ? -5.783 15.432 23.553 1.00 54.47 567 ASP A N 1
ATOM 4303 C CA . ASP A 1 567 ? -4.472 15.075 22.994 1.00 54.47 567 ASP A CA 1
ATOM 4304 C C . ASP A 1 567 ? -4.083 15.942 21.779 1.00 54.47 567 ASP A C 1
ATOM 4306 O O . ASP A 1 567 ? -2.893 16.173 21.535 1.00 54.47 567 ASP A O 1
ATOM 4310 N N . ALA A 1 568 ? -5.060 16.399 20.986 1.00 52.91 568 ALA A N 1
ATOM 4311 C CA . ALA A 1 568 ? -4.816 17.295 19.857 1.00 52.91 568 ALA A CA 1
ATOM 4312 C C . ALA A 1 568 ? -4.365 18.678 20.347 1.00 52.91 568 ALA A C 1
ATOM 4314 O O . ALA A 1 568 ? -3.365 19.201 19.849 1.00 52.91 568 ALA A O 1
ATOM 4315 N N . ILE A 1 569 ? -5.040 19.223 21.363 1.00 54.66 569 ILE A N 1
ATOM 4316 C CA . ILE A 1 569 ? -4.728 20.527 21.966 1.00 54.66 569 ILE A CA 1
ATOM 4317 C C . ILE A 1 569 ? -3.333 20.510 22.606 1.00 54.66 569 ILE A C 1
ATOM 4319 O O . ILE A 1 569 ? -2.515 21.385 22.322 1.00 54.66 569 ILE A O 1
ATOM 4323 N N . ASP A 1 570 ? -3.005 19.467 23.374 1.00 49.62 570 ASP A N 1
ATOM 4324 C CA . ASP A 1 570 ? -1.676 19.299 23.987 1.00 49.62 570 ASP A CA 1
ATOM 4325 C C . ASP A 1 570 ? -0.544 19.191 22.944 1.00 49.62 570 ASP A C 1
ATOM 4327 O O . ASP A 1 570 ? 0.624 19.477 23.232 1.00 49.62 570 ASP A O 1
ATOM 4331 N N . SER A 1 571 ? -0.865 18.768 21.717 1.00 50.81 571 SER A N 1
ATOM 4332 C CA . SER A 1 571 ? 0.100 18.682 20.618 1.00 50.81 571 SER A CA 1
ATOM 4333 C C . SER A 1 571 ? 0.340 20.012 19.892 1.00 50.81 571 SER A C 1
ATOM 4335 O O . SER A 1 571 ? 1.392 20.163 19.262 1.00 50.81 571 SER A O 1
ATOM 4337 N N . ASP A 1 572 ? -0.591 20.965 20.007 1.00 42.91 572 ASP A N 1
ATOM 4338 C CA . ASP A 1 572 ? -0.589 22.253 19.300 1.00 42.91 572 ASP A CA 1
ATOM 4339 C C . ASP A 1 572 ? -0.150 23.438 20.175 1.00 42.91 572 ASP A C 1
ATOM 4341 O O . ASP A 1 572 ? -0.052 24.556 19.673 1.00 42.91 572 ASP A O 1
ATOM 4345 N N . ASP A 1 573 ? 0.152 23.223 21.463 1.00 36.06 573 ASP A N 1
ATOM 4346 C CA . ASP A 1 573 ? 0.324 24.306 22.437 1.00 36.06 573 ASP A CA 1
ATOM 4347 C C . ASP A 1 573 ? 1.494 25.256 22.085 1.00 36.06 573 ASP A C 1
ATOM 4349 O O . ASP A 1 573 ? 2.674 25.084 22.420 1.00 36.06 573 ASP A O 1
ATOM 4353 N N . SER A 1 574 ? 1.117 26.268 21.311 1.00 38.00 574 SER A N 1
ATOM 4354 C CA . SER A 1 574 ? 1.920 27.288 20.662 1.00 38.00 574 SER A CA 1
ATOM 4355 C C . SER A 1 574 ? 1.270 28.653 20.861 1.00 38.00 574 SER A C 1
ATOM 4357 O O . SER A 1 574 ? 1.360 29.513 19.995 1.00 38.00 574 SER A O 1
ATOM 4359 N N . ASN A 1 575 ? 0.673 28.909 22.029 1.00 34.03 575 ASN A N 1
ATOM 4360 C CA . ASN A 1 575 ? 0.252 30.259 22.391 1.00 34.03 575 ASN A CA 1
ATOM 4361 C C . ASN A 1 575 ? 1.317 30.974 23.237 1.00 34.03 575 ASN A C 1
ATOM 4363 O O . ASN A 1 575 ? 1.233 31.108 24.459 1.00 34.03 575 ASN A O 1
ATOM 4367 N N . GLU A 1 576 ? 2.320 31.533 22.551 1.00 34.91 576 GLU A N 1
ATOM 4368 C CA . GLU A 1 576 ? 2.928 32.791 22.995 1.00 34.91 576 GLU A CA 1
ATOM 4369 C C . GLU A 1 576 ? 1.876 33.896 22.830 1.00 34.91 576 GLU A C 1
ATOM 4371 O O . GLU A 1 576 ? 1.882 34.588 21.820 1.00 34.91 576 GLU A O 1
ATOM 4376 N N . ASN A 1 577 ? 0.933 33.995 23.772 1.00 31.42 577 ASN A N 1
ATOM 4377 C CA . ASN A 1 577 ? 0.210 35.193 24.227 1.00 31.42 577 ASN A CA 1
ATOM 4378 C C . ASN A 1 577 ? -0.995 34.723 25.054 1.00 31.42 577 ASN A C 1
ATOM 4380 O O . ASN A 1 577 ? -1.923 34.121 24.531 1.00 31.42 577 ASN A O 1
ATOM 4384 N N . GLY A 1 578 ? -0.951 34.969 26.364 1.00 30.81 578 GLY A N 1
ATOM 4385 C CA . GLY A 1 578 ? -1.989 34.541 27.297 1.00 30.81 578 GLY A CA 1
ATOM 4386 C C . GLY A 1 578 ? -3.299 35.307 27.134 1.00 30.81 578 GLY A C 1
ATOM 4387 O O . GLY A 1 578 ? -3.518 36.287 27.844 1.00 30.81 578 GLY A O 1
ATOM 4388 N N . GLU A 1 579 ? -4.172 34.814 26.264 1.00 28.75 579 GLU A N 1
ATOM 4389 C CA . GLU A 1 579 ? -5.614 35.050 26.320 1.00 28.75 579 GLU A CA 1
ATOM 4390 C C . GLU A 1 579 ? -6.313 33.680 26.304 1.00 28.75 579 GLU A C 1
ATOM 4392 O O . GLU A 1 579 ? -6.375 33.005 25.282 1.00 28.75 579 GLU A O 1
ATOM 4397 N N . GLU A 1 580 ? -6.774 33.236 27.479 1.00 29.84 580 GLU A N 1
ATOM 4398 C CA . GLU A 1 580 ? -7.764 32.160 27.602 1.00 29.84 580 GLU A CA 1
ATOM 4399 C C . GLU A 1 580 ? -9.090 32.683 27.030 1.00 29.84 580 GLU A C 1
ATOM 4401 O O . GLU A 1 580 ? -9.834 33.377 27.727 1.00 29.84 580 GLU A O 1
ATOM 4406 N N . GLU A 1 581 ? -9.409 32.365 25.776 1.00 27.59 581 GLU A N 1
ATOM 4407 C CA . GLU A 1 581 ? -10.814 32.277 25.374 1.00 27.59 581 GLU A CA 1
ATOM 4408 C C . GLU A 1 581 ? -11.319 30.884 25.761 1.00 27.59 581 GLU A C 1
ATOM 4410 O O . GLU A 1 581 ? -10.903 29.860 25.221 1.00 27.59 581 GLU A O 1
ATOM 4415 N N . SER A 1 582 ? -12.180 30.859 26.778 1.00 28.97 582 SER A N 1
ATOM 4416 C CA . SER A 1 582 ? -12.909 29.669 27.199 1.00 28.97 582 SER A CA 1
ATOM 4417 C C . SER A 1 582 ? -13.846 29.230 26.074 1.00 28.97 582 SER A C 1
ATOM 4419 O O . SER A 1 582 ? -14.805 29.926 25.745 1.00 28.97 582 SER A O 1
ATOM 4421 N N . TRP A 1 583 ? -13.601 28.043 25.523 1.00 33.97 583 TRP A N 1
ATOM 4422 C CA . TRP A 1 583 ? -14.458 27.386 24.531 1.00 33.97 583 TRP A CA 1
ATOM 4423 C C . TRP A 1 583 ? -15.826 26.932 25.092 1.00 33.97 583 TRP A C 1
ATOM 4425 O O . TRP A 1 583 ? -16.595 26.273 24.393 1.00 33.97 583 TRP A O 1
ATOM 4435 N N . GLU A 1 584 ? -16.176 27.286 26.336 1.00 32.75 584 GLU A N 1
ATOM 4436 C CA . GLU A 1 584 ? -17.486 26.974 26.931 1.00 32.75 584 GLU A CA 1
ATOM 4437 C C . GLU A 1 584 ? -18.655 27.749 26.287 1.00 32.75 584 GLU A C 1
ATOM 4439 O O . GLU A 1 584 ? -19.793 27.291 26.380 1.00 32.75 584 GLU A O 1
ATOM 4444 N N . ASP A 1 585 ? -18.395 28.850 25.571 1.00 27.91 585 ASP A N 1
ATOM 4445 C CA . ASP A 1 585 ? -19.438 29.722 25.000 1.00 27.91 585 ASP A CA 1
ATOM 4446 C C . ASP A 1 585 ? -19.971 29.286 23.612 1.00 27.91 585 ASP A C 1
ATOM 4448 O O . ASP A 1 585 ? -20.889 29.914 23.087 1.00 27.91 585 ASP A O 1
ATOM 4452 N N . LEU A 1 586 ? -19.464 28.194 23.019 1.00 31.97 586 LEU A N 1
ATOM 4453 C CA . LEU A 1 586 ? -19.996 27.623 21.761 1.00 31.97 586 LEU A CA 1
ATOM 4454 C C . LEU A 1 586 ? -20.970 26.449 21.968 1.00 31.97 586 LEU A C 1
ATOM 4456 O O . LEU A 1 586 ? -21.417 25.832 21.005 1.00 31.97 586 LEU A O 1
ATOM 4460 N N . ARG A 1 587 ? -21.342 26.147 23.217 1.00 31.77 587 ARG A N 1
ATOM 4461 C CA . ARG A 1 587 ? -22.350 25.131 23.554 1.00 31.77 587 ARG A CA 1
ATOM 4462 C C . ARG A 1 587 ? -23.765 25.710 23.591 1.00 31.77 587 ARG A C 1
ATOM 4464 O O . ARG A 1 587 ? -24.412 25.660 24.633 1.00 31.77 587 ARG A O 1
ATOM 4471 N N . GLU A 1 588 ? -24.282 26.201 22.474 1.00 29.77 588 GLU A N 1
ATOM 4472 C CA . GLU A 1 588 ? -25.736 26.299 22.309 1.00 29.77 588 GLU A CA 1
ATOM 4473 C C . GLU A 1 588 ? -26.144 25.756 20.937 1.00 29.77 588 GLU A C 1
ATOM 4475 O O . GLU A 1 588 ? -25.722 26.262 19.904 1.00 29.77 588 GLU A O 1
ATOM 4480 N N . ASP A 1 589 ? -26.988 24.721 21.006 1.00 34.16 589 ASP A N 1
ATOM 4481 C CA . ASP A 1 589 ? -27.741 24.064 19.937 1.00 34.16 589 ASP A CA 1
ATOM 4482 C C . ASP A 1 589 ? -26.954 23.167 18.962 1.00 34.16 589 ASP A C 1
ATOM 4484 O O . ASP A 1 589 ? -26.370 23.648 18.004 1.00 34.16 589 ASP A O 1
ATOM 4488 N N . GLU A 1 590 ? -27.019 21.838 19.166 1.00 33.53 590 GLU A N 1
ATOM 4489 C CA . GLU A 1 590 ? -27.545 20.876 18.169 1.00 33.53 590 GLU A CA 1
ATOM 4490 C C . GLU A 1 590 ? -27.439 19.407 18.653 1.00 33.53 590 GLU A C 1
ATOM 4492 O O . GLU A 1 590 ? -26.370 18.845 18.880 1.00 33.53 590 GLU A O 1
ATOM 4497 N N . GLU A 1 591 ? -28.596 18.758 18.832 1.00 32.66 591 GLU A N 1
ATOM 4498 C CA . GLU A 1 591 ? -28.727 17.310 19.032 1.00 32.66 591 GLU A CA 1
ATOM 4499 C C . GLU A 1 591 ? -28.529 16.591 17.683 1.00 32.66 591 GLU A C 1
ATOM 4501 O O . GLU A 1 591 ? -29.494 16.405 16.946 1.00 32.66 591 GLU A O 1
ATOM 4506 N N . ASN A 1 592 ? -27.308 16.169 17.339 1.00 31.50 592 ASN A N 1
ATOM 4507 C CA . ASN A 1 592 ? -27.079 15.206 16.251 1.00 31.50 592 ASN A CA 1
ATOM 4508 C C . ASN A 1 592 ? -25.877 14.290 16.546 1.00 31.50 592 ASN A C 1
ATOM 4510 O O . ASN A 1 592 ? -24.762 14.749 16.781 1.00 31.50 592 ASN A O 1
ATOM 4514 N N . GLU A 1 593 ? -26.093 12.971 16.471 1.00 37.25 593 GLU A N 1
ATOM 4515 C CA . GLU A 1 593 ? -25.103 11.895 16.711 1.00 37.25 593 GLU A CA 1
ATOM 4516 C C . GLU A 1 593 ? -23.915 11.875 15.711 1.00 37.25 593 GLU A C 1
ATOM 4518 O O . GLU A 1 593 ? -23.053 10.996 15.780 1.00 37.25 593 GLU A O 1
ATOM 4523 N N . GLU A 1 594 ? -23.834 12.836 14.787 1.00 34.50 594 GLU A N 1
ATOM 4524 C CA . GLU A 1 594 ? -22.790 12.937 13.756 1.00 34.50 594 GLU A CA 1
ATOM 4525 C C . GLU A 1 594 ? -21.796 14.099 13.975 1.00 34.50 594 GLU A C 1
ATOM 4527 O O . GLU A 1 594 ? -20.763 14.121 13.310 1.00 34.50 594 GLU A O 1
ATOM 4532 N N . ASP A 1 595 ? -22.014 14.992 14.956 1.00 37.88 595 ASP A N 1
ATOM 4533 C CA . ASP A 1 595 ? -21.300 16.287 15.031 1.00 37.88 595 ASP A CA 1
ATOM 4534 C C . ASP A 1 595 ? -20.076 16.366 15.980 1.00 37.88 595 ASP A C 1
ATOM 4536 O O . ASP A 1 595 ? -19.235 17.251 15.874 1.00 37.88 595 ASP A O 1
ATOM 4540 N N . TRP A 1 596 ? -19.864 15.360 16.830 1.00 39.72 596 TRP A N 1
ATOM 4541 C CA . TRP A 1 596 ? -18.613 15.090 17.576 1.00 39.72 596 TRP A CA 1
ATOM 4542 C C . TRP A 1 596 ? -17.332 14.993 16.726 1.00 39.72 596 TRP A C 1
ATOM 4544 O O . TRP A 1 596 ? -16.225 14.919 17.247 1.00 39.72 596 TRP A O 1
ATOM 4554 N N . ILE A 1 597 ? -17.478 14.958 15.408 1.00 37.28 597 ILE A N 1
ATOM 4555 C CA . ILE A 1 597 ? -16.395 14.926 14.440 1.00 37.28 597 ILE A CA 1
ATOM 4556 C C . ILE A 1 597 ? -15.928 16.356 14.064 1.00 37.28 597 ILE A C 1
ATOM 4558 O O . ILE A 1 597 ? -14.783 16.533 13.645 1.00 37.28 597 ILE A O 1
ATOM 4562 N N . GLY A 1 598 ? -16.780 17.373 14.242 1.00 30.03 598 GLY A N 1
ATOM 4563 C CA . GLY A 1 598 ? -16.478 18.772 13.927 1.00 30.03 598 GLY A CA 1
ATOM 4564 C C . GLY A 1 598 ? -15.560 19.466 14.938 1.00 30.03 598 GLY A C 1
ATOM 4565 O O . GLY A 1 598 ? -14.823 20.364 14.547 1.00 30.03 598 GLY A O 1
ATOM 4566 N N . GLY A 1 599 ? -15.539 19.021 16.201 1.00 30.12 599 GLY A N 1
ATOM 4567 C CA . GLY A 1 599 ? -14.719 19.614 17.273 1.00 30.12 599 GLY A CA 1
ATOM 4568 C C . GLY A 1 599 ? -13.205 19.401 17.134 1.00 30.12 599 GLY A C 1
ATOM 4569 O O . GLY A 1 599 ? -12.426 20.089 17.785 1.00 30.12 599 GLY A O 1
ATOM 4570 N N . VAL A 1 600 ? -12.783 18.478 16.262 1.00 34.22 600 VAL A N 1
ATOM 4571 C CA . VAL A 1 600 ? -11.367 18.153 15.996 1.00 34.22 600 VAL A CA 1
ATOM 4572 C C . VAL A 1 600 ? -10.787 18.963 14.817 1.00 34.22 600 VAL A C 1
ATOM 4574 O O . VAL A 1 600 ? -9.574 18.938 14.611 1.00 34.22 600 VAL A O 1
ATOM 4577 N N . CYS A 1 601 ? -11.626 19.635 14.016 1.00 29.00 601 CYS A N 1
ATOM 4578 C CA . CYS A 1 601 ? -11.220 20.333 12.784 1.00 29.00 601 CYS A CA 1
ATOM 4579 C C . CYS A 1 601 ? -10.640 21.731 13.015 1.00 29.00 601 CYS A C 1
ATOM 4581 O O . CYS A 1 601 ? -11.312 22.544 13.687 1.00 29.00 601 CYS A O 1
#

Foldseek 3Di:
DDDPPDDPPDADDDDDDDDPDPVVVVQVVVLVCCCPPDPDDDPNVDDDDYDDPDVLVVLLVVQVSDPPRDPVNNVVVSVLLVQQVVQLVVCLVPAQAQDAAPPGFQLSLQVRFRPAFPPQSSQRGKDADPPFDDQDPPHPDDLQKFKKWKKKDFPVQKDKWPPVQLLCQVLQAVLLVQLVVVPDPLSVVQADPVSGGDHDPRIGMAIATPSLVRLCVVQPVRMGTHDPSSIAIWGDGNLSQWTFGPQDQPPPDPDDRPGPQSADPPPDPDGRFGKIKRHQGQIDGSNDGSFAFPLQQLVQQVCQVPPQCLQADDPPPDPPPDDDDDDDDDDDDDPDDPPDDQPLHAHCQAEAEWGFNIKMWGPPVDRVSRRSGMMIMTGCCSPCVCVVVQKHWRQLSQQLHFSNDPPDPPSARSVVVHDPQPDLVSLLVLLLLVLLSLCSRAVSCLPQQVKGALLASSQKIFIARSPPRDTRHIYGYDPLLMAHALVSNLVSSVVSPPPDDDPPVPPCVSVVSSCVVVPDPRPRYDPDSVVNVVSNLCRRPVRRLVSSCVSSVVLPPCSSLVSNLVSLCVSPPDDPPDDDPDPPVVPDDDPDSPCSSVSND

InterPro domains:
  IPR007310 Aerobactin siderophore biosynthesis, IucA/IucC, N-terminal [PF04183] (107-247)
  IPR022770 Aerobactin siderophore biosynthesis IucA/IucC-like, C-terminal [PF06276] (430-555)
  IPR037455 Aerobactin siderophore biosynthesis, IucA/IucC-like [PTHR34384] (351-556)